Protein AF-0000000079577944 (afdb_homodimer)

Sequence (412 aa):
MFLGIYDYTVILTYISLGISVFGITRALEGDFKVAIFCLALSGLCDMFDGKIARTKKNRTDDEKNFGIQIDSLCDVVCFGIFPAMICYCLGVNTPAGIGALIFYSVASVIRLAYFNVSEAKRQNETSENRQYYQGLPITSMAIILPFLYLMRRYCGLYFLIVIHIAVIIVGLLFILDIKVKKPQNPVRILLVAVVALALAKMFRLIMFLGIYDYTVILTYISLGISVFGITRALEGDFKVAIFCLALSGLCDMFDGKIARTKKNRTDDEKNFGIQIDSLCDVVCFGIFPAMICYCLGVNTPAGIGALIFYSVASVIRLAYFNVSEAKRQNETSENRQYYQGLPITSMAIILPFLYLMRRYCGLYFLIVIHIAVIIVGLLFILDIKVKKPQNPVRILLVAVVALALAKMFRLI

Radius of gyration: 20.6 Å; Cα contacts (8 Å, |Δi|>4): 560; chains: 2; bounding box: 48×54×56 Å

pLDDT: mean 89.91, std 8.45, range [63.41, 98.75]

Structure (mmCIF, N/CA/C/O backbone):
data_AF-0000000079577944-model_v1
#
loop_
_entity.id
_entity.type
_entity.pdbx_description
1 polymer 'CDP-alcohol phosphatidyltransferase'
#
loop_
_atom_site.group_PDB
_atom_site.id
_atom_site.type_symbol
_atom_site.label_atom_id
_atom_site.label_alt_id
_atom_site.label_comp_id
_atom_site.label_asym_id
_atom_site.label_entity_id
_atom_site.label_seq_id
_atom_site.pdbx_PDB_ins_code
_atom_site.Cartn_x
_atom_site.Cartn_y
_atom_site.Cartn_z
_atom_site.occupancy
_atom_site.B_iso_or_equiv
_atom_site.auth_seq_id
_atom_site.auth_comp_id
_atom_site.auth_asym_id
_atom_site.auth_atom_id
_atom_site.pdbx_PDB_model_num
ATOM 1 N N . MET A 1 1 ? -22.062 12.789 -4.461 1 69.31 1 MET A N 1
ATOM 2 C CA . MET A 1 1 ? -20.797 13.523 -4.492 1 69.31 1 MET A CA 1
ATOM 3 C C . MET A 1 1 ? -19.641 12.633 -4.059 1 69.31 1 MET A C 1
ATOM 5 O O . MET A 1 1 ? -19.797 11.797 -3.166 1 69.31 1 MET A O 1
ATOM 9 N N . PHE A 1 2 ? -18.625 12.461 -4.824 1 76.44 2 PHE A N 1
ATOM 10 C CA . PHE A 1 2 ? -17.469 11.578 -4.621 1 76.44 2 PHE A CA 1
ATOM 11 C C . PHE A 1 2 ? -16.406 12.266 -3.77 1 76.44 2 PHE A C 1
ATOM 13 O O . PHE A 1 2 ? -16.172 13.461 -3.918 1 76.44 2 PHE A O 1
ATOM 20 N N . LEU A 1 3 ? -16 11.461 -2.801 1 82.06 3 LEU A N 1
ATOM 21 C CA . LEU A 1 3 ? -14.945 11.953 -1.93 1 82.06 3 LEU A CA 1
ATOM 22 C C . LEU A 1 3 ? -13.641 12.117 -2.703 1 82.06 3 LEU A C 1
ATOM 24 O O . LEU A 1 3 ? -13.344 11.336 -3.607 1 82.06 3 LEU A O 1
ATOM 28 N N . GLY A 1 4 ? -12.961 13.25 -2.361 1 77.94 4 GLY A N 1
ATOM 29 C CA . GLY A 1 4 ? -11.625 13.391 -2.924 1 77.94 4 GLY A CA 1
ATOM 30 C C . GLY A 1 4 ? -11.5 14.578 -3.869 1 77.94 4 GLY A C 1
ATOM 31 O O . GLY A 1 4 ? -12.438 15.367 -4.008 1 77.94 4 GLY A O 1
ATOM 32 N N . ILE A 1 5 ? -10.352 14.812 -4.32 1 81.25 5 ILE A N 1
ATOM 33 C CA . ILE A 1 5 ? -10.039 15.883 -5.258 1 81.25 5 ILE A CA 1
ATOM 34 C C . ILE A 1 5 ? -9.703 15.289 -6.625 1 81.25 5 ILE A C 1
ATOM 36 O O . ILE A 1 5 ? -8.883 14.375 -6.73 1 81.25 5 ILE A O 1
ATOM 40 N N . TYR A 1 6 ? -10.406 15.812 -7.598 1 81.62 6 TYR A N 1
ATOM 41 C CA . TYR A 1 6 ? -10.242 15.273 -8.938 1 81.62 6 TYR A CA 1
ATOM 42 C C . TYR A 1 6 ? -9.734 16.344 -9.898 1 81.62 6 TYR A C 1
ATOM 44 O O . TYR A 1 6 ? -10.516 17.141 -10.406 1 81.62 6 TYR A O 1
ATOM 52 N N . ASP A 1 7 ? -8.406 16.438 -9.969 1 85.75 7 ASP A N 1
ATOM 53 C CA . ASP A 1 7 ? -7.75 17.328 -10.93 1 85.75 7 ASP A CA 1
ATOM 54 C C . ASP A 1 7 ? -6.559 16.641 -11.586 1 85.75 7 ASP A C 1
ATOM 56 O O . ASP A 1 7 ? -6.262 15.477 -11.289 1 85.75 7 ASP A O 1
ATOM 60 N N . TYR A 1 8 ? -6.004 17.281 -12.523 1 86.69 8 TYR A N 1
ATOM 61 C CA . TYR A 1 8 ? -4.973 16.656 -13.344 1 86.69 8 TYR A CA 1
ATOM 62 C C . TYR A 1 8 ? -3.73 16.359 -12.516 1 86.69 8 TYR A C 1
ATOM 64 O O . TYR A 1 8 ? -2.898 15.531 -12.906 1 86.69 8 TYR A O 1
ATOM 72 N N . THR A 1 9 ? -3.605 16.953 -11.352 1 86.69 9 THR A N 1
ATOM 73 C CA . THR A 1 9 ? -2.406 16.828 -10.531 1 86.69 9 THR A CA 1
ATOM 74 C C . THR A 1 9 ? -2.33 15.445 -9.883 1 86.69 9 THR A C 1
ATOM 76 O O . THR A 1 9 ? -1.261 15.023 -9.445 1 86.69 9 THR A O 1
ATOM 79 N N . VAL A 1 10 ? -3.465 14.75 -9.906 1 90.75 10 VAL A N 1
ATOM 80 C CA . VAL A 1 10 ? -3.475 13.5 -9.156 1 90.75 10 VAL A CA 1
ATOM 81 C C . VAL A 1 10 ? -3.527 12.32 -10.133 1 90.75 10 VAL A C 1
ATOM 83 O O . VAL A 1 10 ? -3.342 11.172 -9.727 1 90.75 10 VAL A O 1
ATOM 86 N N . ILE A 1 11 ? -3.721 12.57 -11.359 1 92.38 11 ILE A N 1
ATOM 87 C CA . ILE A 1 11 ? -4.023 11.539 -12.344 1 92.38 11 ILE A CA 1
ATOM 88 C C . ILE A 1 11 ? -2.809 10.641 -12.539 1 92.38 11 ILE A C 1
ATOM 90 O O . ILE A 1 11 ? -2.936 9.414 -12.562 1 92.38 11 ILE A O 1
ATOM 94 N N . LEU A 1 12 ? -1.664 11.227 -12.656 1 94.31 12 LEU A N 1
ATOM 95 C CA . LEU A 1 12 ? -0.451 10.453 -12.898 1 94.31 12 LEU A CA 1
ATOM 96 C C . LEU A 1 12 ? -0.157 9.516 -11.734 1 94.31 12 LEU A C 1
ATOM 98 O O . LEU A 1 12 ? 0.329 8.398 -11.945 1 94.31 12 LEU A O 1
ATOM 102 N N . THR A 1 13 ? -0.471 10 -10.57 1 96.12 13 THR A N 1
ATOM 103 C CA . THR A 1 13 ? -0.283 9.18 -9.375 1 96.12 13 THR A CA 1
ATOM 104 C C . THR A 1 13 ? -1.198 7.961 -9.406 1 96.12 13 THR A C 1
ATOM 106 O O . THR A 1 13 ? -0.762 6.844 -9.125 1 96.12 13 THR A O 1
ATOM 109 N N . TYR A 1 14 ? -2.451 8.172 -9.859 1 97 14 TYR A N 1
ATOM 110 C CA . TYR A 1 14 ? -3.402 7.07 -9.953 1 97 14 TYR A CA 1
ATOM 111 C C . TYR A 1 14 ? -3.018 6.109 -11.07 1 97 14 TYR A C 1
ATOM 113 O O . TYR A 1 14 ? -3.197 4.895 -10.945 1 97 14 TYR A O 1
ATOM 121 N N . ILE A 1 15 ? -2.508 6.637 -12.117 1 97 15 ILE A N 1
ATOM 122 C CA . ILE A 1 15 ? -2.033 5.801 -13.211 1 97 15 ILE A CA 1
ATOM 123 C C . ILE A 1 15 ? -0.89 4.91 -12.727 1 97 15 ILE A C 1
ATOM 125 O O . ILE A 1 15 ? -0.854 3.717 -13.031 1 97 15 ILE A O 1
ATOM 129 N N . SER A 1 16 ? 0.006 5.484 -11.984 1 97.62 16 SER A N 1
ATOM 130 C CA . SER A 1 16 ? 1.122 4.73 -11.422 1 97.62 16 SER A CA 1
ATOM 131 C C . SER A 1 16 ? 0.629 3.57 -10.562 1 97.62 16 SER A C 1
ATOM 133 O O . SER A 1 16 ? 1.139 2.451 -10.672 1 97.62 16 SER A O 1
ATOM 135 N N . LEU A 1 17 ? -0.365 3.836 -9.797 1 98.25 17 LEU A N 1
ATOM 136 C CA . LEU A 1 17 ? -0.937 2.801 -8.938 1 98.25 17 LEU A CA 1
ATOM 137 C C . LEU A 1 17 ? -1.594 1.707 -9.773 1 98.25 17 LEU A C 1
ATOM 139 O O . LEU A 1 17 ? -1.396 0.518 -9.516 1 98.25 17 LEU A O 1
ATOM 143 N N . GLY A 1 18 ? -2.354 2.125 -10.766 1 98.44 18 GLY A N 1
ATOM 144 C CA . GLY A 1 18 ? -2.99 1.158 -11.648 1 98.44 18 GLY A CA 1
ATOM 145 C C . GLY A 1 18 ? -1.999 0.253 -12.359 1 98.44 18 GLY A C 1
ATOM 146 O O . GLY A 1 18 ? -2.193 -0.963 -12.414 1 98.44 18 GLY A O 1
ATOM 147 N N . ILE A 1 19 ? -0.945 0.821 -12.836 1 98.31 19 ILE A N 1
ATOM 148 C CA . ILE A 1 19 ? 0.116 0.076 -13.5 1 98.31 19 ILE A CA 1
ATOM 149 C C . ILE A 1 19 ? 0.739 -0.921 -12.523 1 98.31 19 ILE A C 1
ATOM 151 O O . ILE A 1 19 ? 1.027 -2.062 -12.898 1 98.31 19 ILE A O 1
ATOM 155 N N . SER A 1 20 ? 0.911 -0.515 -11.344 1 98.56 20 SER A N 1
ATOM 156 C CA . SER A 1 20 ? 1.538 -1.361 -10.336 1 98.56 20 SER A CA 1
ATOM 157 C C . SER A 1 20 ? 0.635 -2.529 -9.953 1 98.56 20 SER A C 1
ATOM 159 O O . SER A 1 20 ? 1.104 -3.658 -9.797 1 98.56 20 SER A O 1
ATOM 161 N N . VAL A 1 21 ? -0.642 -2.25 -9.789 1 98.44 21 VAL A N 1
ATOM 162 C CA . VAL A 1 21 ? -1.586 -3.322 -9.484 1 98.44 21 VAL A CA 1
ATOM 163 C C . VAL A 1 21 ? -1.616 -4.324 -10.641 1 98.44 21 VAL A C 1
ATOM 165 O O . VAL A 1 21 ? -1.563 -5.535 -10.414 1 98.44 21 VAL A O 1
ATOM 168 N N . PHE A 1 22 ? -1.648 -3.791 -11.82 1 98.44 22 PHE A N 1
ATOM 169 C CA . PHE A 1 22 ? -1.567 -4.66 -12.984 1 98.44 22 PHE A CA 1
ATOM 170 C C . PHE A 1 22 ? -0.261 -5.445 -12.992 1 98.44 22 PHE A C 1
ATOM 172 O O . PHE A 1 22 ? -0.254 -6.645 -13.266 1 98.44 22 PHE A O 1
ATOM 179 N N . GLY A 1 23 ? 0.809 -4.785 -12.68 1 98.56 23 GLY A N 1
ATOM 180 C CA . GLY A 1 23 ? 2.109 -5.43 -12.625 1 98.56 23 GLY A CA 1
ATOM 181 C C . GLY A 1 23 ? 2.168 -6.562 -11.617 1 98.56 23 GLY A C 1
ATOM 182 O O . GLY A 1 23 ? 2.795 -7.594 -11.867 1 98.56 23 GLY A O 1
ATOM 183 N N . ILE A 1 24 ? 1.511 -6.375 -10.5 1 98.19 24 ILE A N 1
ATOM 184 C CA . ILE A 1 24 ? 1.463 -7.422 -9.484 1 98.19 24 ILE A CA 1
ATOM 185 C C . ILE A 1 24 ? 0.79 -8.664 -10.062 1 98.19 24 ILE A C 1
ATOM 187 O O . ILE A 1 24 ? 1.274 -9.781 -9.875 1 98.19 24 ILE A O 1
ATOM 191 N N . THR A 1 25 ? -0.305 -8.484 -10.797 1 97.94 25 THR A N 1
ATOM 192 C CA . THR A 1 25 ? -0.998 -9.625 -11.383 1 97.94 25 THR A CA 1
ATOM 193 C C . THR A 1 25 ? -0.102 -10.344 -12.391 1 97.94 25 THR A C 1
ATOM 195 O O . THR A 1 25 ? -0.137 -11.57 -12.5 1 97.94 25 THR A O 1
ATOM 198 N N . ARG A 1 26 ? 0.731 -9.57 -13.086 1 97.94 26 ARG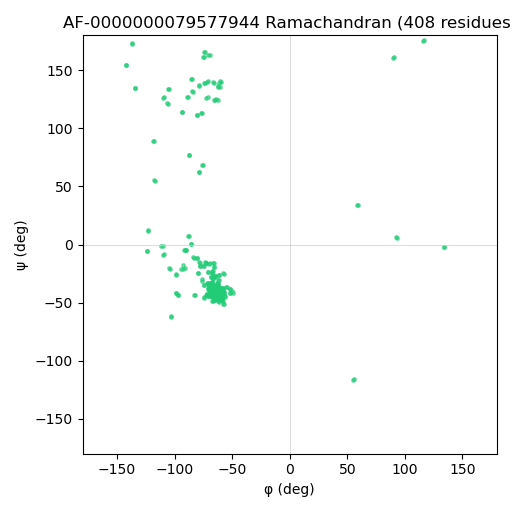 A N 1
ATOM 199 C CA . ARG A 1 26 ? 1.646 -10.18 -14.047 1 97.94 26 ARG A CA 1
ATOM 200 C C . ARG A 1 26 ? 2.732 -10.977 -13.328 1 97.94 26 ARG A C 1
ATOM 202 O O . ARG A 1 26 ? 3.133 -12.047 -13.797 1 97.94 26 ARG A O 1
ATOM 209 N N . ALA A 1 27 ? 3.191 -10.453 -12.25 1 97.44 27 ALA A N 1
ATOM 210 C CA . ALA A 1 27 ? 4.168 -11.195 -11.453 1 97.44 27 ALA A CA 1
ATOM 211 C C . ALA A 1 27 ? 3.588 -12.516 -10.961 1 97.44 27 ALA A C 1
ATOM 213 O O . ALA A 1 27 ? 4.27 -13.547 -10.977 1 97.44 27 ALA A O 1
ATOM 214 N N . LEU A 1 28 ? 2.307 -12.508 -10.602 1 95.56 28 LEU A N 1
ATOM 215 C CA . LEU A 1 28 ? 1.622 -13.688 -10.094 1 95.56 28 LEU A CA 1
ATOM 216 C C . LEU A 1 28 ? 1.492 -14.75 -11.18 1 95.56 28 LEU A C 1
ATOM 218 O O . LEU A 1 28 ? 1.481 -15.945 -10.891 1 95.56 28 LEU A O 1
ATOM 222 N N . GLU A 1 29 ? 1.428 -14.266 -12.391 1 95.88 29 GLU A N 1
ATOM 223 C CA . GLU A 1 29 ? 1.277 -15.172 -13.523 1 95.88 29 GLU A CA 1
ATOM 224 C C . GLU A 1 29 ? 2.635 -15.602 -14.07 1 95.88 29 GLU A C 1
ATOM 226 O O . GLU A 1 29 ? 2.709 -16.328 -15.062 1 95.88 29 GLU A O 1
ATOM 231 N N . GLY A 1 30 ? 3.682 -15.062 -13.547 1 95.88 30 GLY A N 1
ATOM 232 C CA . GLY A 1 30 ? 5.023 -15.469 -13.938 1 95.88 30 GLY A CA 1
ATOM 233 C C . GLY A 1 30 ? 5.602 -14.625 -15.055 1 95.88 30 GLY A C 1
ATOM 234 O O . GLY A 1 30 ? 6.668 -14.93 -15.594 1 95.88 30 GLY A O 1
ATOM 235 N N . ASP A 1 31 ? 4.848 -13.594 -15.406 1 97.19 31 ASP A N 1
ATOM 236 C CA . ASP A 1 31 ? 5.34 -12.672 -16.422 1 97.19 31 ASP A CA 1
ATOM 237 C C . ASP A 1 31 ? 6.188 -11.562 -15.789 1 97.19 31 ASP A C 1
ATOM 239 O O . ASP A 1 31 ? 5.781 -10.398 -15.766 1 97.19 31 ASP A O 1
ATOM 243 N N . PHE A 1 32 ? 7.391 -11.969 -15.461 1 96.75 32 PHE A N 1
ATOM 244 C CA . PHE A 1 32 ? 8.25 -11.094 -14.672 1 96.75 32 PHE A CA 1
ATOM 245 C C . PHE A 1 32 ? 8.734 -9.914 -15.508 1 96.75 32 PHE A C 1
ATOM 247 O O . PHE A 1 32 ? 8.898 -8.805 -14.984 1 96.75 32 PHE A O 1
ATOM 254 N N . LYS A 1 33 ? 8.938 -10.141 -16.812 1 96.31 33 LYS A N 1
ATOM 255 C CA . LYS A 1 33 ? 9.383 -9.047 -17.672 1 96.31 33 LYS A CA 1
ATOM 256 C C . LYS A 1 33 ? 8.359 -7.91 -17.703 1 96.31 33 LYS A C 1
ATOM 258 O O . LYS A 1 33 ? 8.719 -6.742 -17.531 1 96.31 33 LYS A O 1
ATOM 263 N N . VAL A 1 34 ? 7.148 -8.289 -17.828 1 97.38 34 VAL A N 1
ATOM 264 C CA . VAL A 1 34 ? 6.082 -7.289 -17.875 1 97.38 34 VAL A CA 1
ATOM 265 C C . VAL A 1 34 ? 5.934 -6.641 -16.5 1 97.38 34 VAL A C 1
ATOM 267 O O . VAL A 1 34 ? 5.727 -5.43 -16.391 1 97.38 34 VAL A O 1
ATOM 270 N N . ALA A 1 35 ? 6.039 -7.441 -15.461 1 98.19 35 ALA A N 1
ATOM 271 C CA . ALA A 1 35 ? 5.93 -6.914 -14.102 1 98.19 35 ALA A CA 1
ATOM 272 C C . ALA A 1 35 ? 7.012 -5.875 -13.828 1 98.19 35 ALA A C 1
ATOM 274 O O . ALA A 1 35 ? 6.727 -4.793 -13.312 1 98.19 35 ALA A O 1
ATOM 275 N N . ILE A 1 36 ? 8.211 -6.211 -14.203 1 97.5 36 ILE A N 1
ATOM 276 C CA . ILE A 1 36 ? 9.336 -5.316 -13.953 1 97.5 36 ILE A CA 1
ATOM 277 C C . ILE A 1 36 ? 9.219 -4.078 -14.836 1 97.5 36 ILE A C 1
ATOM 279 O O . ILE A 1 36 ? 9.555 -2.969 -14.406 1 97.5 36 ILE A O 1
ATOM 283 N N . PHE A 1 37 ? 8.711 -4.258 -16.031 1 97.06 37 PHE A N 1
ATOM 284 C CA . PHE A 1 37 ? 8.422 -3.119 -16.906 1 97.06 37 PHE A CA 1
ATOM 285 C C . PHE A 1 37 ? 7.406 -2.188 -16.25 1 97.06 37 PHE A C 1
ATOM 287 O O . PHE A 1 37 ? 7.578 -0.967 -16.266 1 97.06 37 PHE A O 1
ATOM 294 N N . CYS A 1 38 ? 6.398 -2.764 -15.68 1 98.19 38 CYS A N 1
ATOM 295 C CA . CYS A 1 38 ? 5.387 -1.982 -14.984 1 98.19 38 CYS A CA 1
ATOM 296 C C . CYS A 1 38 ? 5.992 -1.231 -13.805 1 98.19 38 CYS A C 1
ATOM 298 O O . CYS A 1 38 ? 5.641 -0.079 -13.547 1 98.19 38 CYS A O 1
ATOM 300 N N . LEU A 1 39 ? 6.898 -1.897 -13.109 1 97.88 39 LEU A N 1
ATOM 301 C CA . LEU A 1 39 ? 7.574 -1.259 -11.977 1 97.88 39 LEU A CA 1
ATOM 302 C C . LEU A 1 39 ? 8.367 -0.04 -12.438 1 97.88 39 LEU A C 1
ATOM 304 O O . LEU A 1 39 ? 8.289 1.026 -11.828 1 97.88 39 LEU A O 1
ATOM 308 N N . ALA A 1 40 ? 9.078 -0.204 -13.508 1 96.38 40 ALA A N 1
ATOM 309 C CA . ALA A 1 40 ? 9.867 0.89 -14.07 1 96.38 40 ALA A CA 1
ATOM 310 C C . ALA A 1 40 ? 8.969 2.035 -14.523 1 96.38 40 ALA A C 1
ATOM 312 O O . ALA A 1 40 ? 9.273 3.207 -14.281 1 96.38 40 ALA A O 1
ATOM 313 N N . LEU A 1 41 ? 7.906 1.672 -15.18 1 96.62 41 LEU A N 1
ATOM 314 C CA . LEU A 1 41 ? 6.961 2.678 -15.648 1 96.62 41 LEU A CA 1
ATOM 315 C C . LEU A 1 41 ? 6.344 3.434 -14.477 1 96.62 41 LEU A C 1
ATOM 317 O O . LEU A 1 41 ? 6.141 4.648 -14.555 1 96.62 41 LEU A O 1
ATOM 321 N N . SER A 1 42 ? 5.984 2.721 -13.461 1 97.38 42 SER A N 1
ATOM 322 C CA . SER A 1 42 ? 5.473 3.357 -12.258 1 97.38 42 SER A CA 1
ATOM 323 C C . SER A 1 42 ? 6.488 4.332 -11.672 1 97.38 42 SER A C 1
ATOM 325 O O . SER A 1 42 ? 6.125 5.426 -11.227 1 97.38 42 SER A O 1
ATOM 327 N N . GLY A 1 43 ? 7.766 3.879 -11.633 1 95.19 43 GLY A N 1
ATOM 328 C CA . GLY A 1 43 ? 8.82 4.77 -11.18 1 95.19 43 GLY A CA 1
ATOM 329 C C . GLY A 1 43 ? 8.922 6.039 -12.008 1 95.19 43 GLY A C 1
ATOM 330 O O . GLY A 1 43 ? 9.141 7.121 -11.461 1 95.19 43 GLY A O 1
ATOM 331 N N . LEU A 1 44 ? 8.711 5.914 -13.258 1 93.06 44 LEU A N 1
ATOM 332 C CA . LEU A 1 44 ? 8.727 7.066 -14.148 1 93.06 44 LEU A CA 1
ATOM 333 C C . LEU A 1 44 ? 7.57 8.008 -13.852 1 93.06 44 LEU A C 1
ATOM 335 O O . LEU A 1 44 ? 7.75 9.227 -13.812 1 93.06 44 LEU A O 1
ATOM 339 N N . CYS A 1 45 ? 6.43 7.453 -13.656 1 94.31 45 CYS A N 1
ATOM 340 C CA . CYS A 1 45 ? 5.262 8.258 -13.305 1 94.31 45 CYS A CA 1
ATOM 341 C C . CYS A 1 45 ? 5.484 9.008 -12 1 94.31 45 CYS A C 1
ATOM 343 O O . CYS A 1 45 ? 5.129 10.188 -11.891 1 94.31 45 CYS A O 1
ATOM 345 N N . ASP A 1 46 ? 6.086 8.32 -11.078 1 91.62 46 ASP A N 1
ATOM 346 C CA . ASP A 1 46 ? 6.348 8.922 -9.773 1 91.62 46 ASP A CA 1
ATOM 347 C C . ASP A 1 46 ? 7.309 10.102 -9.898 1 91.62 46 ASP A C 1
ATOM 349 O O . ASP A 1 46 ? 7.164 11.102 -9.188 1 91.62 46 ASP A O 1
ATOM 353 N N . MET A 1 47 ? 8.234 10 -10.75 1 87.44 47 MET A N 1
ATOM 354 C CA . MET A 1 47 ? 9.227 11.047 -10.961 1 87.44 47 MET A CA 1
ATOM 355 C C . MET A 1 47 ? 8.578 12.312 -11.508 1 87.44 47 MET A C 1
ATOM 357 O O . MET A 1 47 ? 8.992 13.422 -11.18 1 87.44 47 MET A O 1
ATOM 361 N N . PHE A 1 48 ? 7.496 12.125 -12.195 1 89.88 48 PHE A N 1
ATOM 362 C CA . PHE A 1 48 ? 6.91 13.266 -12.891 1 89.88 48 PHE A CA 1
ATOM 363 C C . PHE A 1 48 ? 5.672 13.773 -12.156 1 89.88 48 PHE A C 1
ATOM 365 O O . PHE A 1 48 ? 5.23 14.898 -12.383 1 89.88 48 PHE A O 1
ATOM 372 N N . ASP A 1 49 ? 5.129 12.945 -11.383 1 89.06 49 ASP A N 1
ATOM 373 C CA . ASP A 1 49 ? 3.865 13.359 -10.781 1 89.06 49 ASP A CA 1
ATOM 374 C C . ASP A 1 49 ? 4.07 14.508 -9.805 1 89.06 49 ASP A C 1
ATOM 376 O O . ASP A 1 49 ? 3.221 15.398 -9.695 1 89.06 49 ASP A O 1
ATOM 380 N N . GLY A 1 50 ? 5.211 14.539 -9.102 1 84 50 GLY A N 1
ATOM 381 C CA . GLY A 1 50 ? 5.512 15.68 -8.258 1 84 50 GLY A CA 1
ATOM 382 C C . GLY A 1 50 ? 5.684 16.969 -9.031 1 84 50 GLY A C 1
ATOM 383 O O . GLY A 1 50 ? 5.176 18.016 -8.625 1 84 50 GLY A O 1
ATOM 384 N N . LYS A 1 51 ? 6.363 16.859 -10.148 1 84.25 51 LYS A N 1
ATOM 385 C CA . LYS A 1 51 ? 6.586 18.031 -10.992 1 84.25 51 LYS A CA 1
ATOM 386 C C . LYS A 1 51 ? 5.273 18.578 -11.547 1 84.25 51 LYS A C 1
ATOM 388 O O . LYS A 1 51 ? 5.047 19.781 -11.562 1 84.25 51 LYS A O 1
ATOM 393 N N . ILE A 1 52 ? 4.465 17.656 -11.914 1 86.12 52 ILE A N 1
ATOM 394 C CA . ILE A 1 52 ? 3.176 18.047 -12.484 1 86.12 52 ILE A CA 1
ATOM 395 C C . ILE A 1 52 ? 2.305 18.672 -11.398 1 86.12 52 ILE A C 1
ATOM 397 O O . ILE A 1 52 ? 1.643 19.688 -11.648 1 86.12 52 ILE A O 1
ATOM 401 N N . ALA A 1 53 ? 2.328 18.203 -10.242 1 84.25 53 ALA A N 1
ATOM 402 C CA . ALA A 1 53 ? 1.543 18.734 -9.133 1 84.25 53 ALA A CA 1
ATOM 403 C C . ALA A 1 53 ? 1.955 20.172 -8.812 1 84.25 53 ALA A C 1
ATOM 405 O O . ALA A 1 53 ? 1.108 21 -8.492 1 84.25 53 ALA A O 1
ATOM 406 N N . ARG A 1 54 ? 3.193 20.469 -8.992 1 83.06 54 ARG A N 1
ATOM 407 C CA . ARG A 1 54 ? 3.736 21.781 -8.625 1 83.06 54 ARG A CA 1
ATOM 408 C C . ARG A 1 54 ? 3.43 22.828 -9.695 1 83.06 54 ARG A C 1
ATOM 410 O O . ARG A 1 54 ? 3.551 24.031 -9.453 1 83.06 54 ARG A O 1
ATOM 417 N N . THR A 1 55 ? 2.988 22.391 -10.805 1 85.31 55 THR A N 1
ATOM 418 C CA . THR A 1 55 ? 2.686 23.328 -11.891 1 85.31 55 THR A CA 1
ATOM 419 C C . THR A 1 55 ? 1.35 24.016 -11.648 1 85.31 55 THR A C 1
ATOM 421 O O . THR A 1 55 ? 1.071 25.062 -12.242 1 85.31 55 THR A O 1
ATOM 424 N N . LYS A 1 56 ? 0.549 23.484 -10.82 1 85.44 56 LYS A N 1
ATOM 425 C CA . LYS A 1 56 ? -0.735 24.125 -10.531 1 85.44 56 LYS A CA 1
ATOM 426 C C . LYS A 1 56 ? -0.561 25.328 -9.602 1 85.44 56 LYS A C 1
ATOM 428 O O . LYS A 1 56 ? -0.106 25.172 -8.469 1 85.44 56 LYS A O 1
ATOM 433 N N . LYS A 1 57 ? -0.799 26.672 -9.969 1 78.12 57 LYS A N 1
ATOM 434 C CA . LYS A 1 57 ? -0.505 27.938 -9.297 1 78.12 57 LYS A CA 1
ATOM 435 C C . LYS A 1 57 ? -1.485 28.188 -8.156 1 78.12 57 LYS A C 1
ATOM 437 O O . LYS A 1 57 ? -1.107 28.734 -7.113 1 78.12 57 LYS A O 1
ATOM 442 N N . ASN A 1 58 ? -2.678 27.734 -8.258 1 83.94 58 ASN A N 1
ATOM 443 C CA . ASN A 1 58 ? -3.684 28.094 -7.266 1 83.94 58 ASN A CA 1
ATOM 444 C C . ASN A 1 58 ? -4.176 26.875 -6.5 1 83.94 58 ASN A C 1
ATOM 446 O O . ASN A 1 58 ? -5.379 26.703 -6.285 1 83.94 58 ASN A O 1
ATOM 450 N N . ARG A 1 59 ? -3.072 26.234 -5.957 1 84.88 59 ARG A N 1
ATOM 451 C CA . ARG A 1 59 ? -3.459 25.062 -5.191 1 84.88 59 ARG A CA 1
ATOM 452 C C . ARG A 1 59 ? -3.748 25.422 -3.738 1 84.88 59 ARG A C 1
ATOM 454 O O . ARG A 1 59 ? -2.963 26.125 -3.098 1 84.88 59 ARG A O 1
ATOM 461 N N . THR A 1 60 ? -4.91 25 -3.357 1 87.44 60 THR A N 1
ATOM 462 C CA . THR A 1 60 ? -5.25 25.188 -1.95 1 87.44 60 THR A CA 1
ATOM 463 C C . THR A 1 60 ? -4.414 24.25 -1.07 1 87.44 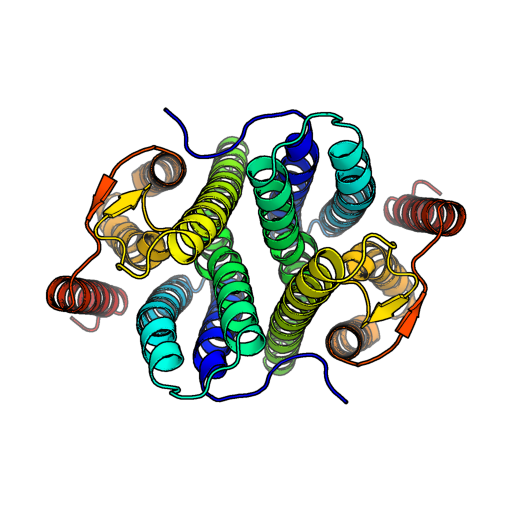60 THR A C 1
ATOM 465 O O . THR A 1 60 ? -3.83 23.281 -1.559 1 87.44 60 THR A O 1
ATOM 468 N N . ASP A 1 61 ? -4.348 24.531 0.183 1 86.88 61 ASP A N 1
ATOM 469 C CA . ASP A 1 61 ? -3.615 23.688 1.13 1 86.88 61 ASP A CA 1
ATOM 470 C C . ASP A 1 61 ? -4.18 22.281 1.161 1 86.88 61 ASP A C 1
ATOM 472 O O . ASP A 1 61 ? -3.428 21.312 1.273 1 86.88 61 ASP A O 1
ATOM 476 N N . ASP A 1 62 ? -5.453 22.234 1.058 1 88.31 62 ASP A N 1
ATOM 477 C CA . ASP A 1 62 ? -6.105 20.922 1.067 1 88.31 62 ASP A CA 1
ATOM 478 C C . ASP A 1 62 ? -5.711 20.109 -0.156 1 88.31 62 ASP A C 1
ATOM 480 O O . ASP A 1 62 ? -5.484 18.891 -0.053 1 88.31 62 ASP A O 1
ATOM 484 N N . GLU A 1 63 ? -5.625 20.781 -1.241 1 89.5 63 GLU A N 1
ATOM 485 C CA . GLU A 1 63 ? -5.23 20.109 -2.475 1 89.5 63 GLU A CA 1
ATOM 486 C C . GLU A 1 63 ? -3.789 19.609 -2.395 1 89.5 63 GLU A C 1
ATOM 488 O O . GLU A 1 63 ? -3.49 18.5 -2.812 1 89.5 63 GLU A O 1
ATOM 493 N N . LYS A 1 64 ? -2.971 20.438 -1.854 1 89.12 64 LYS A N 1
ATOM 494 C CA . LYS A 1 64 ? -1.563 20.078 -1.697 1 89.12 64 LYS A CA 1
ATOM 495 C C . LYS A 1 64 ? -1.399 18.891 -0.762 1 89.12 64 LYS A C 1
ATOM 497 O O . LYS A 1 64 ? -0.716 17.922 -1.098 1 89.12 64 LYS A O 1
ATOM 502 N N . ASN A 1 65 ? -2.094 19.016 0.342 1 91.19 65 ASN A N 1
ATOM 503 C CA . ASN A 1 65 ? -1.995 17.953 1.335 1 91.19 65 ASN A CA 1
ATOM 504 C C . ASN A 1 65 ? -2.584 16.656 0.815 1 91.19 65 ASN A C 1
ATOM 506 O O . ASN A 1 65 ? -2.059 15.57 1.099 1 91.19 65 ASN A O 1
ATOM 510 N N . PHE A 1 66 ? -3.65 16.797 0.098 1 93.44 66 PHE A N 1
ATOM 511 C CA . PHE A 1 66 ? -4.266 15.609 -0.503 1 93.44 66 PHE A CA 1
ATOM 512 C C . PHE A 1 66 ? -3.301 14.93 -1.471 1 93.44 66 PHE A C 1
ATOM 514 O O . PHE A 1 66 ? -3.145 13.711 -1.445 1 93.44 66 PHE A O 1
ATOM 521 N N . GLY A 1 67 ? -2.646 15.719 -2.26 1 92.5 67 GLY A N 1
ATOM 522 C CA . GLY A 1 67 ? -1.655 15.195 -3.189 1 92.5 67 GLY A CA 1
ATOM 523 C C . GLY A 1 67 ? -0.506 14.484 -2.5 1 92.5 67 GLY A C 1
ATOM 524 O O . GLY A 1 67 ? -0.073 13.422 -2.945 1 92.5 67 GLY A O 1
ATOM 525 N N . ILE A 1 68 ? -0.055 15.039 -1.428 1 91.25 68 ILE A N 1
ATOM 526 C CA . ILE A 1 68 ? 1.038 14.461 -0.655 1 91.25 68 ILE A CA 1
ATOM 527 C C . ILE A 1 68 ? 0.608 13.109 -0.092 1 91.25 68 ILE A C 1
ATOM 529 O O . ILE A 1 68 ? 1.365 12.133 -0.15 1 91.25 68 ILE A O 1
ATOM 533 N N . GLN A 1 69 ? -0.615 13.078 0.333 1 94.31 69 GLN A N 1
ATOM 534 C CA . GLN A 1 69 ? -1.141 11.844 0.913 1 94.31 69 GLN A CA 1
ATOM 535 C C . GLN A 1 69 ? -1.258 10.742 -0.141 1 94.31 69 GLN A C 1
ATOM 537 O O . GLN A 1 69 ? -0.791 9.625 0.069 1 94.31 69 GLN A O 1
ATOM 542 N N . ILE A 1 70 ? -1.844 11.102 -1.236 1 96 70 ILE A N 1
ATOM 543 C CA . ILE A 1 70 ? -2.059 10.07 -2.244 1 96 70 ILE A CA 1
ATOM 544 C C . ILE A 1 70 ? -0.713 9.594 -2.789 1 96 70 ILE A C 1
ATOM 546 O O . ILE A 1 70 ? -0.545 8.414 -3.102 1 96 70 ILE A O 1
ATOM 550 N N . ASP A 1 71 ? 0.184 10.547 -2.887 1 95.19 71 ASP A N 1
ATOM 551 C CA . ASP A 1 71 ? 1.514 10.195 -3.375 1 95.19 71 ASP A CA 1
ATOM 552 C C . ASP A 1 71 ? 2.184 9.172 -2.461 1 95.19 71 ASP A C 1
ATOM 554 O O . ASP A 1 71 ? 2.689 8.156 -2.928 1 95.19 71 ASP A O 1
ATOM 558 N N . SER A 1 72 ? 2.121 9.391 -1.235 1 96.31 72 SER A N 1
ATOM 559 C CA . SER A 1 72 ? 2.742 8.508 -0.25 1 96.31 72 SER A CA 1
ATOM 560 C C . SER A 1 72 ? 2.051 7.148 -0.208 1 96.31 72 SER A C 1
ATOM 562 O O . SER A 1 72 ? 2.715 6.113 -0.145 1 96.31 72 SER A O 1
ATOM 564 N N . LEU A 1 73 ? 0.758 7.121 -0.257 1 97.88 73 LEU A N 1
ATOM 565 C CA . LEU A 1 73 ? -0.029 5.895 -0.222 1 97.88 73 LEU A CA 1
ATOM 566 C C . LEU A 1 73 ? 0.244 5.039 -1.455 1 97.88 73 LEU A C 1
ATOM 568 O O . LEU A 1 73 ? 0.354 3.816 -1.355 1 97.88 73 LEU A O 1
ATOM 572 N N . CYS A 1 74 ? 0.357 5.719 -2.525 1 98.06 74 CYS A N 1
ATOM 573 C CA . CYS A 1 74 ? 0.665 5 -3.758 1 98.06 74 CYS A CA 1
ATOM 574 C C . CYS A 1 74 ? 2.094 4.473 -3.738 1 98.06 74 CYS A C 1
ATOM 576 O O . CYS A 1 74 ? 2.354 3.355 -4.191 1 98.06 74 CYS A O 1
ATOM 578 N N . ASP A 1 75 ? 2.971 5.27 -3.188 1 97.56 75 ASP A N 1
ATOM 579 C CA . ASP A 1 75 ? 4.383 4.902 -3.17 1 97.56 75 ASP A CA 1
ATOM 580 C C . ASP A 1 75 ? 4.602 3.594 -2.41 1 97.56 75 ASP A C 1
ATOM 582 O O . ASP A 1 75 ? 5.41 2.76 -2.82 1 97.56 75 ASP A O 1
ATOM 586 N N . VAL A 1 76 ? 3.934 3.42 -1.332 1 98.19 76 VAL A N 1
ATOM 587 C CA . VAL A 1 76 ? 4.164 2.219 -0.536 1 98.19 76 VAL A CA 1
ATOM 588 C C . VAL A 1 76 ? 3.684 0.99 -1.303 1 98.19 76 VAL A C 1
ATOM 590 O O . VAL A 1 76 ? 4.277 -0.086 -1.198 1 98.19 76 VAL A O 1
ATOM 593 N N . VAL A 1 77 ? 2.67 1.113 -2.102 1 98.5 77 VAL A N 1
ATOM 594 C CA . VAL A 1 77 ? 2.172 0.01 -2.916 1 98.5 77 VAL A CA 1
ATOM 595 C C . VAL A 1 77 ? 3.127 -0.242 -4.082 1 98.5 77 VAL A C 1
ATOM 597 O O . VAL A 1 77 ? 3.545 -1.379 -4.316 1 98.5 77 VAL A O 1
ATOM 600 N N . CYS A 1 78 ? 3.537 0.826 -4.738 1 98.5 78 CYS A N 1
ATOM 601 C CA . CYS A 1 78 ? 4.277 0.745 -5.992 1 98.5 78 CYS A CA 1
ATOM 602 C C . CYS A 1 78 ? 5.715 0.309 -5.75 1 98.5 78 CYS A C 1
ATOM 604 O O . CYS A 1 78 ? 6.285 -0.438 -6.547 1 98.5 78 CYS A O 1
ATOM 606 N N . PHE A 1 79 ? 6.27 0.757 -4.625 1 98.06 79 PHE A N 1
ATOM 607 C CA . PHE A 1 79 ? 7.711 0.578 -4.473 1 98.06 79 PHE A CA 1
ATOM 608 C C . PHE A 1 79 ? 8.031 -0.191 -3.197 1 98.06 79 PHE A C 1
ATOM 610 O O . PHE A 1 79 ? 9.188 -0.533 -2.947 1 98.06 79 PHE A O 1
ATOM 617 N N . GLY A 1 80 ? 7.031 -0.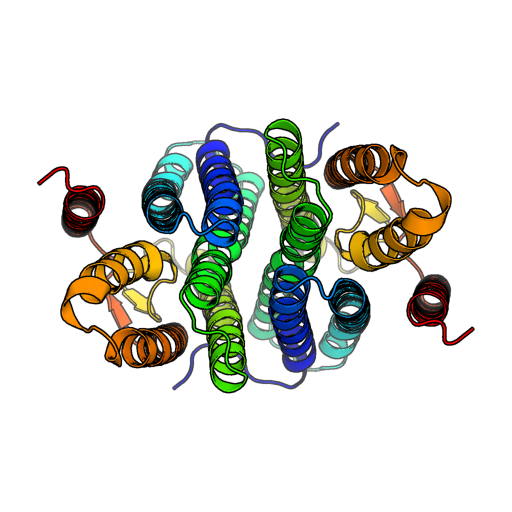451 -2.428 1 98.06 80 GLY A N 1
ATOM 618 C CA . GLY A 1 80 ? 7.168 -1.288 -1.246 1 98.06 80 GLY A CA 1
ATOM 619 C C . GLY A 1 80 ? 6.625 -2.691 -1.442 1 98.06 80 GLY A C 1
ATOM 620 O O . GLY A 1 80 ? 7.395 -3.645 -1.59 1 98.06 80 GLY A O 1
ATOM 621 N N . ILE A 1 81 ? 5.336 -2.783 -1.711 1 98.62 81 ILE A N 1
ATOM 622 C CA . ILE A 1 81 ? 4.652 -4.07 -1.756 1 98.62 81 ILE A CA 1
ATOM 623 C C . ILE A 1 81 ? 4.855 -4.715 -3.125 1 98.62 81 ILE A C 1
ATOM 625 O O . ILE A 1 81 ? 5.129 -5.914 -3.219 1 98.62 81 ILE A O 1
ATOM 629 N N . PHE A 1 82 ? 4.734 -3.916 -4.18 1 98.75 82 PHE A N 1
ATOM 630 C CA . PHE A 1 82 ? 4.848 -4.434 -5.535 1 98.75 82 PHE A CA 1
ATOM 631 C C . PHE A 1 82 ? 6.188 -5.133 -5.738 1 98.75 82 PHE A C 1
ATOM 633 O O . PHE A 1 82 ? 6.234 -6.309 -6.102 1 98.75 82 PHE A O 1
ATOM 640 N N . PRO A 1 83 ? 7.32 -4.527 -5.422 1 98.44 83 PRO A N 1
ATOM 641 C CA . PRO A 1 83 ? 8.609 -5.219 -5.543 1 98.44 83 PRO A CA 1
ATOM 642 C C . PRO A 1 83 ? 8.703 -6.445 -4.637 1 98.44 83 PRO A C 1
ATOM 644 O O . PRO A 1 83 ? 9.32 -7.445 -5.008 1 98.44 83 PRO A O 1
ATOM 647 N N . ALA A 1 84 ? 8.141 -6.359 -3.475 1 98.38 84 ALA A N 1
ATOM 648 C CA . ALA A 1 84 ? 8.148 -7.508 -2.568 1 98.38 84 ALA A CA 1
ATOM 649 C C . ALA A 1 84 ? 7.43 -8.703 -3.193 1 98.38 84 ALA A C 1
ATOM 651 O O . ALA A 1 84 ? 7.895 -9.836 -3.082 1 98.38 84 ALA A O 1
ATOM 652 N N . MET A 1 85 ? 6.348 -8.453 -3.877 1 98.12 85 MET A N 1
ATOM 653 C CA . MET A 1 85 ? 5.594 -9.523 -4.512 1 98.12 85 MET A CA 1
ATOM 654 C C . MET A 1 85 ? 6.359 -10.102 -5.699 1 98.12 85 MET A C 1
ATOM 656 O O . MET A 1 85 ? 6.34 -11.312 -5.934 1 98.12 85 MET A O 1
ATOM 660 N N . ILE A 1 86 ? 7.008 -9.234 -6.438 1 98 86 ILE A N 1
ATOM 661 C CA . ILE A 1 86 ? 7.84 -9.719 -7.535 1 98 86 ILE A CA 1
ATOM 662 C C . ILE A 1 86 ? 8.914 -10.656 -6.996 1 98 86 ILE A C 1
ATOM 664 O O . ILE A 1 86 ? 9.109 -11.758 -7.523 1 98 86 ILE A O 1
ATOM 668 N N . CYS A 1 87 ? 9.555 -10.234 -5.926 1 97.75 87 CYS A N 1
ATOM 669 C CA . CYS A 1 87 ? 10.633 -11.031 -5.348 1 97.75 87 CYS A CA 1
ATOM 670 C C . CYS A 1 87 ? 10.102 -12.367 -4.836 1 97.75 87 CYS A C 1
ATOM 672 O O . CYS A 1 87 ? 10.75 -13.398 -4.996 1 97.75 87 CYS A O 1
ATOM 674 N N . TYR A 1 88 ? 8.93 -12.328 -4.25 1 97.88 88 TYR A N 1
ATOM 675 C CA . TYR A 1 88 ? 8.32 -13.57 -3.795 1 97.88 88 TYR A CA 1
ATOM 676 C C . TYR A 1 88 ? 8.125 -14.539 -4.957 1 97.88 88 TYR A C 1
ATOM 678 O O . TYR A 1 88 ? 8.484 -15.711 -4.859 1 97.88 88 TYR A O 1
ATOM 686 N N . CYS A 1 89 ? 7.59 -14.008 -6.074 1 96.88 89 CYS A N 1
ATOM 687 C CA . CYS A 1 89 ? 7.277 -14.836 -7.23 1 96.88 89 CYS A CA 1
ATOM 688 C C . CYS A 1 89 ? 8.547 -15.305 -7.934 1 96.88 89 CYS A C 1
ATOM 690 O O . CYS A 1 89 ? 8.547 -16.312 -8.625 1 96.88 89 CYS A O 1
ATOM 692 N N . LEU A 1 90 ? 9.633 -14.555 -7.738 1 95.56 90 LEU A N 1
ATOM 693 C CA . LEU A 1 90 ? 10.914 -14.922 -8.336 1 95.56 90 LEU A CA 1
ATOM 694 C C . LEU A 1 90 ? 11.586 -16.031 -7.531 1 95.56 90 LEU A C 1
ATOM 696 O O . LEU A 1 90 ? 12.602 -16.578 -7.961 1 95.56 90 LEU A O 1
ATOM 700 N N . GLY A 1 91 ? 11.07 -16.234 -6.301 1 94.38 91 GLY A N 1
ATOM 701 C CA . GLY A 1 91 ? 11.609 -17.375 -5.574 1 94.38 91 GLY A CA 1
ATOM 702 C C . GLY A 1 91 ? 11.961 -17.047 -4.133 1 94.38 91 GLY A C 1
ATOM 703 O O . GLY A 1 91 ? 12.422 -17.922 -3.391 1 94.38 91 GLY A O 1
ATOM 704 N N . VAL A 1 92 ? 11.805 -15.859 -3.746 1 95.69 92 VAL A N 1
ATOM 705 C CA . VAL A 1 92 ? 12.023 -15.492 -2.352 1 95.69 92 VAL A CA 1
ATOM 706 C C . VAL A 1 92 ? 10.812 -15.906 -1.511 1 95.69 92 VAL A C 1
ATOM 708 O O . VAL A 1 92 ? 10.148 -15.055 -0.913 1 95.69 92 VAL A O 1
ATOM 711 N N . ASN A 1 93 ? 10.594 -17.234 -1.492 1 96 93 ASN A N 1
ATOM 712 C CA . ASN A 1 93 ? 9.344 -17.703 -0.915 1 96 93 ASN A CA 1
ATOM 713 C C . ASN A 1 93 ? 9.586 -18.688 0.22 1 96 93 ASN A C 1
ATOM 715 O O . ASN A 1 93 ? 8.656 -19.359 0.684 1 96 93 ASN A O 1
ATOM 719 N N . THR A 1 94 ? 10.883 -18.812 0.699 1 95.5 94 THR A N 1
ATOM 720 C CA . THR A 1 94 ? 11.188 -19.578 1.905 1 95.5 94 THR A CA 1
ATOM 721 C C . THR A 1 94 ? 10.758 -18.797 3.152 1 95.5 94 THR A C 1
ATOM 723 O O . THR A 1 94 ? 10.484 -17.609 3.084 1 95.5 94 THR A O 1
ATOM 726 N N . PRO A 1 95 ? 10.609 -19.469 4.293 1 96.5 95 PRO A N 1
ATOM 727 C CA . PRO A 1 95 ? 10.266 -18.75 5.52 1 96.5 95 PRO A CA 1
ATOM 728 C C . PRO A 1 95 ? 11.203 -17.578 5.793 1 96.5 95 PRO A C 1
ATOM 730 O O . PRO A 1 95 ? 10.75 -16.484 6.16 1 96.5 95 PRO A O 1
ATOM 733 N N . ALA A 1 96 ? 12.445 -17.844 5.559 1 96 96 ALA A N 1
ATOM 734 C CA . ALA A 1 96 ? 13.414 -16.766 5.711 1 96 96 ALA A CA 1
ATOM 735 C C . ALA A 1 96 ? 13.172 -15.664 4.684 1 96 96 ALA A C 1
ATOM 737 O O . ALA A 1 96 ? 13.32 -14.477 4.988 1 96 96 ALA A O 1
ATOM 738 N N . GLY A 1 97 ? 12.828 -16.062 3.463 1 97.44 97 GLY A N 1
ATOM 739 C CA . GLY A 1 97 ? 12.508 -15.094 2.416 1 97.44 97 GLY A CA 1
ATOM 740 C C . GLY A 1 97 ? 11.289 -14.25 2.73 1 97.44 97 GLY A C 1
ATOM 741 O O . GLY A 1 97 ? 11.305 -13.031 2.535 1 97.44 97 GLY A O 1
ATOM 742 N N . ILE A 1 98 ? 10.297 -14.938 3.258 1 98.06 98 ILE A N 1
ATOM 743 C CA . ILE A 1 98 ? 9.078 -14.234 3.631 1 98.06 98 ILE A CA 1
ATOM 744 C C . ILE A 1 98 ? 9.375 -13.25 4.754 1 98.06 98 ILE A C 1
ATOM 746 O O . ILE A 1 98 ? 8.883 -12.117 4.742 1 98.06 98 ILE A O 1
ATOM 750 N N . GLY A 1 99 ? 10.203 -13.68 5.684 1 98.19 99 GLY A N 1
ATOM 751 C CA . GLY A 1 99 ? 10.648 -12.773 6.723 1 98.19 99 GLY A CA 1
ATOM 752 C C . GLY A 1 99 ? 11.359 -11.547 6.18 1 98.19 99 GLY A C 1
ATOM 753 O O . GLY A 1 99 ? 11.133 -10.43 6.648 1 98.19 99 GLY A O 1
ATOM 754 N N . ALA A 1 100 ? 12.188 -11.758 5.195 1 97.75 100 ALA A N 1
ATOM 755 C CA . ALA A 1 100 ? 12.914 -10.664 4.555 1 97.75 100 ALA A CA 1
ATOM 756 C C . ALA A 1 100 ? 11.953 -9.711 3.844 1 97.75 100 ALA A C 1
ATOM 758 O O . ALA A 1 100 ? 12.141 -8.492 3.871 1 97.75 100 ALA A O 1
ATOM 759 N N . LEU A 1 101 ? 10.945 -10.281 3.23 1 98.5 101 LEU A N 1
ATOM 760 C CA . LEU A 1 101 ? 9.969 -9.469 2.52 1 98.5 101 LEU A CA 1
ATOM 761 C C . LEU A 1 101 ? 9.141 -8.641 3.494 1 98.5 101 LEU A C 1
ATOM 763 O O . LEU A 1 101 ? 8.797 -7.492 3.209 1 98.5 101 LEU A O 1
ATOM 767 N N . ILE A 1 102 ? 8.844 -9.211 4.648 1 98.56 102 ILE A N 1
ATOM 768 C CA . ILE A 1 102 ? 8.125 -8.492 5.695 1 98.56 102 ILE A CA 1
ATOM 769 C C . ILE A 1 102 ? 8.984 -7.348 6.219 1 98.56 102 ILE A C 1
ATOM 771 O O . ILE A 1 102 ? 8.508 -6.219 6.359 1 98.56 102 ILE A O 1
ATOM 775 N N . PHE A 1 103 ? 10.195 -7.602 6.469 1 97.94 103 PHE A N 1
ATOM 776 C CA . PHE A 1 103 ? 11.141 -6.578 6.918 1 97.94 103 PHE A CA 1
ATOM 777 C C . PHE A 1 103 ? 11.227 -5.445 5.906 1 97.94 103 PHE A C 1
ATOM 779 O O . PHE A 1 103 ? 11.125 -4.27 6.27 1 97.94 103 PHE A O 1
ATOM 786 N N . TYR A 1 104 ? 11.391 -5.812 4.633 1 98 104 TYR A N 1
ATOM 787 C CA . TYR A 1 104 ? 11.461 -4.84 3.547 1 98 104 TYR A CA 1
ATOM 788 C C . TYR A 1 104 ? 10.211 -3.959 3.529 1 98 104 TYR A C 1
ATOM 790 O O . TYR A 1 104 ? 10.312 -2.738 3.375 1 98 104 TYR A O 1
ATOM 798 N N . SER A 1 105 ? 9.062 -4.582 3.68 1 98.44 105 SER A N 1
ATOM 799 C CA . SER A 1 105 ? 7.789 -3.865 3.646 1 98.44 105 SER A CA 1
ATOM 800 C C . SER A 1 105 ? 7.668 -2.902 4.824 1 98.44 105 SER A C 1
ATOM 802 O O . SER A 1 105 ? 7.273 -1.749 4.652 1 98.44 105 SER A O 1
ATOM 804 N N . VAL A 1 106 ? 8.047 -3.369 5.992 1 97.81 106 VAL A N 1
ATOM 805 C CA . VAL A 1 106 ? 7.988 -2.535 7.188 1 97.81 106 VAL A CA 1
ATOM 806 C C . VAL A 1 106 ? 8.969 -1.372 7.055 1 97.81 106 VAL A C 1
ATOM 808 O O . VAL A 1 106 ? 8.641 -0.231 7.383 1 97.81 106 VAL A O 1
ATOM 811 N N . ALA A 1 107 ? 10.156 -1.683 6.551 1 97 107 ALA A N 1
ATOM 812 C CA . ALA A 1 107 ? 11.164 -0.652 6.344 1 97 107 ALA A CA 1
ATOM 813 C C . ALA A 1 107 ? 10.672 0.418 5.375 1 97 107 ALA A C 1
ATOM 815 O O . ALA A 1 107 ? 10.961 1.604 5.551 1 97 107 ALA A O 1
ATOM 816 N N . SER A 1 108 ? 9.945 -0.026 4.367 1 97.25 108 SER A N 1
ATOM 817 C CA . SER A 1 108 ? 9.406 0.92 3.396 1 97.25 108 SER A CA 1
ATOM 818 C C . SER A 1 108 ? 8.414 1.879 4.051 1 97.25 108 SER A C 1
ATOM 820 O O . SER A 1 108 ? 8.438 3.08 3.775 1 97.25 108 SER A O 1
ATOM 822 N N . VAL A 1 109 ? 7.598 1.353 4.93 1 97.5 109 VAL A N 1
ATOM 823 C CA . VAL A 1 109 ? 6.594 2.152 5.621 1 97.5 109 VAL A CA 1
ATOM 824 C C . VAL A 1 109 ? 7.281 3.133 6.57 1 97.5 109 VAL A C 1
ATOM 826 O O . VAL A 1 109 ? 6.918 4.309 6.625 1 97.5 109 VAL A O 1
ATOM 829 N N . ILE A 1 110 ? 8.273 2.664 7.262 1 95.88 110 ILE A N 1
ATOM 830 C CA . ILE A 1 110 ? 9.008 3.506 8.203 1 95.88 110 ILE A CA 1
ATOM 831 C C . ILE A 1 110 ? 9.672 4.656 7.449 1 95.88 110 ILE A C 1
ATOM 833 O O . ILE A 1 110 ? 9.594 5.812 7.871 1 95.88 110 ILE A O 1
ATOM 837 N N . ARG A 1 111 ? 10.25 4.363 6.402 1 94.38 111 ARG A N 1
ATOM 838 C CA . ARG A 1 111 ? 10.953 5.363 5.605 1 94.38 111 ARG A CA 1
ATOM 839 C C . ARG A 1 111 ? 9.992 6.43 5.098 1 94.38 111 ARG A C 1
ATOM 841 O O . ARG A 1 111 ? 10.281 7.625 5.191 1 94.38 111 ARG A O 1
ATOM 848 N N . LEU A 1 112 ? 8.945 6.039 4.559 1 94.88 112 LEU A N 1
ATOM 849 C CA . LEU A 1 112 ? 7.973 6.977 4 1 94.88 112 LEU A CA 1
ATOM 850 C C . LEU A 1 112 ? 7.367 7.848 5.098 1 94.88 112 LEU A C 1
ATOM 852 O O . LEU A 1 112 ? 7.203 9.055 4.918 1 94.88 112 LEU A O 1
ATOM 856 N N . ALA A 1 113 ? 7.035 7.172 6.184 1 95.06 113 ALA A N 1
ATOM 857 C CA . ALA A 1 113 ? 6.453 7.914 7.297 1 95.06 113 ALA A CA 1
ATOM 858 C C . ALA A 1 113 ? 7.43 8.961 7.824 1 95.06 113 ALA A C 1
ATOM 860 O O . ALA A 1 113 ? 7.047 10.109 8.07 1 95.06 113 ALA A O 1
ATOM 861 N N . TYR A 1 114 ? 8.633 8.555 7.965 1 92.75 114 TYR A N 1
ATOM 862 C CA . TYR A 1 114 ? 9.656 9.477 8.438 1 92.75 114 TYR A CA 1
ATOM 863 C C . TYR A 1 114 ? 9.82 10.648 7.477 1 92.75 114 TYR A C 1
ATOM 865 O O . TYR A 1 114 ? 9.906 11.805 7.906 1 92.75 114 TYR A O 1
ATOM 873 N N . PHE A 1 115 ? 9.859 10.383 6.266 1 90.88 115 PHE A N 1
ATOM 874 C CA . PHE A 1 115 ? 10.016 11.414 5.25 1 90.88 115 PHE A CA 1
ATOM 875 C C . PHE A 1 115 ? 8.836 12.383 5.281 1 90.88 115 PHE A C 1
ATOM 877 O O . PHE A 1 115 ? 9.031 13.602 5.207 1 90.88 115 PHE A O 1
ATOM 884 N N . ASN A 1 116 ? 7.66 11.859 5.387 1 91.62 116 ASN A N 1
ATOM 885 C CA . ASN A 1 116 ? 6.465 12.695 5.406 1 91.62 116 ASN A CA 1
ATOM 886 C C . ASN A 1 116 ? 6.457 13.633 6.605 1 91.62 116 ASN A C 1
ATOM 888 O O . ASN A 1 116 ? 6.168 14.828 6.469 1 91.62 116 ASN A O 1
ATOM 892 N N . VAL A 1 117 ? 6.805 13.125 7.73 1 91.5 117 VAL A N 1
ATOM 893 C CA . VAL A 1 117 ? 6.773 13.914 8.961 1 91.5 117 VAL A CA 1
ATOM 894 C C . VAL A 1 117 ? 7.891 14.953 8.938 1 91.5 117 VAL A C 1
ATOM 896 O O . VAL A 1 117 ? 7.676 16.109 9.289 1 91.5 117 VAL A O 1
ATOM 899 N N . SER A 1 118 ? 9.094 14.516 8.516 1 89.19 118 SER A N 1
ATOM 900 C CA . SER A 1 118 ? 10.234 15.422 8.445 1 89.19 118 SER A CA 1
ATOM 901 C C . SER A 1 118 ? 9.992 16.547 7.438 1 89.19 118 SER A C 1
ATOM 903 O O . SER A 1 118 ? 10.344 17.703 7.688 1 89.19 118 SER A O 1
ATOM 905 N N . GLU A 1 119 ? 9.391 16.156 6.336 1 86.56 119 GLU A N 1
ATOM 906 C CA . GLU A 1 119 ? 9.109 17.141 5.301 1 86.56 119 GLU A CA 1
ATOM 907 C C . GLU A 1 119 ? 8.039 18.125 5.758 1 86.56 119 GLU A C 1
ATOM 909 O O . GLU A 1 119 ? 8.117 19.312 5.457 1 86.56 119 GLU A O 1
ATOM 914 N N . ALA A 1 120 ? 7.027 17.656 6.426 1 85.19 120 ALA A N 1
ATOM 915 C CA . ALA A 1 120 ? 5.984 18.531 6.961 1 85.19 120 ALA A CA 1
ATOM 916 C C . ALA A 1 120 ? 6.566 19.531 7.957 1 85.19 120 ALA A C 1
ATOM 918 O O . ALA A 1 120 ? 6.203 20.703 7.945 1 85.19 120 ALA A O 1
ATOM 919 N N . LYS A 1 121 ? 7.457 19.062 8.75 1 85.12 121 LYS A N 1
ATOM 920 C CA . LYS A 1 121 ? 8.117 19.938 9.719 1 85.12 121 LYS A CA 1
ATOM 921 C C . LYS A 1 121 ? 8.961 20.984 9.016 1 85.12 121 LYS A C 1
ATOM 923 O O . LYS A 1 121 ? 8.93 22.172 9.383 1 85.12 121 LYS A O 1
ATOM 928 N N . ARG A 1 122 ? 9.656 20.562 8.078 1 81.88 122 ARG A N 1
ATOM 929 C CA . ARG A 1 122 ? 10.492 21.469 7.309 1 81.88 122 ARG A CA 1
ATOM 930 C C . ARG A 1 122 ? 9.656 22.562 6.641 1 81.88 122 ARG A C 1
ATOM 932 O O . ARG A 1 122 ? 10.016 23.734 6.684 1 81.88 122 ARG A O 1
ATOM 939 N N . GLN A 1 123 ? 8.57 22.156 6 1 79.75 123 GLN A N 1
ATOM 940 C CA . GLN A 1 123 ? 7.703 23.094 5.289 1 79.75 123 GLN A CA 1
ATOM 941 C C . GLN A 1 123 ? 7.098 24.125 6.25 1 79.75 123 GLN A C 1
ATOM 943 O O . GLN A 1 123 ? 6.805 25.25 5.852 1 79.75 123 GLN A O 1
ATOM 948 N N . ASN A 1 124 ? 6.977 23.719 7.5 1 80 124 ASN A N 1
ATOM 949 C CA . ASN A 1 124 ? 6.461 24.641 8.508 1 80 124 ASN A CA 1
ATOM 950 C C . ASN A 1 124 ? 7.535 25.609 8.992 1 80 124 ASN A C 1
ATOM 952 O O . ASN A 1 124 ? 7.223 26.703 9.469 1 80 124 ASN A O 1
ATOM 956 N N . GLU A 1 125 ? 8.781 25.188 8.852 1 81.62 125 GLU A N 1
ATOM 957 C CA . GLU A 1 125 ? 9.883 25.984 9.375 1 81.62 125 GLU A CA 1
ATOM 958 C C . GLU A 1 125 ? 10.516 26.844 8.281 1 81.62 125 GLU A C 1
ATOM 960 O O . GLU A 1 125 ? 10.961 27.953 8.539 1 81.62 125 GLU A O 1
ATOM 965 N N . THR A 1 126 ? 10.711 26.188 7.074 1 75.94 126 THR A N 1
ATOM 966 C CA . THR A 1 126 ? 11.367 26.922 6 1 75.94 126 THR A CA 1
ATOM 967 C C . THR A 1 126 ? 10.75 26.578 4.648 1 75.94 126 THR A C 1
ATOM 969 O O . THR A 1 126 ? 10.266 25.469 4.453 1 75.94 126 THR A O 1
ATOM 972 N N . SER A 1 127 ? 10.883 27.516 3.727 1 75.38 127 SER A N 1
ATOM 973 C CA . SER A 1 127 ? 10.359 27.297 2.381 1 75.38 127 SER A CA 1
ATOM 974 C C . SER A 1 127 ? 11.414 26.688 1.468 1 75.38 127 SER A C 1
ATOM 976 O O . SER A 1 127 ? 11.117 26.297 0.338 1 75.38 127 SER A O 1
ATOM 978 N N . GLU A 1 128 ? 12.648 26.547 1.981 1 69.69 128 GLU A N 1
ATOM 979 C CA . GLU A 1 128 ? 13.734 26.047 1.153 1 69.69 128 GLU A CA 1
ATOM 980 C C . GLU A 1 128 ? 13.586 24.547 0.901 1 69.69 128 GLU A C 1
ATOM 982 O O . GLU A 1 128 ? 13.125 23.812 1.772 1 69.69 128 GLU A O 1
ATOM 987 N N . ASN A 1 129 ? 13.875 24.188 -0.338 1 67.12 129 ASN A N 1
ATOM 988 C CA . ASN A 1 129 ? 13.828 22.781 -0.705 1 67.12 129 ASN A CA 1
ATOM 989 C C . ASN A 1 129 ? 14.984 22 -0.083 1 67.12 129 ASN A C 1
ATOM 991 O O . ASN A 1 129 ? 16.078 22.531 0.105 1 67.12 129 ASN A O 1
ATOM 995 N N . ARG A 1 130 ? 14.672 20.797 0.355 1 65.56 130 ARG A N 1
ATOM 996 C CA . ARG A 1 130 ? 15.711 19.938 0.909 1 65.56 130 ARG A CA 1
ATOM 997 C C . ARG A 1 130 ? 16.781 19.625 -0.137 1 65.56 130 ARG A C 1
ATOM 999 O O . ARG A 1 130 ? 16.453 19.391 -1.304 1 65.56 130 ARG A O 1
ATOM 1006 N N . GLN A 1 131 ? 17.984 19.656 0.328 1 66.88 131 GLN A N 1
ATOM 1007 C CA . GLN A 1 131 ? 19.078 19.312 -0.572 1 66.88 131 GLN A CA 1
ATOM 1008 C C . GLN A 1 131 ? 19.453 17.844 -0.444 1 66.88 131 GLN A C 1
ATOM 1010 O O . GLN A 1 131 ? 20.016 17.25 -1.374 1 66.88 131 GLN A O 1
ATOM 1015 N N . TYR A 1 132 ? 19.062 17.312 0.705 1 66.25 132 TYR A N 1
ATOM 1016 C CA . TYR A 1 132 ? 19.438 15.938 0.972 1 66.25 132 TYR A CA 1
ATOM 1017 C C . TYR A 1 132 ? 18.25 15.141 1.512 1 66.25 132 TYR A C 1
ATOM 1019 O O . TYR A 1 132 ? 17.391 15.688 2.215 1 66.25 132 TYR A O 1
ATOM 1027 N N . TYR A 1 133 ? 18.172 13.891 0.856 1 69.81 133 TYR A N 1
ATOM 1028 C CA . TYR A 1 133 ? 17.234 12.961 1.469 1 69.81 133 TYR A CA 1
ATOM 1029 C C . TYR A 1 133 ? 17.891 12.203 2.617 1 69.81 133 TYR A C 1
ATOM 1031 O O . TYR A 1 133 ? 19.078 11.906 2.572 1 69.81 133 TYR A O 1
ATOM 1039 N N . GLN A 1 134 ? 17.094 12.016 3.605 1 74.81 134 GLN A N 1
ATOM 1040 C CA . GLN A 1 134 ? 17.531 11.094 4.648 1 74.81 134 GLN A CA 1
ATOM 1041 C C . GLN A 1 134 ? 17.016 9.68 4.383 1 74.81 134 GLN A C 1
ATOM 1043 O O . GLN A 1 134 ? 15.805 9.453 4.289 1 74.81 134 GLN A O 1
ATOM 1048 N N . GLY A 1 135 ? 17.891 8.703 4.109 1 77.88 135 GLY A N 1
ATOM 1049 C CA . GLY A 1 135 ? 17.531 7.34 3.729 1 77.88 135 GLY A CA 1
ATOM 1050 C C . GLY A 1 135 ? 17.375 7.164 2.232 1 77.88 135 GLY A C 1
ATOM 1051 O O . GLY A 1 135 ? 17.172 8.141 1.505 1 77.88 135 GLY A O 1
ATOM 1052 N N . LEU A 1 136 ? 17.453 5.922 1.78 1 86.81 136 LEU A N 1
ATOM 1053 C CA . LEU A 1 136 ? 17.266 5.629 0.363 1 86.81 136 LEU A CA 1
ATOM 1054 C C . LEU A 1 136 ? 15.805 5.801 -0.045 1 86.81 136 LEU A C 1
ATOM 1056 O O . LEU A 1 136 ? 14.906 5.277 0.617 1 86.81 136 LEU A O 1
ATOM 1060 N N . PRO A 1 137 ? 15.641 6.602 -1.074 1 89.56 137 PRO A N 1
ATOM 1061 C CA . PRO A 1 137 ? 14.258 6.734 -1.54 1 89.56 137 PRO A CA 1
ATOM 1062 C C . PRO A 1 137 ? 13.656 5.406 -1.997 1 89.56 137 PRO A C 1
ATOM 1064 O O . PRO A 1 137 ? 14.352 4.598 -2.627 1 89.56 137 PRO A O 1
ATOM 1067 N N . ILE A 1 138 ? 12.422 5.184 -1.693 1 92.5 138 ILE A N 1
ATOM 1068 C CA . ILE A 1 138 ? 11.773 3.9 -1.94 1 92.5 138 ILE A CA 1
ATOM 1069 C C . ILE A 1 138 ? 11.641 3.668 -3.443 1 92.5 138 ILE A C 1
ATOM 1071 O O . ILE A 1 138 ? 11.602 2.523 -3.9 1 92.5 138 ILE A O 1
ATOM 1075 N N . THR A 1 139 ? 11.656 4.738 -4.215 1 92.06 139 THR A N 1
ATOM 1076 C CA . THR A 1 139 ? 11.516 4.656 -5.664 1 92.06 139 THR A CA 1
ATOM 1077 C C . THR A 1 139 ? 12.758 4.031 -6.293 1 92.06 139 THR A C 1
ATOM 1079 O O . THR A 1 139 ? 12.734 3.627 -7.457 1 92.06 139 THR A O 1
ATOM 1082 N N . SER A 1 140 ? 13.844 3.969 -5.574 1 91.5 140 SER A N 1
ATOM 1083 C CA . SER A 1 140 ? 15.078 3.371 -6.062 1 91.5 140 SER A CA 1
ATOM 1084 C C . SER A 1 140 ? 14.867 1.922 -6.484 1 91.5 140 SER A C 1
ATOM 1086 O O . SER A 1 140 ? 15.594 1.401 -7.328 1 91.5 140 SER A O 1
ATOM 1088 N N . MET A 1 141 ? 13.883 1.308 -5.922 1 93.69 141 MET A N 1
ATOM 1089 C CA . MET A 1 141 ? 13.602 -0.089 -6.246 1 93.69 141 MET A CA 1
ATOM 1090 C C . MET A 1 141 ? 13.203 -0.241 -7.711 1 93.69 141 MET A C 1
ATOM 1092 O O . MET A 1 141 ? 13.391 -1.309 -8.297 1 93.69 141 MET A O 1
ATOM 1096 N N . ALA A 1 142 ? 12.633 0.833 -8.305 1 93.88 142 ALA A N 1
ATOM 1097 C CA . ALA A 1 142 ? 12.273 0.824 -9.719 1 93.88 142 ALA A CA 1
ATOM 1098 C C . ALA A 1 142 ? 13.516 0.738 -10.602 1 93.88 142 ALA A C 1
ATOM 1100 O O . ALA A 1 142 ? 13.422 0.358 -11.766 1 93.88 142 ALA A O 1
ATOM 1101 N N . ILE A 1 143 ? 14.633 1.073 -10.039 1 91.44 143 ILE A N 1
ATOM 1102 C CA . ILE A 1 143 ? 15.906 1.008 -10.758 1 91.44 143 ILE A CA 1
ATOM 1103 C C . ILE A 1 143 ? 16.641 -0.277 -10.383 1 91.44 143 ILE A C 1
ATOM 1105 O O . ILE A 1 143 ? 17.125 -0.997 -11.258 1 91.44 143 ILE A O 1
ATOM 1109 N N . ILE A 1 144 ? 16.625 -0.632 -9.164 1 93.69 144 ILE A N 1
ATOM 1110 C CA . ILE A 1 144 ? 17.422 -1.729 -8.625 1 93.69 144 ILE A CA 1
ATOM 1111 C C . ILE A 1 144 ? 16.891 -3.061 -9.148 1 93.69 144 ILE A C 1
ATOM 1113 O O . ILE A 1 144 ? 17.656 -3.912 -9.594 1 93.69 144 ILE A O 1
ATOM 1117 N N . LEU A 1 145 ? 15.633 -3.248 -9.18 1 94.94 145 LEU A N 1
ATOM 1118 C CA . LEU A 1 145 ? 15.047 -4.555 -9.453 1 94.94 145 LEU A CA 1
ATOM 1119 C C . LEU A 1 145 ? 15.227 -4.938 -10.922 1 94.94 145 LEU A C 1
ATOM 1121 O O . LEU A 1 145 ? 15.539 -6.09 -11.234 1 94.94 145 LEU A O 1
ATOM 1125 N N . PRO A 1 146 ? 15.008 -3.965 -11.914 1 93.75 146 PRO A N 1
ATOM 1126 C CA . PRO A 1 146 ? 15.32 -4.309 -13.305 1 93.75 146 PRO A CA 1
ATOM 1127 C C . PRO A 1 146 ? 16.75 -4.789 -13.484 1 93.75 146 PRO A C 1
ATOM 1129 O O . PRO A 1 146 ? 17 -5.738 -14.234 1 93.75 146 PRO A O 1
ATOM 1132 N N . PHE A 1 147 ? 17.641 -4.23 -12.789 1 91.94 147 PHE A N 1
ATOM 1133 C CA . PHE A 1 147 ? 19.031 -4.621 -12.891 1 91.94 147 PHE A CA 1
ATOM 1134 C C . PHE A 1 147 ? 19.266 -5.984 -12.25 1 91.94 147 PHE A C 1
ATOM 1136 O O . PHE A 1 147 ? 20 -6.816 -12.797 1 91.94 147 PHE A O 1
ATOM 1143 N N . LEU A 1 148 ? 18.672 -6.16 -11.125 1 92.06 148 LEU A N 1
ATOM 1144 C CA . LEU A 1 148 ? 18.812 -7.449 -10.453 1 92.06 148 LEU A CA 1
ATOM 1145 C C . LEU A 1 148 ? 18.25 -8.57 -11.312 1 92.06 148 LEU A C 1
ATOM 1147 O O . LEU A 1 148 ? 18.828 -9.656 -11.391 1 92.06 148 LEU A O 1
ATOM 1151 N N . TYR A 1 149 ? 17.125 -8.289 -11.914 1 93.19 149 TYR A N 1
ATOM 1152 C CA . TYR A 1 149 ? 16.516 -9.305 -12.766 1 93.19 149 TYR A CA 1
ATOM 1153 C C . TYR A 1 149 ? 17.406 -9.648 -13.945 1 93.19 149 TYR A C 1
ATOM 1155 O O . TYR A 1 149 ? 17.5 -10.812 -14.344 1 93.19 149 TYR A O 1
ATOM 1163 N N . LEU A 1 150 ? 18.031 -8.609 -14.531 1 88.94 150 LEU A N 1
ATOM 1164 C CA . LEU A 1 150 ? 18.953 -8.836 -15.648 1 88.94 150 LEU A CA 1
ATOM 1165 C C . LEU A 1 150 ? 20.125 -9.711 -15.227 1 88.94 150 LEU A C 1
ATOM 1167 O O . LEU A 1 150 ? 20.672 -10.461 -16.047 1 88.94 150 LEU A O 1
ATOM 1171 N N . MET A 1 151 ? 20.531 -9.648 -13.992 1 88.19 151 MET A N 1
ATOM 1172 C CA . MET A 1 151 ? 21.656 -10.414 -13.477 1 88.19 151 MET A CA 1
ATOM 1173 C C . MET A 1 151 ? 21.297 -11.891 -13.336 1 88.19 151 MET A C 1
ATOM 1175 O O . MET A 1 151 ? 22.188 -12.734 -13.156 1 88.19 151 MET A O 1
ATOM 1179 N N . ARG A 1 152 ? 20 -12.141 -13.375 1 87 152 ARG A N 1
ATOM 1180 C CA . ARG A 1 152 ? 19.547 -13.523 -13.25 1 87 152 ARG A CA 1
ATOM 1181 C C . ARG A 1 152 ? 20.266 -14.43 -14.242 1 87 152 ARG A C 1
ATOM 1183 O O . ARG A 1 152 ? 20.641 -15.555 -13.898 1 87 152 ARG A O 1
ATOM 1190 N N . ARG A 1 153 ? 20.516 -13.961 -15.422 1 83.25 153 ARG A N 1
ATOM 1191 C CA . ARG A 1 153 ? 21.172 -14.727 -16.484 1 83.25 153 ARG A CA 1
ATOM 1192 C C . ARG A 1 153 ? 22.625 -15.016 -16.141 1 83.25 153 ARG A C 1
ATOM 1194 O O . ARG A 1 153 ? 23.156 -16.062 -16.516 1 83.25 153 ARG A O 1
ATOM 1201 N N . TYR A 1 154 ? 23.156 -14.18 -15.305 1 84.69 154 TYR A N 1
ATOM 1202 C CA . TYR A 1 154 ? 24.594 -14.289 -15.023 1 84.69 154 TYR A CA 1
ATOM 1203 C C . TYR A 1 154 ? 24.828 -15.047 -13.727 1 84.69 154 TYR A C 1
ATOM 1205 O O . TYR A 1 154 ? 25.875 -15.68 -13.555 1 84.69 154 TYR A O 1
ATOM 1213 N N . CYS A 1 155 ? 23.906 -15.023 -12.844 1 85.06 155 CYS A N 1
ATOM 1214 C CA . CYS A 1 155 ? 24.094 -15.57 -11.5 1 85.06 155 CYS A CA 1
ATOM 1215 C C . CYS A 1 155 ? 23.672 -17.031 -11.445 1 85.06 155 CYS A C 1
ATOM 1217 O O . CYS A 1 155 ? 24.094 -17.781 -10.562 1 85.06 155 CYS A O 1
ATOM 1219 N N . GLY A 1 156 ? 22.922 -17.516 -12.289 1 82.62 156 GLY A N 1
ATOM 1220 C CA . GLY A 1 156 ? 22.453 -18.891 -12.266 1 82.62 156 GLY A CA 1
ATOM 1221 C C . GLY A 1 156 ? 21.75 -19.266 -10.969 1 82.62 156 GLY A C 1
ATOM 1222 O O . GLY A 1 156 ? 20.828 -18.578 -10.547 1 82.62 156 GLY A O 1
ATOM 1223 N N . LEU A 1 157 ? 22.328 -20.219 -10.211 1 81.88 157 LEU A N 1
ATOM 1224 C CA . LEU A 1 157 ? 21.75 -20.75 -8.984 1 81.88 157 LEU A CA 1
ATOM 1225 C C . LEU A 1 157 ? 21.906 -19.75 -7.836 1 81.88 157 LEU A C 1
ATOM 1227 O O . LEU A 1 157 ? 21.141 -19.797 -6.871 1 81.88 157 LEU A O 1
ATOM 1231 N N . TYR A 1 158 ? 22.797 -18.844 -8.023 1 90.94 158 TYR A N 1
ATOM 1232 C CA . TYR A 1 158 ? 23.078 -17.906 -6.953 1 90.94 158 TYR A CA 1
ATOM 1233 C C . TYR A 1 158 ? 22.125 -16.719 -6.996 1 90.94 158 TYR A C 1
ATOM 1235 O O . TYR A 1 158 ? 22.141 -15.867 -6.105 1 90.94 158 TYR A O 1
ATOM 1243 N N . PHE A 1 159 ? 21.234 -16.703 -7.918 1 91.88 159 PHE A N 1
ATOM 1244 C CA . PHE A 1 159 ? 20.312 -15.594 -8.109 1 91.88 159 PHE A CA 1
ATOM 1245 C C . PHE A 1 159 ? 19.375 -15.453 -6.914 1 91.88 159 PHE A C 1
ATOM 1247 O O . PHE A 1 159 ? 19.109 -14.336 -6.453 1 91.88 159 PHE A O 1
ATOM 1254 N N . LEU A 1 160 ? 19.016 -16.625 -6.43 1 92.06 160 LEU A N 1
ATOM 1255 C CA . LEU A 1 160 ? 18.078 -16.578 -5.305 1 92.06 160 LEU A CA 1
ATOM 1256 C C . LEU A 1 160 ? 18.75 -15.984 -4.07 1 92.06 160 LEU A C 1
ATOM 1258 O O . LEU A 1 160 ? 18.125 -15.211 -3.344 1 92.06 160 LEU A O 1
ATOM 1262 N N . ILE A 1 161 ? 19.969 -16.297 -3.932 1 92.81 161 ILE A N 1
ATOM 1263 C CA . ILE A 1 161 ? 20.719 -15.742 -2.809 1 92.81 161 ILE A CA 1
ATOM 1264 C C . ILE A 1 161 ? 20.891 -14.234 -2.994 1 92.81 161 ILE A C 1
ATOM 1266 O O . ILE A 1 161 ? 20.719 -13.461 -2.049 1 92.81 161 ILE A O 1
ATOM 1270 N N . VAL A 1 162 ? 21.188 -13.867 -4.152 1 93.69 162 VAL A N 1
ATOM 1271 C CA . VAL A 1 162 ? 21.422 -12.469 -4.477 1 93.69 162 VAL A CA 1
ATOM 1272 C C . VAL A 1 162 ? 20.172 -11.648 -4.219 1 93.69 162 VAL A C 1
ATOM 1274 O O . VAL A 1 162 ? 20.234 -10.586 -3.594 1 93.69 162 VAL A O 1
ATOM 1277 N N . ILE A 1 163 ? 19.047 -12.148 -4.668 1 94.81 163 ILE A N 1
ATOM 1278 C CA . ILE A 1 163 ? 17.812 -11.391 -4.531 1 94.81 163 ILE A CA 1
ATOM 1279 C C . ILE A 1 163 ? 17.391 -11.344 -3.062 1 94.81 163 ILE A C 1
ATOM 1281 O O . ILE A 1 163 ? 16.844 -10.344 -2.602 1 94.81 163 ILE A O 1
ATOM 1285 N N . HIS A 1 164 ? 17.656 -12.391 -2.285 1 95.44 164 HIS A N 1
ATOM 1286 C CA . HIS A 1 164 ? 17.406 -12.383 -0.849 1 95.44 164 HIS A CA 1
ATOM 1287 C C . HIS A 1 164 ? 18.219 -11.297 -0.151 1 95.44 164 HIS A C 1
ATOM 1289 O O . HIS A 1 164 ? 17.672 -10.508 0.621 1 95.44 164 HIS A O 1
ATOM 1295 N N . ILE A 1 165 ? 19.422 -11.242 -0.485 1 95.31 165 ILE A N 1
ATOM 1296 C CA . ILE A 1 165 ? 20.328 -10.289 0.132 1 95.31 165 ILE A CA 1
ATOM 1297 C C . ILE A 1 165 ? 19.969 -8.867 -0.29 1 95.31 165 ILE A C 1
ATOM 1299 O O . ILE A 1 165 ? 19.984 -7.945 0.53 1 95.31 165 ILE A O 1
ATOM 1303 N N . ALA A 1 166 ? 19.625 -8.758 -1.523 1 95.44 166 ALA A N 1
ATOM 1304 C CA . ALA A 1 166 ? 19.266 -7.441 -2.055 1 95.44 166 ALA A CA 1
ATOM 1305 C C . ALA A 1 166 ? 18.062 -6.863 -1.329 1 95.44 166 ALA A C 1
ATOM 1307 O O . ALA A 1 166 ? 18.047 -5.684 -0.964 1 95.44 166 ALA A O 1
ATOM 1308 N N . VAL A 1 167 ? 17.078 -7.715 -1.116 1 96.06 167 VAL A N 1
ATOM 1309 C CA . VAL A 1 167 ? 15.867 -7.262 -0.458 1 96.06 167 VAL A CA 1
ATOM 1310 C C . VAL A 1 167 ? 16.188 -6.797 0.961 1 96.06 167 VAL A C 1
ATOM 1312 O O . VAL A 1 167 ? 15.68 -5.77 1.412 1 96.06 167 VAL A O 1
ATOM 1315 N N . ILE A 1 168 ? 17.031 -7.473 1.655 1 97.12 168 ILE A N 1
ATOM 1316 C CA . ILE A 1 168 ? 17.406 -7.145 3.023 1 97.12 168 ILE A CA 1
ATOM 1317 C C . ILE A 1 168 ? 18.234 -5.859 3.033 1 97.12 168 ILE A C 1
ATOM 1319 O O . ILE A 1 168 ? 17.969 -4.953 3.83 1 97.12 168 ILE A O 1
ATOM 1323 N N . ILE A 1 169 ? 19.125 -5.742 2.139 1 96.75 169 ILE A N 1
ATOM 1324 C CA . ILE A 1 169 ? 20.016 -4.594 2.074 1 96.75 169 ILE A CA 1
ATOM 1325 C C . ILE A 1 169 ? 19.219 -3.334 1.748 1 96.75 169 ILE A C 1
ATOM 1327 O O . ILE A 1 169 ? 19.391 -2.295 2.387 1 96.75 169 ILE A O 1
ATOM 1331 N N . VAL A 1 170 ? 18.375 -3.453 0.753 1 95.81 170 VAL A N 1
ATOM 1332 C CA . VAL A 1 170 ? 17.578 -2.295 0.361 1 95.81 170 VAL A CA 1
ATOM 1333 C C . VAL A 1 170 ? 16.672 -1.874 1.518 1 95.81 170 VAL A C 1
ATOM 1335 O O . VAL A 1 170 ? 16.531 -0.683 1.807 1 95.81 170 VAL A O 1
ATOM 1338 N N . GLY A 1 171 ? 16.047 -2.871 2.227 1 96.19 171 GLY A N 1
ATOM 1339 C CA . GLY A 1 171 ? 15.266 -2.562 3.41 1 96.19 171 GLY A CA 1
ATOM 1340 C C . GLY A 1 171 ? 16.062 -1.831 4.477 1 96.19 171 GLY A C 1
ATOM 1341 O O . GLY A 1 171 ? 15.57 -0.869 5.07 1 96.19 171 GLY A O 1
ATOM 1342 N N . LEU A 1 172 ? 17.25 -2.248 4.652 1 95.38 172 LEU A N 1
ATOM 1343 C CA . LEU A 1 172 ? 18.125 -1.613 5.633 1 95.38 172 LEU A CA 1
ATOM 1344 C C . LEU A 1 172 ? 18.484 -0.192 5.207 1 95.38 172 LEU A C 1
ATOM 1346 O O . LEU A 1 172 ? 18.516 0.718 6.039 1 95.38 172 LEU A O 1
ATOM 1350 N N . LEU A 1 173 ? 18.688 -0.013 3.963 1 93.94 173 LEU A N 1
ATOM 1351 C CA . LEU A 1 173 ? 19.062 1.296 3.439 1 93.94 173 LEU A CA 1
ATOM 1352 C C . LEU A 1 173 ? 17.906 2.281 3.551 1 93.94 173 LEU A C 1
ATOM 1354 O O . LEU A 1 173 ? 18.125 3.492 3.623 1 93.94 173 LEU A O 1
ATOM 1358 N N . PHE A 1 174 ? 16.688 1.771 3.529 1 93.81 174 PHE A N 1
ATOM 1359 C CA . PHE A 1 174 ? 15.531 2.633 3.693 1 93.81 174 PHE A CA 1
ATOM 1360 C C . PHE A 1 174 ? 15.539 3.303 5.062 1 93.81 174 PHE A C 1
ATOM 1362 O O . PHE A 1 174 ? 15.141 4.465 5.191 1 93.81 174 PHE A O 1
ATOM 1369 N N . ILE A 1 175 ? 16.062 2.578 6.086 1 93.38 175 ILE A N 1
ATOM 1370 C CA . ILE A 1 175 ? 15.844 3.062 7.445 1 93.38 175 ILE A CA 1
ATOM 1371 C C . ILE A 1 175 ? 17.172 3.537 8.039 1 93.38 175 ILE A C 1
ATOM 1373 O O . ILE A 1 175 ? 17.219 3.977 9.188 1 93.38 175 ILE A O 1
ATOM 1377 N N . LEU A 1 176 ? 18.188 3.398 7.281 1 90.06 176 LEU A N 1
ATOM 1378 C CA . LEU A 1 176 ? 19.484 3.936 7.719 1 90.06 176 LEU A CA 1
ATOM 1379 C C . LEU A 1 176 ? 19.547 5.441 7.5 1 90.06 176 LEU A C 1
ATOM 1381 O O . LEU A 1 176 ? 19.062 5.945 6.484 1 90.06 176 LEU A O 1
ATOM 1385 N N . ASP A 1 177 ? 20.078 6.125 8.5 1 86.12 177 ASP A N 1
ATOM 1386 C CA . ASP A 1 177 ? 20.203 7.578 8.414 1 86.12 177 ASP A CA 1
ATOM 1387 C C . ASP A 1 177 ? 21.359 7.973 7.508 1 86.12 177 ASP A C 1
ATOM 1389 O O . ASP A 1 177 ? 22.391 8.453 7.98 1 86.12 177 ASP A O 1
ATOM 1393 N N . ILE A 1 178 ? 21.156 7.703 6.305 1 79.12 178 ILE A N 1
ATOM 1394 C CA . ILE A 1 178 ? 22.156 8.109 5.316 1 79.12 178 ILE A CA 1
ATOM 1395 C C . ILE A 1 178 ? 21.641 9.312 4.531 1 79.12 178 ILE A C 1
ATOM 1397 O O . ILE A 1 178 ? 20.453 9.414 4.242 1 79.12 178 ILE A O 1
ATOM 1401 N N . LYS A 1 179 ? 22.531 10.203 4.426 1 76 179 LYS A N 1
ATOM 1402 C CA . LYS A 1 179 ? 22.188 11.367 3.619 1 76 179 LYS A CA 1
ATOM 1403 C C . LYS A 1 179 ? 22.359 11.078 2.131 1 76 179 LYS A C 1
ATOM 1405 O O . LYS A 1 179 ? 23.453 10.773 1.68 1 76 179 LYS A O 1
ATOM 1410 N N . VAL A 1 180 ? 21.25 11.023 1.436 1 73.75 180 VAL A N 1
ATOM 1411 C CA . VAL A 1 180 ? 21.281 10.812 -0.008 1 73.75 180 VAL A CA 1
ATOM 1412 C C . VAL A 1 180 ? 20.953 12.109 -0.731 1 73.75 180 VAL A C 1
ATOM 1414 O O . VAL A 1 180 ? 19.922 12.742 -0.438 1 73.75 180 VAL A O 1
ATOM 1417 N N . LYS A 1 181 ? 21.953 12.508 -1.573 1 69.75 181 LYS A N 1
ATOM 1418 C CA . LYS A 1 181 ? 21.75 13.75 -2.316 1 69.75 181 LYS A CA 1
ATOM 1419 C C . LYS A 1 181 ? 20.547 13.633 -3.25 1 69.75 181 LYS A C 1
ATOM 1421 O O . LYS A 1 181 ? 20.344 12.602 -3.9 1 69.75 181 LYS A O 1
ATOM 1426 N N . LYS A 1 182 ? 19.734 14.586 -3.309 1 69.19 182 LYS A N 1
ATOM 1427 C CA . LYS A 1 182 ? 18.609 14.625 -4.227 1 69.19 182 LYS A CA 1
ATOM 1428 C C . LYS A 1 182 ? 19.078 14.68 -5.68 1 69.19 182 LYS A C 1
ATOM 1430 O O . LYS A 1 182 ? 19.906 15.516 -6.035 1 69.19 182 LYS A O 1
ATOM 1435 N N . PRO A 1 183 ? 18.547 13.672 -6.387 1 63.41 183 PRO A N 1
ATOM 1436 C CA . PRO A 1 183 ? 19.016 13.703 -7.777 1 63.41 183 PRO A CA 1
ATOM 1437 C C . PRO A 1 183 ? 18.562 14.961 -8.516 1 63.41 183 PRO A C 1
ATOM 1439 O O . PRO A 1 183 ? 17.406 15.352 -8.422 1 63.41 183 PRO A O 1
ATOM 1442 N N . GLN A 1 184 ? 19.531 15.578 -9.023 1 70.5 184 GLN A N 1
ATOM 1443 C CA . GLN A 1 184 ? 19.234 16.719 -9.883 1 70.5 184 GLN A CA 1
ATOM 1444 C C . GLN A 1 184 ? 18.688 16.266 -11.234 1 70.5 184 GLN A C 1
ATOM 1446 O O . GLN A 1 184 ? 18.719 15.078 -11.547 1 70.5 184 GLN A O 1
ATOM 1451 N N . ASN A 1 185 ? 18.156 17 -11.977 1 73.69 185 ASN A N 1
ATOM 1452 C CA . ASN A 1 185 ? 17.484 16.719 -13.242 1 73.69 185 ASN A CA 1
ATOM 1453 C C . ASN A 1 185 ? 18.359 15.867 -14.156 1 73.69 185 ASN A C 1
ATOM 1455 O O . ASN A 1 185 ? 17.906 14.867 -14.719 1 73.69 185 ASN A O 1
ATOM 1459 N N . PRO A 1 186 ? 19.594 16.109 -14.219 1 69.88 186 PRO A N 1
ATOM 1460 C CA . PRO A 1 186 ? 20.422 15.273 -15.094 1 69.88 186 PRO A CA 1
ATOM 1461 C C . PRO A 1 186 ? 20.562 13.844 -14.578 1 69.88 186 PRO A C 1
ATOM 1463 O O . PRO A 1 186 ? 20.578 12.898 -15.375 1 69.88 186 PRO A O 1
ATOM 1466 N N . VAL A 1 187 ? 20.656 13.766 -13.305 1 71.88 187 VAL A N 1
ATOM 1467 C CA . VAL A 1 187 ? 20.797 12.438 -12.703 1 71.88 187 VAL A CA 1
ATOM 1468 C C . VAL A 1 187 ? 19.5 11.648 -12.883 1 71.88 187 VAL A C 1
ATOM 1470 O O . VAL A 1 187 ? 19.531 10.445 -13.156 1 71.88 187 VAL A O 1
ATOM 1473 N N . ARG A 1 188 ? 18.469 12.336 -12.859 1 78.62 188 ARG A N 1
ATOM 1474 C CA . ARG A 1 188 ? 17.172 11.688 -13.094 1 78.62 188 ARG A CA 1
ATOM 1475 C C . ARG A 1 188 ? 17.078 11.156 -14.516 1 78.62 188 ARG A C 1
ATOM 1477 O O . ARG A 1 188 ? 16.625 10.031 -14.734 1 78.62 188 ARG A O 1
ATOM 1484 N N . ILE A 1 189 ? 17.562 11.961 -15.375 1 79.94 189 ILE A N 1
ATOM 1485 C CA . ILE A 1 189 ? 17.531 11.578 -16.781 1 79.94 189 ILE A CA 1
ATOM 1486 C C . ILE A 1 189 ? 18.438 10.367 -17.016 1 79.94 189 ILE A C 1
ATOM 1488 O O . ILE A 1 189 ? 18.062 9.438 -17.734 1 79.94 189 ILE A O 1
ATOM 1492 N N . LEU A 1 190 ? 19.484 10.43 -16.391 1 82.69 190 LEU A N 1
ATOM 1493 C CA . LEU A 1 190 ? 20.422 9.32 -16.516 1 82.69 190 LEU A CA 1
ATOM 1494 C C . LEU A 1 190 ? 19.828 8.031 -15.953 1 82.69 190 LEU A C 1
ATOM 1496 O O . LEU A 1 190 ? 19.953 6.969 -16.562 1 82.69 190 LEU A O 1
ATOM 1500 N N . LEU A 1 191 ? 19.172 8.18 -14.922 1 83.19 191 LEU A N 1
ATOM 1501 C CA . LEU A 1 191 ? 18.578 7.02 -14.281 1 83.19 191 LEU A CA 1
ATOM 1502 C C . LEU A 1 191 ? 17.484 6.426 -15.164 1 83.19 191 LEU A C 1
ATOM 1504 O O . LEU A 1 191 ? 17.391 5.203 -15.305 1 83.19 191 LEU A O 1
ATOM 1508 N N . VAL A 1 192 ? 16.734 7.32 -15.773 1 86 192 VAL A N 1
ATOM 1509 C CA . VAL A 1 192 ? 15.664 6.879 -16.672 1 86 192 VAL A CA 1
ATOM 1510 C C . VAL A 1 192 ? 16.266 6.156 -17.875 1 86 192 VAL A C 1
ATOM 1512 O O . VAL A 1 192 ? 15.766 5.105 -18.281 1 86 192 VAL A O 1
ATOM 1515 N N . ALA A 1 193 ? 17.312 6.703 -18.328 1 87.12 193 ALA A N 1
ATOM 1516 C CA . ALA A 1 193 ? 17.969 6.117 -19.484 1 87.12 193 ALA A CA 1
ATOM 1517 C C . ALA A 1 193 ? 18.547 4.742 -19.156 1 87.12 193 ALA A C 1
ATOM 1519 O O . ALA A 1 193 ? 18.406 3.801 -19.938 1 87.12 193 ALA A O 1
ATOM 1520 N N . VAL A 1 194 ? 19.109 4.652 -18.062 1 86.62 194 VAL A N 1
ATOM 1521 C CA . VAL A 1 194 ? 19.734 3.4 -17.656 1 86.62 194 VAL A CA 1
ATOM 1522 C C . VAL A 1 194 ? 18.656 2.33 -17.469 1 86.62 194 VAL A C 1
ATOM 1524 O O . VAL A 1 194 ? 18.844 1.181 -17.875 1 86.62 194 VAL A O 1
ATOM 1527 N N . VAL A 1 195 ? 17.578 2.705 -16.906 1 87.94 195 VAL A N 1
ATOM 1528 C CA . VAL A 1 195 ? 16.484 1.766 -16.703 1 87.94 195 VAL A CA 1
ATOM 1529 C C . VAL A 1 195 ? 15.891 1.353 -18.047 1 87.94 195 VAL A C 1
ATOM 1531 O O . VAL A 1 195 ? 15.586 0.177 -18.266 1 87.94 195 VAL A O 1
ATOM 1534 N N . ALA A 1 196 ? 15.82 2.338 -18.906 1 88.81 196 ALA A N 1
ATOM 1535 C CA . ALA A 1 196 ? 15.312 2.049 -20.25 1 88.81 196 ALA A CA 1
ATOM 1536 C C . ALA A 1 196 ? 16.219 1.047 -20.969 1 88.81 196 ALA A C 1
ATOM 1538 O O . ALA A 1 196 ? 15.727 0.133 -21.641 1 88.81 196 ALA A O 1
ATOM 1539 N N . LEU A 1 197 ? 17.438 1.209 -20.781 1 87.88 197 LEU A N 1
ATOM 1540 C CA . LEU A 1 197 ? 18.391 0.295 -21.391 1 87.88 197 LEU A CA 1
ATOM 1541 C C . LEU A 1 197 ? 18.281 -1.101 -20.797 1 87.88 197 LEU A C 1
ATOM 1543 O O . LEU A 1 197 ? 18.328 -2.1 -21.516 1 87.88 197 LEU A O 1
ATOM 1547 N N . ALA A 1 198 ? 18.125 -1.131 -19.547 1 86.56 198 ALA A N 1
ATOM 1548 C CA . ALA A 1 198 ? 17.953 -2.414 -18.875 1 86.56 198 ALA A CA 1
ATOM 1549 C C . ALA A 1 198 ? 16.703 -3.131 -19.375 1 86.56 198 ALA A C 1
ATOM 1551 O O . ALA A 1 198 ? 16.719 -4.344 -19.594 1 86.56 198 ALA A O 1
ATOM 1552 N N . LEU A 1 199 ? 15.711 -2.4 -19.562 1 88.38 199 LEU A N 1
ATOM 1553 C CA . LEU A 1 199 ? 14.453 -2.973 -20.062 1 88.38 199 LEU A CA 1
ATOM 1554 C C . LEU A 1 199 ? 14.602 -3.453 -21.5 1 88.38 199 LEU A C 1
ATOM 1556 O O . LEU A 1 199 ? 14.094 -4.52 -21.859 1 88.38 199 LEU A O 1
ATOM 1560 N N . ALA A 1 200 ? 15.273 -2.607 -22.25 1 88.56 200 ALA A N 1
ATOM 1561 C CA . ALA A 1 200 ? 15.5 -3.002 -23.641 1 88.56 200 ALA A CA 1
ATOM 1562 C C . ALA A 1 200 ? 16.266 -4.324 -23.719 1 88.56 200 ALA A C 1
ATOM 1564 O O . ALA A 1 200 ? 15.953 -5.176 -24.547 1 88.56 200 ALA A O 1
ATOM 1565 N N . LYS A 1 201 ? 17.188 -4.488 -22.859 1 86.81 201 LYS A N 1
ATOM 1566 C CA . LYS A 1 201 ? 17.953 -5.734 -22.797 1 86.81 201 LYS A CA 1
ATOM 1567 C C . LYS A 1 201 ? 17.078 -6.887 -22.297 1 86.81 201 LYS A C 1
ATOM 1569 O O . LYS A 1 201 ? 17.172 -8.008 -22.812 1 86.81 201 LYS A O 1
ATOM 1574 N N . MET A 1 202 ? 16.266 -6.566 -21.375 1 86.12 202 MET A N 1
ATOM 1575 C CA . MET A 1 202 ? 15.375 -7.57 -20.797 1 86.12 202 MET A CA 1
ATOM 1576 C C . MET A 1 202 ? 14.414 -8.109 -21.844 1 86.12 202 MET A C 1
ATOM 1578 O O . MET A 1 202 ? 14.164 -9.32 -21.906 1 86.12 202 MET A O 1
ATOM 1582 N N . PHE A 1 203 ? 13.914 -7.234 -22.656 1 89.19 203 PHE A N 1
ATOM 1583 C CA . PHE A 1 203 ? 12.977 -7.645 -23.703 1 89.19 203 PHE A CA 1
ATOM 1584 C C . PHE A 1 203 ? 13.719 -8.039 -24.969 1 89.19 203 PHE A C 1
ATOM 1586 O O . PHE A 1 203 ? 13.094 -8.266 -26.016 1 89.19 203 PHE A O 1
ATOM 1593 N N . ARG A 1 204 ? 15.023 -8.102 -24.891 1 86.69 204 ARG A N 1
ATOM 1594 C CA . ARG A 1 204 ? 15.891 -8.508 -26 1 86.69 204 ARG A CA 1
ATOM 1595 C C . ARG A 1 204 ? 15.703 -7.602 -27.203 1 86.69 204 ARG A C 1
ATOM 1597 O O . ARG A 1 204 ? 15.641 -8.078 -28.344 1 86.69 204 ARG A O 1
ATOM 1604 N N . LEU A 1 205 ? 15.445 -6.332 -26.828 1 84.38 205 LEU A N 1
ATOM 1605 C CA . LEU A 1 205 ? 15.352 -5.355 -27.906 1 84.38 205 LEU A CA 1
ATOM 1606 C C . LEU A 1 205 ? 16.734 -4.855 -28.312 1 84.38 205 LEU A C 1
ATOM 1608 O O . LEU A 1 205 ? 16.906 -4.238 -29.359 1 84.38 205 LEU A O 1
ATOM 1612 N N . ILE A 1 206 ? 17.766 -5.125 -27.562 1 76.94 206 ILE A N 1
ATOM 1613 C CA . ILE A 1 206 ? 19.172 -4.84 -27.812 1 76.94 206 ILE A CA 1
ATOM 1614 C C . ILE A 1 206 ? 20.047 -5.953 -27.234 1 76.94 206 ILE A C 1
ATOM 1616 O O . ILE A 1 206 ? 19.625 -6.648 -26.312 1 76.94 206 ILE A O 1
ATOM 1620 N N . MET B 1 1 ? 22.344 5.086 13.203 1 69.25 1 MET B N 1
ATOM 1621 C CA . MET B 1 1 ? 21.062 5.48 13.781 1 69.25 1 MET B CA 1
ATOM 1622 C C . MET B 1 1 ? 19.922 5.223 12.805 1 69.25 1 MET B C 1
ATOM 1624 O O . MET B 1 1 ? 20.094 5.379 11.594 1 69.25 1 MET B O 1
ATOM 1628 N N . PHE B 1 2 ? 18.922 4.484 13.125 1 76 2 PHE B N 1
ATOM 1629 C CA . PHE B 1 2 ? 17.797 4.059 12.305 1 76 2 PHE B CA 1
ATOM 1630 C C . PHE B 1 2 ? 16.703 5.125 12.281 1 76 2 PHE B C 1
ATOM 1632 O O . PHE B 1 2 ? 16.438 5.766 13.297 1 76 2 PHE B O 1
ATOM 1639 N N . LEU B 1 3 ? 16.312 5.363 11.047 1 81.81 3 LEU B N 1
ATOM 1640 C CA . LEU B 1 3 ? 15.234 6.332 10.859 1 81.81 3 LEU B CA 1
ATOM 1641 C C . LEU B 1 3 ? 13.93 5.82 11.461 1 81.81 3 LEU B C 1
ATOM 1643 O O . LEU B 1 3 ? 13.656 4.617 11.422 1 81.81 3 LEU B O 1
ATOM 1647 N N . GLY B 1 4 ? 13.234 6.789 12.117 1 77.56 4 GLY B N 1
ATOM 1648 C CA . GLY B 1 4 ? 11.898 6.426 12.57 1 77.56 4 GLY B CA 1
ATOM 1649 C C . GLY B 1 4 ? 11.758 6.449 14.078 1 77.56 4 GLY B C 1
ATOM 1650 O O . GLY B 1 4 ? 12.672 6.871 14.789 1 77.56 4 GLY B O 1
ATOM 1651 N N . ILE B 1 5 ? 10.602 6.223 14.539 1 80.94 5 ILE B N 1
ATOM 1652 C CA . ILE B 1 5 ? 10.273 6.18 15.961 1 80.94 5 ILE B CA 1
ATOM 1653 C C . ILE B 1 5 ? 9.961 4.746 16.375 1 80.94 5 ILE B C 1
ATOM 1655 O O . ILE B 1 5 ? 9.156 4.07 15.734 1 80.94 5 ILE B O 1
ATOM 1659 N N . TYR B 1 6 ? 10.672 4.344 17.391 1 81.38 6 TYR B N 1
ATOM 1660 C CA . TYR B 1 6 ? 10.531 2.959 17.828 1 81.38 6 TYR B CA 1
ATOM 1661 C C . TYR B 1 6 ? 10.008 2.893 19.25 1 81.38 6 TYR B C 1
ATOM 1663 O O . TYR B 1 6 ? 10.766 3.049 20.219 1 81.38 6 TYR B O 1
ATOM 1671 N N . ASP B 1 7 ? 8.664 2.865 19.344 1 85.75 7 ASP B N 1
ATOM 1672 C CA . ASP B 1 7 ? 7.996 2.686 20.625 1 85.75 7 ASP B CA 1
ATOM 1673 C C . ASP B 1 7 ? 6.832 1.702 20.516 1 85.75 7 ASP B C 1
ATOM 1675 O O . ASP B 1 7 ? 6.559 1.19 19.422 1 85.75 7 ASP B O 1
ATOM 1679 N N . TYR B 1 8 ? 6.285 1.383 21.609 1 86.75 8 TYR B N 1
ATOM 1680 C CA . TYR B 1 8 ? 5.281 0.324 21.625 1 86.75 8 TYR B CA 1
ATOM 1681 C C . TYR B 1 8 ? 4.031 0.739 20.859 1 86.75 8 TYR B C 1
ATOM 1683 O O . TYR B 1 8 ? 3.229 -0.108 20.469 1 86.75 8 TYR B O 1
ATOM 1691 N N . THR B 1 9 ? 3.879 2.006 20.594 1 86.56 9 THR B N 1
ATOM 1692 C CA . THR B 1 9 ? 2.668 2.531 19.969 1 86.56 9 THR B CA 1
ATOM 1693 C C . THR B 1 9 ? 2.611 2.148 18.484 1 86.56 9 THR B C 1
ATOM 1695 O O . THR B 1 9 ? 1.544 2.188 17.875 1 86.56 9 THR B O 1
ATOM 1698 N N . VAL B 1 10 ? 3.76 1.734 17.969 1 90.75 10 VAL B N 1
ATOM 1699 C CA . VAL B 1 10 ? 3.787 1.508 16.531 1 90.75 10 VAL B CA 1
ATOM 1700 C C . VAL B 1 10 ? 3.885 0.011 16.234 1 90.75 10 VAL B C 1
ATOM 1702 O O . VAL B 1 10 ? 3.725 -0.421 15.094 1 90.75 10 VAL B O 1
ATOM 1705 N N . ILE B 1 11 ? 4.09 -0.777 17.219 1 92.31 11 ILE B N 1
ATOM 1706 C CA . ILE B 1 11 ? 4.43 -2.188 17.062 1 92.31 11 ILE B CA 1
ATOM 1707 C C . ILE B 1 11 ? 3.236 -2.943 16.484 1 92.31 11 ILE B C 1
ATOM 1709 O O . ILE B 1 11 ? 3.393 -3.738 15.547 1 92.31 11 ILE B O 1
ATOM 1713 N N . LEU B 1 12 ? 2.074 -2.676 17 1 94.38 12 LEU B N 1
ATOM 1714 C CA . LEU B 1 12 ? 0.882 -3.389 16.547 1 94.38 12 LEU B CA 1
ATOM 1715 C C . LEU B 1 12 ? 0.596 -3.098 15.078 1 94.38 12 LEU B C 1
ATOM 1717 O O . LEU B 1 12 ? 0.133 -3.977 14.344 1 94.38 12 LEU B O 1
ATOM 1721 N N . THR B 1 13 ? 0.886 -1.881 14.703 1 96.06 13 THR B N 1
ATOM 1722 C CA . THR B 1 13 ? 0.703 -1.487 13.312 1 96.06 13 THR B CA 1
ATOM 1723 C C . THR B 1 13 ? 1.646 -2.268 12.398 1 96.06 13 THR B C 1
ATOM 1725 O O . THR B 1 13 ? 1.231 -2.768 11.352 1 96.06 13 THR B O 1
ATOM 1728 N N . TYR B 1 14 ? 2.896 -2.453 12.867 1 96.94 14 TYR B N 1
ATOM 1729 C CA . TYR B 1 14 ? 3.875 -3.205 12.086 1 96.94 14 TYR B CA 1
ATOM 1730 C C . TYR B 1 14 ? 3.521 -4.688 12.055 1 96.94 14 TYR B C 1
ATOM 1732 O O . TYR B 1 14 ? 3.727 -5.359 11.039 1 96.94 14 TYR B O 1
ATOM 1740 N N . ILE B 1 15 ? 3.018 -5.164 13.117 1 97.06 15 ILE B N 1
ATOM 1741 C CA . ILE B 1 15 ? 2.572 -6.551 13.172 1 97.06 15 ILE B CA 1
ATOM 1742 C C . ILE B 1 15 ? 1.444 -6.77 12.164 1 97.06 15 ILE B C 1
ATOM 1744 O O . ILE B 1 15 ? 1.438 -7.766 11.438 1 97.06 15 ILE B O 1
ATOM 1748 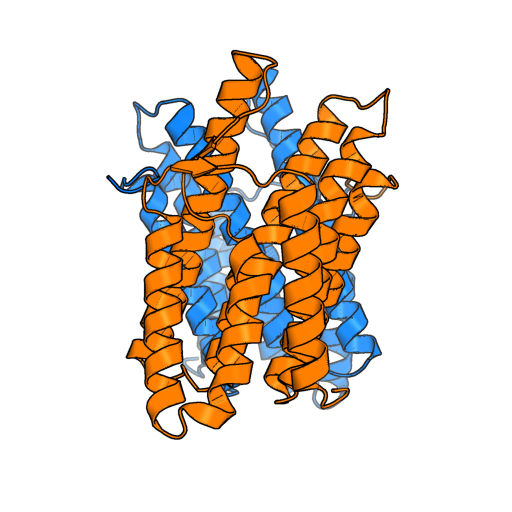N N . SER B 1 16 ? 0.527 -5.852 12.125 1 97.62 16 SER B N 1
ATOM 1749 C CA . SER B 1 16 ? -0.578 -5.922 11.172 1 97.62 16 SER B CA 1
ATOM 1750 C C . SER B 1 16 ? -0.067 -5.992 9.734 1 97.62 16 SER B C 1
ATOM 1752 O O . SER B 1 16 ? -0.548 -6.801 8.938 1 97.62 16 SER B O 1
ATOM 1754 N N . LEU B 1 17 ? 0.91 -5.207 9.461 1 98.25 17 LEU B N 1
ATOM 1755 C CA . LEU B 1 17 ? 1.497 -5.195 8.125 1 98.25 17 LEU B CA 1
ATOM 1756 C C . LEU B 1 17 ? 2.188 -6.52 7.824 1 98.25 17 LEU B C 1
ATOM 1758 O O . LEU B 1 17 ? 2.016 -7.082 6.742 1 98.25 17 LEU B O 1
ATOM 1762 N N . GLY B 1 18 ? 2.949 -7.004 8.797 1 98.44 18 GLY B N 1
ATOM 1763 C CA . GLY B 1 18 ? 3.617 -8.281 8.617 1 98.44 18 GLY B CA 1
ATOM 1764 C C . GLY B 1 18 ? 2.654 -9.43 8.359 1 98.44 18 GLY B C 1
ATOM 1765 O O . GLY B 1 18 ? 2.879 -10.242 7.465 1 98.44 18 GLY B O 1
ATOM 1766 N N . ILE B 1 19 ? 1.592 -9.453 9.086 1 98.31 19 ILE B N 1
ATOM 1767 C CA . ILE B 1 19 ? 0.555 -10.469 8.93 1 98.31 19 ILE B CA 1
ATOM 1768 C C . ILE B 1 19 ? -0.054 -10.367 7.531 1 98.31 19 ILE B C 1
ATOM 1770 O O . ILE B 1 19 ? -0.311 -11.383 6.883 1 98.31 19 ILE B O 1
ATOM 1774 N N . SER B 1 20 ? -0.243 -9.203 7.086 1 98.56 20 SER B N 1
ATOM 1775 C CA . SER B 1 20 ? -0.861 -8.977 5.785 1 98.56 20 SER B CA 1
ATOM 1776 C C . SER B 1 20 ? 0.064 -9.406 4.652 1 98.56 20 SER B C 1
ATOM 1778 O O . SER B 1 20 ? -0.381 -10.016 3.676 1 98.56 20 SER B O 1
ATOM 1780 N N . VAL B 1 21 ? 1.334 -9.078 4.777 1 98.44 21 VAL B N 1
ATOM 1781 C CA . VAL B 1 21 ? 2.299 -9.5 3.771 1 98.44 21 VAL B CA 1
ATOM 1782 C C . VAL B 1 21 ? 2.363 -11.031 3.732 1 98.44 21 VAL B C 1
ATOM 1784 O O . VAL B 1 21 ? 2.336 -11.633 2.656 1 98.44 21 VAL B O 1
ATOM 1787 N N . PHE B 1 22 ? 2.391 -11.602 4.891 1 98.44 22 PHE B N 1
ATOM 1788 C CA . PHE B 1 22 ? 2.344 -13.055 4.969 1 98.44 22 PHE B CA 1
ATOM 1789 C C . PHE B 1 22 ? 1.055 -13.586 4.352 1 98.44 22 PHE B C 1
ATOM 1791 O O . PHE B 1 22 ? 1.076 -14.57 3.607 1 98.44 22 PHE B O 1
ATOM 1798 N N . GLY B 1 23 ? -0.034 -12.953 4.656 1 98.56 23 GLY B N 1
ATOM 1799 C CA . GLY B 1 23 ? -1.321 -13.344 4.105 1 98.5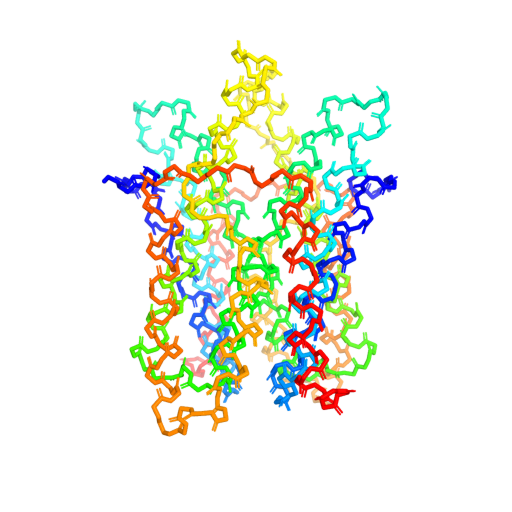6 23 GLY B CA 1
ATOM 1800 C C . GLY B 1 23 ? -1.364 -13.297 2.59 1 98.56 23 GLY B C 1
ATOM 1801 O O . GLY B 1 23 ? -1.962 -14.164 1.951 1 98.56 23 GLY B O 1
ATOM 1802 N N . ILE B 1 24 ? -0.727 -12.305 2.031 1 98.19 24 ILE B N 1
ATOM 1803 C CA . ILE B 1 24 ? -0.668 -12.188 0.577 1 98.19 24 ILE B CA 1
ATOM 1804 C C . ILE B 1 24 ? 0.038 -13.414 -0.007 1 98.19 24 ILE B C 1
ATOM 1806 O O . ILE B 1 24 ? -0.424 -13.992 -0.993 1 98.19 24 ILE B O 1
ATOM 1810 N N . THR B 1 25 ? 1.14 -13.836 0.618 1 97.94 25 THR B N 1
ATOM 1811 C CA . THR B 1 25 ? 1.864 -15 0.122 1 97.94 25 THR B CA 1
ATOM 1812 C C . THR B 1 25 ? 0.997 -16.25 0.208 1 97.94 25 THR B C 1
ATOM 1814 O O . THR B 1 25 ? 1.062 -17.125 -0.667 1 97.94 25 THR B O 1
ATOM 1817 N N . ARG B 1 26 ? 0.149 -16.312 1.235 1 97.94 26 ARG B N 1
ATOM 1818 C CA . ARG B 1 26 ? -0.745 -17.453 1.37 1 97.94 26 ARG B CA 1
ATOM 1819 C C . ARG B 1 26 ? -1.819 -17.453 0.288 1 97.94 26 ARG B C 1
ATOM 1821 O O . ARG B 1 26 ? -2.186 -18.5 -0.242 1 97.94 26 ARG B O 1
ATOM 1828 N N . ALA B 1 27 ? -2.295 -16.281 -0.011 1 97.44 27 ALA B N 1
ATOM 1829 C CA . ALA B 1 27 ? -3.264 -16.172 -1.097 1 97.44 27 ALA B CA 1
ATOM 1830 C C . ALA B 1 27 ? -2.66 -16.625 -2.422 1 97.44 27 ALA B C 1
ATOM 1832 O O . ALA B 1 27 ? -3.32 -17.312 -3.213 1 97.44 27 ALA B O 1
ATOM 1833 N N . LEU B 1 28 ? -1.386 -16.312 -2.629 1 95.5 28 LEU B N 1
ATOM 1834 C CA . LEU B 1 28 ? -0.682 -16.672 -3.857 1 95.5 28 LEU B CA 1
ATOM 1835 C C . LEU B 1 28 ? -0.521 -18.188 -3.975 1 95.5 28 LEU B C 1
ATOM 1837 O O . LEU B 1 28 ? -0.491 -18.719 -5.082 1 95.5 28 LEU B O 1
ATOM 1841 N N . GLU B 1 29 ? -0.451 -18.812 -2.824 1 95.88 29 GLU B N 1
ATOM 1842 C CA . GLU B 1 29 ? -0.27 -20.25 -2.801 1 95.88 29 GLU B CA 1
ATOM 1843 C C . GLU B 1 29 ? -1.613 -20.984 -2.799 1 95.88 29 GLU B C 1
ATOM 1845 O O . GLU B 1 29 ? -1.662 -22.203 -2.727 1 95.88 29 GLU B O 1
ATOM 1850 N N . GLY B 1 30 ? -2.672 -20.25 -2.723 1 95.88 30 GLY B N 1
ATOM 1851 C CA . GLY B 1 30 ? -4 -20.828 -2.797 1 95.88 30 GLY B CA 1
ATOM 1852 C C . GLY B 1 30 ? -4.582 -21.172 -1.437 1 95.88 30 GLY B C 1
ATOM 1853 O O . GLY B 1 30 ? -5.641 -21.797 -1.345 1 95.88 30 GLY B O 1
ATOM 1854 N N . ASP B 1 31 ? -3.857 -20.766 -0.416 1 97.19 31 ASP B N 1
ATOM 1855 C CA . ASP B 1 31 ? -4.359 -20.969 0.94 1 97.19 31 ASP B CA 1
ATOM 1856 C C . ASP B 1 31 ? -5.238 -19.797 1.379 1 97.19 31 ASP B C 1
ATOM 1858 O O . ASP B 1 31 ? -4.855 -19.016 2.258 1 97.19 31 ASP B O 1
ATOM 1862 N N . PHE B 1 32 ? -6.434 -19.828 0.85 1 96.75 32 PHE B N 1
ATOM 1863 C CA . PHE B 1 32 ? -7.32 -18.672 1.012 1 96.75 32 PHE B CA 1
ATOM 1864 C C . PHE B 1 32 ? -7.82 -18.578 2.449 1 96.75 32 PHE B C 1
ATOM 1866 O O . PHE B 1 32 ? -8.023 -17.469 2.965 1 96.75 32 PHE B O 1
ATOM 1873 N N . LYS B 1 33 ? -8.008 -19.734 3.109 1 96.31 33 LYS B N 1
ATOM 1874 C CA . LYS B 1 33 ? -8.469 -19.703 4.496 1 96.31 33 LYS B CA 1
ATOM 1875 C C . LYS B 1 33 ? -7.473 -18.984 5.391 1 96.31 33 LYS B C 1
ATOM 1877 O O . LYS B 1 33 ? -7.859 -18.109 6.18 1 96.31 33 LYS B O 1
ATOM 1882 N N . VAL B 1 34 ? -6.254 -19.297 5.191 1 97.38 34 VAL B N 1
ATOM 1883 C CA . VAL B 1 34 ? -5.207 -18.672 5.992 1 97.38 34 VAL B CA 1
ATOM 1884 C C . VAL B 1 34 ? -5.086 -17.188 5.617 1 97.38 34 VAL B C 1
ATOM 1886 O O . VAL B 1 34 ? -4.906 -16.328 6.488 1 97.38 34 VAL B O 1
ATOM 1889 N N . ALA B 1 35 ? -5.184 -16.906 4.344 1 98.19 35 ALA B N 1
ATOM 1890 C CA . ALA B 1 35 ? -5.102 -15.523 3.883 1 98.19 35 ALA B CA 1
ATOM 1891 C C . ALA B 1 35 ? -6.211 -14.672 4.496 1 98.19 35 ALA B C 1
ATOM 1893 O O . ALA B 1 35 ? -5.953 -13.578 5.004 1 98.19 35 ALA B O 1
ATOM 1894 N N . ILE B 1 36 ? -7.391 -15.203 4.465 1 97.5 36 ILE B N 1
ATOM 1895 C CA . ILE B 1 36 ? -8.539 -14.461 4.984 1 97.5 36 ILE B CA 1
ATOM 1896 C C . ILE B 1 36 ? -8.438 -14.352 6.504 1 97.5 36 ILE B C 1
ATOM 1898 O O . ILE B 1 36 ? -8.797 -13.32 7.082 1 97.5 36 ILE B O 1
ATOM 1902 N N . PHE B 1 37 ? -7.918 -15.375 7.125 1 97.06 37 PHE B N 1
ATOM 1903 C CA . PHE B 1 37 ? -7.645 -15.312 8.555 1 97.06 37 PHE B CA 1
ATOM 1904 C C . PHE B 1 37 ? -6.656 -14.195 8.867 1 97.06 37 PHE B C 1
ATOM 1906 O O . PHE B 1 37 ? -6.852 -13.43 9.82 1 97.06 37 PHE B O 1
ATOM 1913 N N . CYS B 1 38 ? -5.641 -14.102 8.078 1 98.19 38 CYS B N 1
ATOM 1914 C CA . CYS B 1 38 ? -4.652 -13.047 8.242 1 98.19 38 CYS B CA 1
ATOM 1915 C C . CYS B 1 38 ? -5.289 -11.672 8.062 1 98.19 38 CYS B C 1
ATOM 1917 O O . CYS B 1 38 ? -4.965 -10.734 8.789 1 98.19 38 CYS B O 1
ATOM 1919 N N . LEU B 1 39 ? -6.188 -11.578 7.098 1 97.88 39 LEU B N 1
ATOM 1920 C CA . LEU B 1 39 ? -6.887 -10.32 6.867 1 97.88 39 LEU B CA 1
ATOM 1921 C C . LEU B 1 39 ? -7.703 -9.914 8.094 1 97.88 39 LEU B C 1
ATOM 1923 O O . LEU B 1 39 ? -7.652 -8.758 8.523 1 97.88 39 LEU B O 1
ATOM 1927 N N . ALA B 1 40 ? -8.391 -10.859 8.633 1 96.38 40 ALA B N 1
ATOM 1928 C CA . ALA B 1 40 ? -9.195 -10.609 9.828 1 96.38 40 ALA B CA 1
ATOM 1929 C C . ALA B 1 40 ? -8.32 -10.211 11.008 1 96.38 40 ALA B C 1
ATOM 1931 O O . ALA B 1 40 ? -8.648 -9.289 11.75 1 96.38 40 ALA B O 1
ATOM 1932 N N . LEU B 1 41 ? -7.246 -10.922 11.164 1 96.62 41 LEU B N 1
ATOM 1933 C CA . LEU B 1 41 ? -6.316 -10.625 12.25 1 96.62 41 LEU B CA 1
ATOM 1934 C C . LEU B 1 41 ? -5.727 -9.227 12.086 1 96.62 41 LEU B C 1
ATOM 1936 O O . LEU B 1 41 ? -5.547 -8.508 13.078 1 96.62 41 LEU B O 1
ATOM 1940 N N . SER B 1 42 ? -5.367 -8.891 10.883 1 97.38 42 SER B N 1
ATOM 1941 C CA . SER B 1 42 ? -4.879 -7.543 10.609 1 97.38 42 SER B CA 1
ATOM 1942 C C . SER B 1 42 ? -5.922 -6.496 10.977 1 97.38 42 SER B C 1
ATOM 1944 O O . SER B 1 42 ? -5.59 -5.453 11.547 1 97.38 42 SER B O 1
ATOM 1946 N N . GLY B 1 43 ? -7.188 -6.785 10.602 1 95.19 43 GLY B N 1
ATOM 1947 C CA . GLY B 1 43 ? -8.273 -5.895 10.992 1 95.19 43 GLY B CA 1
ATOM 1948 C C . GLY B 1 43 ? -8.391 -5.723 12.492 1 95.19 43 GLY B C 1
ATOM 1949 O O . GLY B 1 43 ? -8.641 -4.613 12.977 1 95.19 43 GLY B O 1
ATOM 1950 N N . LEU B 1 44 ? -8.164 -6.758 13.188 1 93.12 44 LEU B N 1
ATOM 1951 C CA . LEU B 1 44 ? -8.203 -6.711 14.648 1 93.12 44 LEU B CA 1
ATOM 1952 C C . LEU B 1 44 ? -7.07 -5.848 15.195 1 93.12 44 LEU B C 1
ATOM 1954 O O . LEU B 1 44 ? -7.281 -5.043 16.109 1 93.12 44 LEU B O 1
ATOM 1958 N N . CYS B 1 45 ? -5.914 -6.027 14.656 1 94.25 45 CYS B N 1
ATOM 1959 C CA . CYS B 1 45 ? -4.77 -5.223 15.062 1 94.25 45 CYS B CA 1
ATOM 1960 C C . CYS B 1 45 ? -5.027 -3.74 14.812 1 94.25 45 CYS B C 1
ATOM 1962 O O . CYS B 1 45 ? -4.699 -2.898 15.641 1 94.25 45 CYS B O 1
ATOM 1964 N N . ASP B 1 46 ? -5.629 -3.48 13.688 1 91.56 46 ASP B N 1
ATOM 1965 C CA . ASP B 1 46 ? -5.926 -2.102 13.312 1 91.56 46 ASP B CA 1
ATOM 1966 C C . ASP B 1 46 ? -6.906 -1.463 14.289 1 91.56 46 ASP B C 1
ATOM 1968 O O . ASP B 1 46 ? -6.797 -0.275 14.602 1 91.56 46 ASP B O 1
ATOM 1972 N N . MET B 1 47 ? -7.816 -2.209 14.75 1 87.5 47 MET B N 1
ATOM 1973 C CA . MET B 1 47 ? -8.828 -1.721 15.68 1 87.5 47 MET B CA 1
ATOM 1974 C C . MET B 1 47 ? -8.203 -1.326 17.016 1 87.5 47 MET B C 1
ATOM 1976 O O . MET B 1 47 ? -8.648 -0.375 17.656 1 87.5 47 MET B O 1
ATOM 1980 N N . PHE B 1 48 ? -7.105 -1.955 17.312 1 89.81 48 PHE B N 1
ATOM 1981 C CA . PHE B 1 48 ? -6.543 -1.746 18.641 1 89.81 48 PHE B CA 1
ATOM 1982 C C . PHE B 1 48 ? -5.324 -0.835 18.578 1 89.81 48 PHE B C 1
ATOM 1984 O O . PHE B 1 48 ? -4.906 -0.272 19.594 1 89.81 48 PHE B O 1
ATOM 1991 N N . ASP B 1 49 ? -4.781 -0.749 17.453 1 89 49 ASP B N 1
ATOM 1992 C CA . ASP B 1 49 ? -3.531 0.002 17.391 1 89 49 ASP B CA 1
ATOM 1993 C C . ASP B 1 49 ? -3.77 1.486 17.656 1 89 49 ASP B C 1
ATOM 1995 O O . ASP B 1 49 ? -2.939 2.148 18.281 1 89 49 ASP B O 1
ATOM 1999 N N . GLY B 1 50 ? -4.91 2.021 17.219 1 83.75 50 GLY B N 1
ATOM 2000 C CA . GLY B 1 50 ? -5.242 3.396 17.562 1 83.75 50 GLY B CA 1
ATOM 2001 C C . GLY B 1 50 ? -5.434 3.613 19.047 1 83.75 50 GLY B C 1
ATOM 2002 O O . GLY B 1 50 ? -4.953 4.602 19.609 1 83.75 50 GLY B O 1
ATOM 2003 N N . LYS B 1 51 ? -6.102 2.678 19.672 1 84.06 51 LYS B N 1
ATOM 2004 C CA . LYS B 1 51 ? -6.348 2.768 21.109 1 84.06 51 LYS B CA 1
ATOM 2005 C C . LYS B 1 51 ? -5.039 2.703 21.891 1 84.06 51 LYS B C 1
ATOM 2007 O O . LYS B 1 51 ? -4.844 3.465 22.844 1 84.06 51 LYS B O 1
ATOM 2012 N N . ILE B 1 52 ? -4.211 1.852 21.438 1 86.06 52 ILE B N 1
ATOM 2013 C CA . ILE B 1 52 ? -2.926 1.681 22.094 1 86.06 52 ILE B CA 1
ATOM 2014 C C . ILE B 1 52 ? -2.076 2.936 21.922 1 86.06 52 ILE B C 1
ATOM 2016 O O . ILE B 1 52 ? -1.433 3.402 22.859 1 86.06 52 ILE B O 1
ATOM 2020 N N . ALA B 1 53 ? -2.096 3.523 20.812 1 83.81 53 ALA B N 1
ATOM 2021 C CA . ALA B 1 53 ? -1.331 4.734 20.531 1 83.81 53 ALA B CA 1
ATOM 2022 C C . ALA B 1 53 ? -1.776 5.887 21.422 1 83.81 53 ALA B C 1
ATOM 2024 O O . ALA B 1 53 ? -0.951 6.684 21.875 1 83.81 53 ALA B O 1
ATOM 2025 N N . ARG B 1 54 ? -3.018 5.914 21.75 1 82.94 54 ARG B N 1
ATOM 2026 C CA . ARG B 1 54 ? -3.59 7.016 22.516 1 82.94 54 ARG B CA 1
ATOM 2027 C C . ARG B 1 54 ? -3.297 6.855 24.016 1 82.94 54 ARG B C 1
ATOM 2029 O O . ARG B 1 54 ? -3.447 7.805 24.781 1 82.94 54 ARG B O 1
ATOM 2036 N N . THR B 1 55 ? -2.826 5.734 24.391 1 85.12 55 THR B N 1
ATOM 2037 C CA . THR B 1 55 ? -2.531 5.5 25.797 1 85.12 55 THR B CA 1
ATOM 2038 C C . THR B 1 55 ? -1.213 6.16 26.188 1 85.12 55 THR B C 1
ATOM 2040 O O . THR B 1 55 ? -0.952 6.375 27.375 1 85.12 55 THR B O 1
ATOM 2043 N N . LYS B 1 56 ? -0.415 6.48 25.281 1 85.56 56 LYS B N 1
ATOM 2044 C CA . LYS B 1 56 ? 0.853 7.133 25.594 1 85.56 56 LYS B CA 1
ATOM 2045 C C . LYS B 1 56 ? 0.643 8.609 25.922 1 85.56 56 LYS B C 1
ATOM 2047 O O . LYS B 1 56 ? 0.168 9.383 25.094 1 85.56 56 LYS B O 1
ATOM 2052 N N . LYS B 1 57 ? 0.858 9.195 27.188 1 77.56 57 LYS B N 1
ATOM 2053 C CA . LYS B 1 57 ? 0.531 10.508 27.734 1 77.56 57 LYS B CA 1
ATOM 2054 C C . LYS B 1 57 ? 1.49 11.578 27.219 1 77.56 57 LYS B C 1
ATOM 2056 O O . LYS B 1 57 ? 1.088 12.719 26.984 1 77.56 57 LYS B O 1
ATOM 2061 N N . ASN B 1 58 ? 2.688 11.234 26.922 1 83.81 58 ASN B N 1
ATOM 2062 C CA . ASN B 1 58 ? 3.676 12.25 26.578 1 83.81 58 ASN B CA 1
ATOM 2063 C C . ASN B 1 58 ? 4.184 12.062 25.156 1 83.81 58 ASN B C 1
ATOM 2065 O O . ASN B 1 58 ? 5.387 12.156 24.906 1 83.81 58 ASN B O 1
ATOM 2069 N N . ARG B 1 59 ? 3.096 12.055 24.312 1 84.75 59 ARG B N 1
ATOM 2070 C CA . ARG B 1 59 ? 3.5 11.906 22.922 1 84.75 59 ARG B CA 1
ATOM 2071 C C . ARG B 1 59 ? 3.766 13.258 22.281 1 84.75 59 ARG B C 1
ATOM 2073 O O . ARG B 1 59 ? 2.959 14.18 22.406 1 84.75 59 ARG B O 1
ATOM 2080 N N . THR B 1 60 ? 4.934 13.312 21.734 1 87.31 60 THR B N 1
ATOM 2081 C CA . THR B 1 60 ? 5.254 14.516 20.969 1 87.31 60 THR B CA 1
ATOM 2082 C C . THR B 1 60 ? 4.43 14.586 19.688 1 87.31 60 THR B C 1
ATOM 2084 O O . THR B 1 60 ? 3.865 13.578 19.25 1 87.31 60 THR B O 1
ATOM 2087 N N . ASP B 1 61 ? 4.352 15.727 19.094 1 86.81 61 ASP B N 1
ATOM 2088 C CA . ASP B 1 61 ? 3.631 15.914 17.844 1 86.81 61 ASP B CA 1
ATOM 2089 C C . ASP B 1 61 ? 4.223 15.039 16.734 1 86.81 61 ASP B C 1
ATOM 2091 O O . ASP B 1 61 ? 3.488 14.492 15.914 1 86.81 61 ASP B O 1
ATOM 2095 N N . ASP B 1 62 ? 5.504 14.969 16.781 1 88.19 62 ASP B N 1
ATOM 2096 C CA . ASP B 1 62 ? 6.184 14.156 15.773 1 88.19 62 ASP B CA 1
ATOM 2097 C C . ASP B 1 62 ? 5.816 12.68 15.914 1 88.19 62 ASP B C 1
ATOM 2099 O O . ASP B 1 62 ? 5.617 11.984 14.914 1 88.19 62 ASP B O 1
ATOM 2103 N N . GLU B 1 63 ? 5.723 12.281 17.141 1 89.44 63 GLU B N 1
ATOM 2104 C CA . GLU B 1 63 ? 5.352 10.89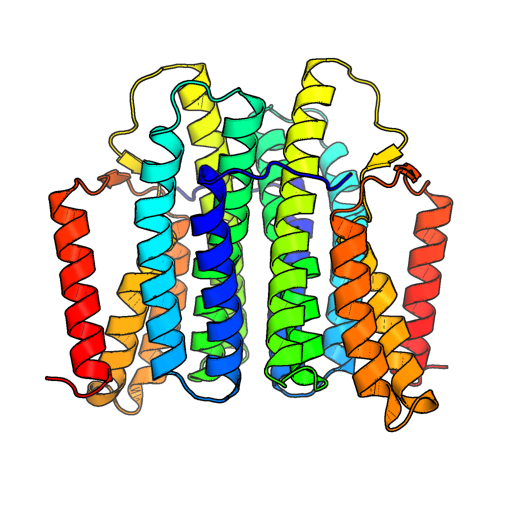1 17.406 1 89.44 63 GLU B CA 1
ATOM 2105 C C . GLU B 1 63 ? 3.922 10.609 16.953 1 89.44 63 GLU B C 1
ATOM 2107 O O . GLU B 1 63 ? 3.652 9.562 16.344 1 89.44 63 GLU B O 1
ATOM 2112 N N . LYS B 1 64 ? 3.086 11.523 17.234 1 89 64 LYS B N 1
ATOM 2113 C CA . LYS B 1 64 ? 1.685 11.391 16.844 1 89 64 LYS B CA 1
ATOM 2114 C C . LYS B 1 64 ? 1.538 11.344 15.32 1 89 64 LYS B C 1
ATOM 2116 O O . LYS B 1 64 ? 0.883 10.453 14.781 1 89 64 LYS B O 1
ATOM 2121 N N . ASN B 1 65 ? 2.223 12.305 14.734 1 91.06 65 ASN B N 1
ATOM 2122 C CA . ASN B 1 65 ? 2.139 12.391 13.281 1 91.06 65 ASN B CA 1
ATOM 2123 C C . ASN B 1 65 ? 2.76 11.172 12.609 1 91.06 65 ASN B C 1
ATOM 2125 O O . ASN B 1 65 ? 2.254 10.695 11.594 1 91.06 65 ASN B O 1
ATOM 2129 N N . PHE B 1 66 ? 3.824 10.727 13.188 1 93.31 66 PHE B N 1
ATOM 2130 C CA . PHE B 1 66 ? 4.469 9.531 12.664 1 93.31 66 PHE B CA 1
ATOM 2131 C C . PHE B 1 66 ? 3.531 8.336 12.75 1 93.31 66 PHE B C 1
ATOM 2133 O O . PHE B 1 66 ? 3.4 7.574 11.781 1 93.31 66 PHE B O 1
ATOM 2140 N N . GLY B 1 67 ? 2.865 8.211 13.844 1 92.31 67 GLY B N 1
ATOM 2141 C CA . GLY B 1 67 ? 1.896 7.141 14.023 1 92.31 67 GLY B CA 1
ATOM 2142 C C . GLY B 1 67 ? 0.756 7.195 13.031 1 92.31 67 GLY B C 1
ATOM 2143 O O . GLY B 1 67 ? 0.35 6.164 12.484 1 92.31 67 GLY B O 1
ATOM 2144 N N . ILE B 1 68 ? 0.281 8.359 12.773 1 90.94 68 ILE B N 1
ATOM 2145 C CA . ILE B 1 68 ? -0.808 8.562 11.82 1 90.94 68 ILE B CA 1
ATOM 2146 C C . ILE B 1 68 ? -0.358 8.148 10.422 1 90.94 68 ILE B C 1
ATOM 2148 O O . ILE B 1 68 ? -1.095 7.473 9.703 1 90.94 68 ILE B O 1
ATOM 2152 N N . GLN B 1 69 ? 0.868 8.492 10.133 1 94.25 69 GLN B N 1
ATOM 2153 C CA . GLN B 1 69 ? 1.413 8.164 8.82 1 94.25 69 GLN B CA 1
ATOM 2154 C C . GLN B 1 69 ? 1.563 6.66 8.648 1 94.25 69 GLN B C 1
ATOM 2156 O O . GLN B 1 69 ? 1.12 6.098 7.641 1 94.25 69 GLN B O 1
ATOM 2161 N N . ILE B 1 70 ? 2.143 6.051 9.617 1 95.94 70 ILE B N 1
ATOM 2162 C CA . ILE B 1 70 ? 2.389 4.621 9.477 1 95.94 70 ILE B CA 1
ATOM 2163 C C . ILE B 1 70 ? 1.061 3.869 9.438 1 95.94 70 ILE B C 1
ATOM 2165 O O . ILE B 1 70 ? 0.922 2.875 8.727 1 95.94 70 ILE B O 1
ATOM 2169 N N . ASP B 1 71 ? 0.157 4.387 10.227 1 95.06 71 ASP B N 1
ATOM 2170 C CA . ASP B 1 71 ? -1.16 3.756 10.258 1 95.06 71 ASP B CA 1
ATOM 2171 C C . ASP B 1 71 ? -1.816 3.795 8.875 1 95.06 71 ASP B C 1
ATOM 2173 O O . ASP B 1 71 ? -2.293 2.771 8.383 1 95.06 71 ASP B O 1
ATOM 2177 N N . SER B 1 72 ? -1.781 4.875 8.266 1 96.25 72 SER B N 1
ATOM 2178 C CA . SER B 1 72 ? -2.395 5.062 6.957 1 96.25 72 SER B CA 1
ATOM 2179 C C . SER B 1 72 ? -1.674 4.242 5.891 1 96.25 72 SER B C 1
ATOM 2181 O O . SER B 1 72 ? -2.314 3.619 5.043 1 96.25 72 SER B O 1
ATOM 2183 N N . LEU B 1 73 ? -0.373 4.219 5.914 1 97.88 73 LEU B N 1
ATOM 2184 C CA . LEU B 1 73 ? 0.441 3.479 4.957 1 97.88 73 LEU B CA 1
ATOM 2185 C C . LEU B 1 73 ? 0.199 1.978 5.078 1 97.88 73 LEU B C 1
ATOM 2187 O O . LEU B 1 73 ? 0.12 1.272 4.07 1 97.88 73 LEU B O 1
ATOM 2191 N N . CYS B 1 74 ? 0.079 1.583 6.285 1 98.06 74 CYS B N 1
ATOM 2192 C CA . CYS B 1 74 ? -0.199 0.169 6.512 1 98.06 74 CYS B CA 1
ATOM 2193 C C . CYS B 1 74 ? -1.617 -0.184 6.082 1 98.06 74 CYS B C 1
ATOM 2195 O O . CYS B 1 74 ? -1.848 -1.25 5.504 1 98.06 74 CYS B O 1
ATOM 2197 N N . ASP B 1 75 ? -2.516 0.726 6.332 1 97.56 75 ASP B N 1
ATOM 2198 C CA . ASP B 1 75 ? -3.92 0.473 6.02 1 97.56 75 ASP B CA 1
ATOM 2199 C C . ASP B 1 75 ? -4.113 0.218 4.527 1 97.56 75 ASP B C 1
ATOM 2201 O O . ASP B 1 75 ? -4.898 -0.651 4.137 1 97.56 75 ASP B O 1
ATOM 2205 N N . VAL B 1 76 ? -3.455 0.952 3.711 1 98.19 76 VAL B N 1
ATOM 2206 C CA . VAL B 1 76 ? -3.666 0.797 2.275 1 98.19 76 VAL B CA 1
ATOM 2207 C C . VAL B 1 76 ? -3.15 -0.567 1.822 1 98.19 76 VAL B C 1
ATOM 2209 O O . VAL B 1 76 ? -3.717 -1.182 0.915 1 98.19 76 VAL B O 1
ATOM 2212 N N . VAL B 1 77 ? -2.133 -1.08 2.438 1 98.5 77 VAL B N 1
ATOM 2213 C CA . VAL B 1 77 ? -1.603 -2.4 2.111 1 98.5 77 VAL B CA 1
ATOM 2214 C C . VAL B 1 77 ? -2.537 -3.48 2.654 1 98.5 77 VAL B C 1
ATOM 2216 O O . VAL B 1 77 ? -2.928 -4.395 1.925 1 98.5 77 VAL B O 1
ATOM 2219 N N . CYS B 1 78 ? -2.965 -3.309 3.891 1 98.5 78 CYS B N 1
ATOM 2220 C CA . CYS B 1 78 ? -3.686 -4.344 4.621 1 98.5 78 CYS B CA 1
ATOM 2221 C C . CYS B 1 78 ? -5.117 -4.473 4.121 1 98.5 78 CYS B C 1
ATOM 2223 O O . CYS B 1 78 ? -5.664 -5.574 4.051 1 98.5 78 CYS B O 1
ATOM 2225 N N . PHE B 1 79 ? -5.691 -3.33 3.74 1 98.06 79 PHE B N 1
ATOM 2226 C CA . PHE B 1 79 ? -7.125 -3.365 3.49 1 98.06 79 PHE B CA 1
ATOM 2227 C C . PHE B 1 79 ? -7.441 -2.883 2.08 1 98.06 79 PHE B C 1
ATOM 2229 O O . PHE B 1 79 ? -8.594 -2.938 1.644 1 98.06 79 PHE B O 1
ATOM 2236 N N . GLY B 1 80 ? -6.449 -2.434 1.396 1 98.12 80 GLY B N 1
ATOM 2237 C CA . GLY B 1 80 ? -6.582 -2.064 -0.005 1 98.12 80 GLY B CA 1
ATOM 2238 C C . GLY B 1 80 ? -6.008 -3.102 -0.953 1 98.12 80 GLY B C 1
ATOM 2239 O O . GLY B 1 80 ? -6.754 -3.848 -1.589 1 98.12 80 GLY B O 1
ATOM 2240 N N . ILE B 1 81 ? -4.707 -3.334 -0.847 1 98.62 81 ILE B N 1
ATOM 2241 C CA . ILE B 1 81 ? -3.996 -4.176 -1.801 1 98.62 81 ILE B CA 1
ATOM 2242 C C . ILE B 1 81 ? -4.172 -5.645 -1.423 1 98.62 81 ILE B C 1
ATOM 2244 O O . ILE B 1 81 ? -4.418 -6.492 -2.287 1 98.62 81 ILE B O 1
ATOM 2248 N N . PHE B 1 82 ? -4.062 -5.949 -0.132 1 98.75 82 PHE B N 1
ATOM 2249 C CA . PHE B 1 82 ? -4.148 -7.328 0.333 1 98.75 82 PHE B CA 1
ATOM 2250 C C . PHE B 1 82 ? -5.473 -7.957 -0.086 1 98.75 82 PHE B C 1
ATOM 2252 O O . PHE B 1 82 ? -5.488 -8.984 -0.766 1 98.75 82 PHE B O 1
ATOM 2259 N N . PRO B 1 83 ? -6.617 -7.344 0.168 1 98.44 83 PRO B N 1
ATOM 2260 C CA . PRO B 1 83 ? -7.887 -7.91 -0.299 1 98.44 83 PRO B CA 1
ATOM 2261 C C . PRO B 1 83 ? -7.969 -7.992 -1.822 1 98.44 83 PRO B C 1
ATOM 2263 O O . PRO B 1 83 ? -8.562 -8.93 -2.361 1 98.44 83 PRO B O 1
ATOM 2266 N N . ALA B 1 84 ? -7.426 -7.023 -2.498 1 98.38 84 ALA B N 1
ATOM 2267 C CA . ALA B 1 84 ? -7.414 -7.059 -3.959 1 98.38 84 ALA B CA 1
ATOM 2268 C C . ALA B 1 84 ? -6.668 -8.289 -4.473 1 98.38 84 ALA B C 1
ATOM 2270 O O . ALA B 1 84 ? -7.113 -8.938 -5.422 1 98.38 84 ALA B O 1
ATOM 2271 N N . MET B 1 85 ? -5.582 -8.625 -3.83 1 98.12 85 MET B N 1
ATOM 2272 C CA . MET B 1 85 ? -4.801 -9.781 -4.25 1 98.12 85 MET B CA 1
ATOM 2273 C C . MET B 1 85 ? -5.539 -11.078 -3.938 1 98.12 85 MET B C 1
ATOM 2275 O O . MET B 1 85 ? -5.488 -12.031 -4.719 1 98.12 85 MET B O 1
ATOM 2279 N N . ILE B 1 86 ? -6.199 -11.117 -2.809 1 98 86 ILE B N 1
ATOM 2280 C CA . ILE B 1 86 ? -7.004 -12.289 -2.484 1 98 86 ILE B CA 1
ATOM 2281 C C . ILE B 1 86 ? -8.062 -12.5 -3.562 1 98 86 ILE B C 1
ATOM 2283 O O . ILE B 1 86 ? -8.227 -13.609 -4.074 1 98 86 ILE B O 1
ATOM 2287 N N . CYS B 1 87 ? -8.727 -11.422 -3.924 1 97.75 87 CYS B N 1
ATOM 2288 C CA . CYS B 1 87 ? -9.789 -11.508 -4.918 1 97.75 87 CYS B CA 1
ATOM 2289 C C . CYS B 1 87 ? -9.242 -11.953 -6.27 1 97.75 87 CYS B C 1
ATOM 2291 O O . CYS B 1 87 ? -9.867 -12.75 -6.969 1 97.75 87 CYS B O 1
ATOM 2293 N N . TYR B 1 88 ? -8.078 -11.453 -6.598 1 97.88 88 TYR B N 1
ATOM 2294 C CA . TYR B 1 88 ? -7.449 -11.883 -7.84 1 97.88 88 TYR B CA 1
ATOM 2295 C C . TYR B 1 88 ? -7.219 -13.391 -7.844 1 97.88 88 TYR B C 1
ATOM 2297 O O . TYR B 1 88 ? -7.559 -14.07 -8.812 1 97.88 88 TYR B O 1
ATOM 2305 N N . CYS B 1 89 ? -6.68 -13.891 -6.715 1 96.88 89 CYS B N 1
ATOM 2306 C CA . CYS B 1 89 ? -6.332 -15.305 -6.617 1 96.88 89 CYS B CA 1
ATOM 2307 C C . CYS B 1 89 ? -7.586 -16.172 -6.539 1 96.88 89 CYS B C 1
ATOM 2309 O O . CYS B 1 89 ? -7.551 -17.359 -6.883 1 96.88 89 CYS B O 1
ATOM 2311 N N . LEU B 1 90 ? -8.688 -15.578 -6.09 1 95.5 90 LEU B N 1
ATOM 2312 C CA . LEU B 1 90 ? -9.953 -16.297 -6.008 1 95.5 90 LEU B CA 1
ATOM 2313 C C . LEU B 1 90 ? -10.609 -16.406 -7.379 1 95.5 90 LEU B C 1
ATOM 2315 O O . LEU B 1 90 ? -11.602 -17.109 -7.547 1 95.5 90 LEU B O 1
ATOM 2319 N N . GLY B 1 91 ? -10.109 -15.57 -8.32 1 94.38 91 GLY B N 1
ATOM 2320 C CA . GLY B 1 91 ? -10.625 -15.75 -9.664 1 94.38 91 GLY B CA 1
ATOM 2321 C C . GLY B 1 91 ? -11 -14.438 -10.336 1 94.38 91 GLY B C 1
ATOM 2322 O O . GLY B 1 91 ? -11.445 -14.43 -11.484 1 94.38 91 GLY B O 1
ATOM 2323 N N . VAL B 1 92 ? -10.875 -13.375 -9.664 1 95.69 92 VAL B N 1
ATOM 2324 C CA . VAL B 1 92 ? -11.117 -12.07 -10.273 1 95.69 92 VAL B CA 1
ATOM 2325 C C . VAL B 1 92 ? -9.914 -11.656 -11.109 1 95.69 92 VAL B C 1
ATOM 2327 O O . VAL B 1 92 ? -9.281 -10.641 -10.836 1 95.69 92 VAL B O 1
ATOM 2330 N N . ASN B 1 93 ? -9.664 -12.492 -12.133 1 96 93 ASN B N 1
ATOM 2331 C CA . ASN B 1 93 ? -8.406 -12.312 -12.852 1 96 93 ASN B CA 1
ATOM 2332 C C . ASN B 1 93 ? -8.641 -12.086 -14.336 1 96 93 ASN B C 1
ATOM 2334 O O . ASN B 1 93 ? -7.699 -12.133 -15.133 1 96 93 ASN B O 1
ATOM 2338 N N . THR B 1 94 ? -9.938 -11.812 -14.758 1 95.5 94 THR B N 1
ATOM 2339 C CA . THR B 1 94 ? -10.234 -11.375 -16.125 1 95.5 94 THR B CA 1
ATOM 2340 C C . THR B 1 94 ? -9.836 -9.914 -16.328 1 95.5 94 THR B C 1
ATOM 2342 O O . THR B 1 94 ? -9.586 -9.195 -15.352 1 95.5 94 THR B O 1
ATOM 2345 N N . PRO B 1 95 ? -9.68 -9.461 -17.562 1 96.5 95 PRO B N 1
ATOM 2346 C CA . PRO B 1 95 ? -9.367 -8.047 -17.781 1 96.5 95 PRO B CA 1
ATOM 2347 C C . PRO B 1 95 ? -10.336 -7.109 -17.062 1 96.5 95 PRO B C 1
ATOM 2349 O O . PRO B 1 95 ? -9.914 -6.125 -16.453 1 96.5 95 PRO B O 1
ATOM 2352 N N . ALA B 1 96 ? -11.555 -7.492 -17.141 1 96 96 ALA B N 1
ATOM 2353 C CA . ALA B 1 96 ? -12.555 -6.703 -16.422 1 96 96 ALA B CA 1
ATOM 2354 C C . ALA B 1 96 ? -12.328 -6.793 -14.906 1 96 96 ALA B C 1
ATOM 2356 O O . ALA B 1 96 ? -12.5 -5.805 -14.188 1 96 96 ALA B O 1
ATOM 2357 N N . GLY B 1 97 ? -11.969 -7.969 -14.43 1 97.44 97 GLY B N 1
ATOM 2358 C CA . GLY B 1 97 ? -11.664 -8.156 -13.016 1 97.44 97 GLY B CA 1
ATOM 2359 C C . GLY B 1 97 ? -10.469 -7.348 -12.555 1 97.44 97 GLY B C 1
ATOM 2360 O O . GLY B 1 97 ? -10.508 -6.723 -11.492 1 97.44 97 GLY B O 1
ATOM 2361 N N . ILE B 1 98 ? -9.461 -7.355 -13.406 1 98.06 98 ILE B N 1
ATOM 2362 C CA . ILE B 1 98 ? -8.258 -6.594 -13.086 1 98.06 98 ILE B CA 1
ATOM 2363 C C . ILE B 1 98 ? -8.586 -5.105 -13.047 1 98.06 98 ILE B C 1
ATOM 2365 O O . ILE B 1 98 ? -8.125 -4.383 -12.164 1 98.06 98 ILE B O 1
ATOM 2369 N N . GLY B 1 99 ? -9.414 -4.688 -13.992 1 98.25 99 GLY B N 1
ATOM 2370 C CA . GLY B 1 99 ? -9.898 -3.314 -13.961 1 98.25 99 GLY B CA 1
ATOM 2371 C C . GLY B 1 99 ? -10.633 -2.971 -12.672 1 98.25 99 GLY B C 1
ATOM 2372 O O . GLY B 1 99 ? -10.43 -1.894 -12.109 1 98.25 99 GLY B O 1
ATOM 2373 N N . ALA B 1 100 ? -11.445 -3.879 -12.219 1 97.75 100 ALA B N 1
ATOM 2374 C CA . ALA B 1 100 ? -12.18 -3.693 -10.977 1 97.75 100 ALA B CA 1
ATOM 2375 C C . ALA B 1 100 ? -11.234 -3.611 -9.781 1 97.75 100 ALA B C 1
ATOM 2377 O O . ALA B 1 100 ? -11.453 -2.818 -8.859 1 97.75 100 ALA B O 1
ATOM 2378 N N . LEU B 1 101 ? -10.211 -4.434 -9.82 1 98.5 101 LEU B N 1
ATOM 2379 C CA . LEU B 1 101 ? -9.242 -4.438 -8.727 1 98.5 101 LEU B CA 1
ATOM 2380 C C . LEU B 1 101 ? -8.445 -3.141 -8.703 1 98.5 101 LEU B C 1
ATOM 2382 O O . LEU B 1 101 ? -8.125 -2.619 -7.633 1 98.5 101 LEU B O 1
ATOM 2386 N N . ILE B 1 102 ? -8.141 -2.604 -9.883 1 98.56 102 ILE B N 1
ATOM 2387 C CA . ILE B 1 102 ? -7.453 -1.323 -9.992 1 98.56 102 ILE B CA 1
ATOM 2388 C C . ILE B 1 102 ? -8.344 -0.208 -9.445 1 98.56 102 ILE B C 1
ATOM 2390 O O . ILE B 1 102 ? -7.895 0.631 -8.664 1 98.56 102 ILE B O 1
ATOM 2394 N N . PHE B 1 103 ? -9.562 -0.207 -9.805 1 97.94 103 PHE B N 1
ATOM 2395 C CA . PHE B 1 103 ? -10.523 0.767 -9.312 1 97.94 103 PHE B CA 1
ATOM 2396 C C . PHE B 1 103 ? -10.625 0.709 -7.789 1 97.94 103 PHE B C 1
ATOM 2398 O O . PHE B 1 103 ? -10.562 1.741 -7.117 1 97.94 103 PHE B O 1
ATOM 2405 N N . TYR B 1 104 ? -10.766 -0.506 -7.27 1 98 104 TYR B N 1
ATOM 2406 C CA . TYR B 1 104 ? -10.844 -0.722 -5.828 1 98 104 TYR B CA 1
ATOM 2407 C C . TYR B 1 104 ? -9.617 -0.146 -5.129 1 98 104 TYR B C 1
ATOM 2409 O O . TYR B 1 104 ? -9.734 0.511 -4.09 1 98 104 TYR B O 1
ATOM 2417 N N . SER B 1 105 ? -8.453 -0.411 -5.695 1 98.44 105 SER B N 1
ATOM 2418 C CA . SER B 1 105 ? -7.199 0.052 -5.109 1 98.44 105 SER B CA 1
ATOM 2419 C C . SER B 1 105 ? -7.113 1.574 -5.117 1 98.44 105 SER B C 1
ATOM 2421 O O . SER B 1 105 ? -6.738 2.186 -4.113 1 98.44 105 SER B O 1
ATOM 2423 N N . VAL B 1 106 ? -7.488 2.172 -6.23 1 97.81 106 VAL B N 1
ATOM 2424 C CA . VAL B 1 106 ? -7.465 3.625 -6.352 1 97.81 106 VAL B CA 1
ATOM 2425 C C . VAL B 1 106 ? -8.469 4.242 -5.379 1 97.81 106 VAL B C 1
ATOM 2427 O O . VAL B 1 106 ? -8.164 5.23 -4.707 1 97.81 106 VAL B O 1
ATOM 2430 N N . ALA B 1 107 ? -9.641 3.627 -5.312 1 97.06 107 ALA B N 1
ATOM 2431 C CA . ALA B 1 107 ? -10.672 4.102 -4.395 1 97.06 107 ALA B CA 1
ATOM 2432 C C . ALA B 1 107 ? -10.195 4.051 -2.947 1 97.06 107 ALA B C 1
ATOM 2434 O O . ALA B 1 107 ? -10.508 4.934 -2.148 1 97.06 107 ALA B O 1
ATOM 2435 N N . SER B 1 108 ? -9.445 3.006 -2.639 1 97.25 108 SER B N 1
ATOM 2436 C CA . SER B 1 108 ? -8.922 2.873 -1.286 1 97.25 108 SER B CA 1
ATOM 2437 C C . SER B 1 108 ? -7.953 4.008 -0.957 1 97.25 108 SER B C 1
ATOM 2439 O O . SER B 1 108 ? -7.996 4.562 0.143 1 97.25 108 SER B O 1
ATOM 2441 N N . VAL B 1 109 ? -7.137 4.363 -1.915 1 97.5 109 VAL B N 1
ATOM 2442 C CA . VAL B 1 109 ? -6.16 5.43 -1.736 1 97.5 109 VAL B CA 1
ATOM 2443 C C . VAL B 1 109 ? -6.879 6.77 -1.589 1 97.5 109 VAL B C 1
ATOM 2445 O O . VAL B 1 109 ? -6.539 7.57 -0.711 1 97.5 109 VAL B O 1
ATOM 2448 N N . ILE B 1 110 ? -7.871 6.984 -2.398 1 95.88 110 ILE B N 1
ATOM 2449 C CA . ILE B 1 110 ? -8.625 8.227 -2.354 1 95.88 110 ILE B CA 1
AT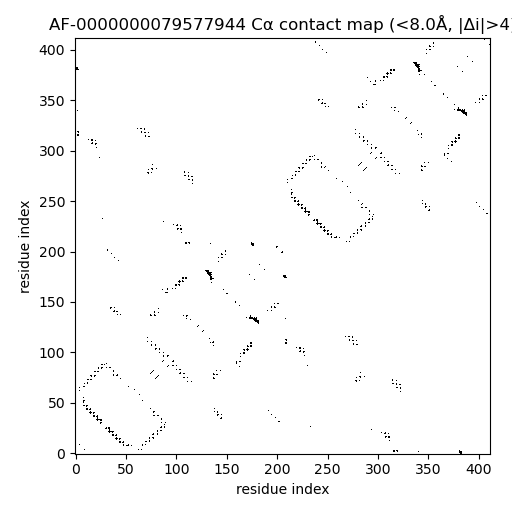OM 2450 C C . ILE B 1 110 ? -9.312 8.367 -0.997 1 95.88 110 ILE B C 1
ATOM 2452 O O . ILE B 1 110 ? -9.258 9.43 -0.374 1 95.88 110 ILE B O 1
ATOM 2456 N N . ARG B 1 111 ? -9.875 7.367 -0.562 1 94.44 111 ARG B N 1
ATOM 2457 C CA . ARG B 1 111 ? -10.586 7.375 0.711 1 94.44 111 ARG B CA 1
ATOM 2458 C C . ARG B 1 111 ? -9.641 7.688 1.866 1 94.44 111 ARG B C 1
ATOM 2460 O O . ARG B 1 111 ? -9.953 8.516 2.725 1 94.44 111 ARG B O 1
ATOM 2467 N N . LEU B 1 112 ? -8.578 7.039 1.927 1 95 112 LEU B N 1
ATOM 2468 C CA . LEU B 1 112 ? -7.625 7.234 3.012 1 95 112 LEU B CA 1
ATOM 2469 C C . LEU B 1 112 ? -7.047 8.648 2.986 1 95 112 LEU B C 1
ATOM 2471 O O . LEU B 1 112 ? -6.906 9.281 4.035 1 95 112 LEU B O 1
ATOM 2475 N N . ALA B 1 113 ? -6.715 9.055 1.769 1 95.12 113 ALA B N 1
ATOM 2476 C CA . ALA B 1 113 ? -6.16 10.398 1.637 1 95.12 113 ALA B CA 1
ATOM 2477 C C . ALA B 1 113 ? -7.164 11.453 2.1 1 95.12 113 ALA B C 1
ATOM 2479 O O . ALA B 1 113 ? -6.805 12.383 2.824 1 95.12 113 ALA B O 1
ATOM 2480 N N . TYR B 1 114 ? -8.352 11.273 1.686 1 92.81 114 TYR B N 1
ATOM 2481 C CA . TYR B 1 114 ? -9.406 12.203 2.086 1 92.81 114 TYR B CA 1
ATOM 2482 C C . TYR B 1 114 ? -9.586 12.203 3.6 1 92.81 114 TYR B C 1
ATOM 2484 O O . TYR B 1 114 ? -9.688 13.266 4.215 1 92.81 114 TYR B O 1
ATOM 2492 N N . PHE B 1 115 ? -9.602 11.109 4.172 1 90.88 115 PHE B N 1
ATOM 2493 C CA . PHE B 1 115 ? -9.766 10.977 5.613 1 90.88 115 PHE B CA 1
ATOM 2494 C C . PHE B 1 115 ? -8.609 11.648 6.352 1 90.88 115 PHE B C 1
ATOM 2496 O O . PHE B 1 115 ? -8.828 12.359 7.332 1 90.88 115 PHE B O 1
ATOM 2503 N N . ASN B 1 116 ? -7.426 11.422 5.891 1 91.75 116 ASN B N 1
ATOM 2504 C CA . ASN B 1 116 ? -6.246 11.992 6.535 1 91.75 116 ASN B CA 1
ATOM 2505 C C . ASN B 1 116 ? -6.27 13.516 6.496 1 91.75 116 ASN B C 1
ATOM 2507 O O . ASN B 1 116 ? -6.004 14.172 7.508 1 91.75 116 ASN B O 1
ATOM 2511 N N . VAL B 1 117 ? -6.617 14.047 5.383 1 91.5 117 VAL B N 1
ATOM 2512 C CA . VAL B 1 117 ? -6.617 15.492 5.211 1 91.5 117 VAL B CA 1
ATOM 2513 C C . VAL B 1 117 ? -7.758 16.109 6.02 1 91.5 117 VAL B C 1
ATOM 2515 O O . VAL B 1 117 ? -7.57 17.125 6.691 1 91.5 117 VAL B O 1
ATOM 2518 N N . SER B 1 118 ? -8.945 15.484 5.938 1 89.19 118 SER B N 1
ATOM 2519 C CA . SER B 1 118 ? -10.102 15.977 6.676 1 89.19 118 SER B CA 1
ATOM 2520 C C . SER B 1 118 ? -9.867 15.914 8.18 1 89.19 118 SER B C 1
ATOM 2522 O O . SER B 1 118 ? -10.25 16.828 8.914 1 89.19 118 SER B O 1
ATOM 2524 N N . GLU B 1 119 ? -9.25 14.836 8.594 1 86.62 119 GLU B N 1
ATOM 2525 C CA . GLU B 1 119 ? -8.977 14.672 10.016 1 86.62 119 GLU B CA 1
ATOM 2526 C C . GLU B 1 119 ? -7.934 15.68 10.5 1 86.62 119 GLU B C 1
ATOM 2528 O O . GLU B 1 119 ? -8.039 16.203 11.609 1 86.62 119 GLU B O 1
ATOM 2533 N N . ALA B 1 120 ? -6.926 15.914 9.711 1 85.19 120 ALA B N 1
ATOM 2534 C CA . ALA B 1 120 ? -5.91 16.906 10.055 1 85.19 120 ALA B CA 1
ATOM 2535 C C . ALA B 1 120 ? -6.523 18.297 10.188 1 85.19 120 ALA B C 1
ATOM 2537 O O . ALA B 1 120 ? -6.184 19.047 11.102 1 85.19 120 ALA B O 1
ATOM 2538 N N . LYS B 1 121 ? -7.418 18.578 9.312 1 85.06 121 LYS B N 1
ATOM 2539 C CA . LYS B 1 121 ? -8.102 19.875 9.359 1 85.06 121 LYS B CA 1
ATOM 2540 C C . LYS B 1 121 ? -8.961 19.984 10.617 1 85.06 121 LYS B C 1
ATOM 2542 O O . LYS B 1 121 ? -8.961 21.016 11.289 1 85.06 121 LYS B O 1
ATOM 2547 N N . ARG B 1 122 ? -9.633 18.969 10.875 1 81.81 122 ARG B N 1
ATOM 2548 C CA . ARG B 1 122 ? -10.484 18.938 12.062 1 81.81 122 ARG B CA 1
ATOM 2549 C C . ARG B 1 122 ? -9.664 19.141 13.328 1 81.81 122 ARG B C 1
ATOM 2551 O O . ARG B 1 122 ? -10.047 19.906 14.211 1 81.81 122 ARG B O 1
ATOM 2558 N N . GLN B 1 123 ? -8.555 18.406 13.445 1 79.88 123 GLN B N 1
ATOM 2559 C CA . GLN B 1 123 ? -7.707 18.469 14.625 1 79.88 123 GLN B CA 1
ATOM 2560 C C . GLN B 1 123 ? -7.137 19.875 14.812 1 79.88 123 GLN B C 1
ATOM 2562 O O . GLN B 1 123 ? -6.867 20.297 15.938 1 79.88 123 GLN B O 1
ATOM 2567 N N . ASN B 1 124 ? -7.02 20.594 13.711 1 80 124 ASN B N 1
ATOM 2568 C CA . ASN B 1 124 ? -6.531 21.969 13.773 1 80 124 ASN B CA 1
ATOM 2569 C C . ASN B 1 124 ? -7.633 22.938 14.211 1 80 124 ASN B C 1
ATOM 2571 O O . ASN B 1 124 ? -7.348 24.016 14.742 1 80 124 ASN B O 1
ATOM 2575 N N . GLU B 1 125 ? -8.867 22.531 13.961 1 81.56 125 GLU B N 1
ATOM 2576 C CA . GLU B 1 125 ? -9.992 23.422 14.234 1 81.56 125 GLU B CA 1
ATOM 2577 C C . GLU B 1 125 ? -10.625 23.109 15.586 1 81.56 125 GLU B C 1
ATOM 2579 O O . GLU B 1 125 ? -11.094 24.016 16.281 1 81.56 125 GLU B O 1
ATOM 2584 N N . THR B 1 126 ? -10.797 21.766 15.852 1 75.62 126 THR B N 1
ATOM 2585 C CA . THR B 1 126 ? -11.461 21.391 17.094 1 75.62 126 THR B CA 1
ATOM 2586 C C . THR B 1 126 ? -10.82 20.141 17.688 1 75.62 126 THR B C 1
ATOM 2588 O O . THR B 1 126 ? -10.305 19.297 16.969 1 75.62 126 THR B O 1
ATOM 2591 N N . SER B 1 127 ? -10.961 20.031 19 1 75.31 127 SER B N 1
ATOM 2592 C CA . SER B 1 127 ? -10.414 18.875 19.703 1 75.31 127 SER B CA 1
ATOM 2593 C C . SER B 1 127 ? -11.445 17.75 19.797 1 75.31 127 SER B C 1
ATOM 2595 O O . SER B 1 127 ? -11.125 16.641 20.219 1 75.31 127 SER B O 1
ATOM 2597 N N . GLU B 1 128 ? -12.672 18.016 19.328 1 69.62 128 GLU B N 1
ATOM 2598 C CA . GLU B 1 128 ? -13.734 17.031 19.453 1 69.62 128 GLU B CA 1
ATOM 2599 C C . GLU B 1 128 ? -13.547 15.883 18.469 1 69.62 128 GLU B C 1
ATOM 2601 O O . GLU B 1 128 ? -13.086 16.094 17.344 1 69.62 128 GLU B O 1
ATOM 2606 N N . ASN B 1 129 ? -13.812 14.695 18.969 1 67.12 129 ASN B N 1
ATOM 2607 C CA . ASN B 1 129 ? -13.719 13.516 18.125 1 67.12 129 ASN B CA 1
ATOM 2608 C C . ASN B 1 129 ? -14.859 13.461 17.109 1 67.12 129 ASN B C 1
ATOM 2610 O O . ASN B 1 129 ? -15.969 13.922 17.391 1 67.12 129 ASN B O 1
ATOM 2614 N N . ARG B 1 130 ? -14.531 13.062 15.922 1 65.94 130 ARG B N 1
ATOM 2615 C CA . ARG B 1 130 ? -15.547 12.898 14.883 1 65.94 130 ARG B CA 1
ATOM 2616 C C . ARG B 1 130 ? -16.594 11.867 15.297 1 65.94 130 ARG B C 1
ATOM 2618 O O . ARG B 1 130 ? -16.25 10.828 15.859 1 65.94 130 ARG B O 1
ATOM 2625 N N . GLN B 1 131 ? -17.797 12.234 15.055 1 66.94 131 GLN B N 1
ATOM 2626 C CA . GLN B 1 131 ? -18.875 11.297 15.352 1 66.94 131 GLN B CA 1
ATOM 2627 C C . GLN B 1 131 ? -19.234 10.453 14.133 1 66.94 131 GLN B C 1
ATOM 2629 O O . GLN B 1 131 ? -19.766 9.352 14.258 1 66.94 131 GLN B O 1
ATOM 2634 N N . TYR B 1 132 ? -18.844 11.016 12.992 1 66.94 132 TYR B N 1
ATOM 2635 C CA . TYR B 1 132 ? -19.203 10.344 11.75 1 66.94 132 TYR B CA 1
ATOM 2636 C C . TYR B 1 132 ? -18.016 10.273 10.797 1 66.94 132 TYR B C 1
ATOM 2638 O O . TYR B 1 132 ? -17.188 11.188 10.773 1 66.94 132 TYR B O 1
ATOM 2646 N N . TYR B 1 133 ? -17.922 8.984 10.242 1 70.06 133 TYR B N 1
ATOM 2647 C CA . TYR B 1 133 ? -16.969 8.891 9.148 1 70.06 133 TYR B CA 1
ATOM 2648 C C . TYR B 1 133 ? -17.625 9.281 7.824 1 70.06 133 TYR B C 1
ATOM 2650 O O . TYR B 1 133 ? -18.812 9.039 7.613 1 70.06 133 TYR B O 1
ATOM 2658 N N . GLN B 1 134 ? -16.828 9.945 7.059 1 74.75 134 GLN B N 1
ATOM 2659 C CA . GLN B 1 134 ? -17.266 10.156 5.68 1 74.75 134 GLN B CA 1
ATOM 2660 C C . GLN B 1 134 ? -16.719 9.062 4.762 1 74.75 134 GLN B C 1
ATOM 2662 O O . GLN B 1 134 ? -15.5 8.891 4.652 1 74.75 134 GLN B O 1
ATOM 2667 N N . GLY B 1 135 ? -17.562 8.195 4.176 1 78.38 135 GLY B N 1
ATOM 2668 C CA . GLY B 1 135 ? -17.172 7.047 3.377 1 78.38 135 GLY B CA 1
ATOM 2669 C C . GLY B 1 135 ? -17 5.781 4.195 1 78.38 135 GLY B C 1
ATOM 2670 O O . GLY B 1 135 ? -16.797 5.848 5.414 1 78.38 135 GLY B O 1
ATOM 2671 N N . LEU B 1 136 ? -17.031 4.648 3.521 1 86.94 136 LEU B N 1
ATOM 2672 C CA . LEU B 1 136 ? -16.844 3.373 4.199 1 86.94 136 LEU B CA 1
ATOM 2673 C C . LEU B 1 136 ? -15.383 3.197 4.613 1 86.94 136 LEU B C 1
ATOM 2675 O O . LEU B 1 136 ? -14.477 3.391 3.799 1 86.94 136 LEU B O 1
ATOM 2679 N N . PRO B 1 137 ? -15.234 2.928 5.898 1 89.56 137 PRO B N 1
ATOM 2680 C CA . PRO B 1 137 ? -13.852 2.68 6.316 1 89.56 137 PRO B CA 1
ATOM 2681 C C . PRO B 1 137 ? -13.219 1.492 5.59 1 89.56 137 PRO B C 1
ATOM 2683 O O . PRO B 1 137 ? -13.883 0.478 5.363 1 89.56 137 PRO B O 1
ATOM 2686 N N . ILE B 1 138 ? -11.984 1.62 5.223 1 92.56 138 ILE B N 1
ATOM 2687 C CA . ILE B 1 138 ? -11.305 0.63 4.395 1 92.56 138 ILE B CA 1
ATOM 2688 C C . ILE B 1 138 ? -11.148 -0.676 5.172 1 92.56 138 ILE B C 1
ATOM 2690 O O . ILE B 1 138 ? -11.078 -1.754 4.578 1 92.56 138 ILE B O 1
ATOM 2694 N N . THR B 1 139 ? -11.172 -0.601 6.5 1 92.06 139 THR B N 1
ATOM 2695 C CA . THR B 1 139 ? -11.016 -1.769 7.359 1 92.06 139 THR B CA 1
ATOM 2696 C C . THR B 1 139 ? -12.234 -2.678 7.266 1 92.06 139 THR B C 1
ATOM 2698 O O . THR B 1 139 ? -12.188 -3.832 7.699 1 92.06 139 THR B O 1
ATOM 2701 N N . SER B 1 140 ? -13.328 -2.186 6.738 1 91.56 140 SER B N 1
ATOM 2702 C CA . SER B 1 140 ? -14.547 -2.971 6.578 1 91.56 140 SER B CA 1
ATOM 2703 C C . SER B 1 140 ? -14.305 -4.215 5.73 1 91.56 140 SER B C 1
ATOM 2705 O O . SER B 1 140 ? -15.008 -5.215 5.863 1 91.56 140 SER B O 1
ATOM 2707 N N . MET B 1 141 ? -13.305 -4.145 4.918 1 93.75 141 MET B N 1
ATOM 2708 C CA . MET B 1 141 ? -13 -5.277 4.047 1 93.75 141 MET B CA 1
ATOM 2709 C C . MET B 1 141 ? -12.586 -6.496 4.867 1 93.75 141 MET B C 1
ATOM 2711 O O . MET B 1 141 ? -12.734 -7.633 4.418 1 93.75 141 MET B O 1
ATOM 2715 N N . ALA B 1 142 ? -12.023 -6.262 6.074 1 93.94 142 ALA B N 1
ATOM 2716 C CA . ALA B 1 142 ? -11.648 -7.352 6.973 1 93.94 142 ALA B CA 1
ATOM 2717 C C . ALA B 1 142 ? -12.883 -8.109 7.457 1 93.94 142 ALA B C 1
ATOM 2719 O O . ALA B 1 142 ? -12.773 -9.25 7.914 1 93.94 142 ALA B O 1
ATOM 2720 N N . ILE B 1 143 ? -14.016 -7.492 7.352 1 91.44 143 ILE B N 1
ATOM 2721 C CA . ILE B 1 143 ? -15.273 -8.109 7.742 1 91.44 143 ILE B CA 1
ATOM 2722 C C . ILE B 1 143 ? -15.992 -8.664 6.512 1 91.44 143 ILE B C 1
ATOM 2724 O O . ILE B 1 143 ? -16.453 -9.805 6.512 1 91.44 143 ILE B O 1
ATOM 2728 N N . ILE B 1 144 ? -15.984 -7.945 5.469 1 93.62 144 ILE B N 1
ATOM 2729 C CA . ILE B 1 144 ? -16.75 -8.242 4.27 1 93.62 144 ILE B CA 1
ATOM 2730 C C . ILE B 1 144 ? -16.188 -9.484 3.584 1 93.62 144 ILE B C 1
ATOM 2732 O O . ILE B 1 144 ? -16.938 -10.398 3.211 1 93.62 144 ILE B O 1
ATOM 2736 N N . LEU B 1 145 ? -14.93 -9.609 3.471 1 94.94 145 LEU B N 1
ATOM 2737 C CA . LEU B 1 145 ? -14.312 -10.641 2.645 1 94.94 145 LEU B CA 1
ATOM 2738 C C . LEU B 1 145 ? -14.477 -12.016 3.281 1 94.94 145 LEU B C 1
ATOM 2740 O O . LEU B 1 145 ? -14.75 -13 2.59 1 94.94 145 LEU B O 1
ATOM 2744 N N . PRO B 1 146 ? -14.258 -12.156 4.664 1 93.69 146 PRO B N 1
ATOM 2745 C CA . PRO B 1 146 ? -14.547 -13.453 5.281 1 93.69 146 PRO B CA 1
ATOM 2746 C C . PRO B 1 146 ? -15.969 -13.938 5.008 1 93.69 146 PRO B C 1
ATOM 2748 O O . PRO B 1 146 ? -16.188 -15.125 4.754 1 93.69 146 PRO B O 1
ATOM 2751 N N . PHE B 1 147 ? -16.859 -13.055 4.98 1 91.94 147 PHE B N 1
ATOM 2752 C CA . PHE B 1 147 ? -18.25 -13.422 4.73 1 91.94 147 PHE B CA 1
ATOM 2753 C C . PHE B 1 147 ? -18.453 -13.805 3.27 1 91.94 147 PHE B C 1
ATOM 2755 O O . PHE B 1 147 ? -19.156 -14.773 2.967 1 91.94 147 PHE B O 1
ATOM 2762 N N . LEU B 1 148 ? -17.875 -13.031 2.422 1 92.06 148 LEU B N 1
ATOM 2763 C CA . LEU B 1 148 ? -17.984 -13.336 0.998 1 92.06 148 LEU B CA 1
ATOM 2764 C C . LEU B 1 148 ? -17.391 -14.703 0.69 1 92.06 148 LEU B C 1
ATOM 2766 O O . LEU B 1 148 ? -17.938 -15.461 -0.11 1 92.06 148 LEU B O 1
ATOM 2770 N N . TYR B 1 149 ? -16.281 -14.961 1.31 1 93.12 149 TYR B N 1
ATOM 2771 C CA . TYR B 1 149 ? -15.625 -16.25 1.078 1 93.12 149 TYR B CA 1
ATOM 2772 C C . TYR B 1 149 ? -16.5 -17.406 1.553 1 93.12 149 TYR B C 1
ATOM 2774 O O . TYR B 1 149 ? -16.562 -18.453 0.905 1 93.12 149 TYR B O 1
ATOM 2782 N N . LEU B 1 150 ? -17.156 -17.203 2.711 1 88.94 150 LEU B N 1
ATOM 2783 C CA . LEU B 1 150 ? -18.047 -18.234 3.24 1 88.94 150 LEU B CA 1
ATOM 2784 C C . LEU B 1 150 ? -19.203 -18.484 2.279 1 88.94 150 LEU B C 1
ATOM 2786 O O . LEU B 1 150 ? -19.719 -19.609 2.207 1 88.94 150 LEU B O 1
ATOM 2790 N N . MET B 1 151 ? -19.625 -17.5 1.546 1 88.19 151 MET B N 1
ATOM 2791 C CA . MET B 1 151 ? -20.75 -17.609 0.612 1 88.19 151 MET B CA 1
ATOM 2792 C C . MET B 1 151 ? -20.359 -18.422 -0.61 1 88.19 151 MET B C 1
ATOM 2794 O O . MET B 1 151 ? -21.219 -18.859 -1.378 1 88.19 151 MET B O 1
ATOM 2798 N N . ARG B 1 152 ? -19.047 -18.594 -0.771 1 87 152 ARG B N 1
ATOM 2799 C CA . ARG B 1 152 ? -18.562 -19.375 -1.909 1 87 152 ARG B CA 1
ATOM 2800 C C . ARG B 1 152 ? -19.25 -20.734 -1.977 1 87 152 ARG B C 1
ATOM 2802 O O . ARG B 1 152 ? -19.609 -21.203 -3.059 1 87 152 ARG B O 1
ATOM 2809 N N . ARG B 1 153 ? -19.484 -21.344 -0.863 1 83.25 153 ARG B N 1
ATOM 2810 C CA . ARG B 1 153 ? -20.109 -22.672 -0.778 1 83.25 153 ARG B CA 1
ATOM 2811 C C . ARG B 1 153 ? -21.562 -22.625 -1.237 1 83.25 153 ARG B C 1
ATOM 2813 O O . ARG B 1 153 ? -22.078 -23.594 -1.787 1 83.25 153 ARG B O 1
ATOM 2820 N N . TYR B 1 154 ? -22.125 -21.453 -1.135 1 84.81 154 TYR B N 1
ATOM 2821 C CA . TYR B 1 154 ? -23.547 -21.344 -1.414 1 84.81 154 TYR B CA 1
ATOM 2822 C C . TYR B 1 154 ? -23.797 -20.828 -2.828 1 84.81 154 TYR B C 1
ATOM 2824 O O . TYR B 1 154 ? -24.828 -21.125 -3.438 1 84.81 154 TYR B O 1
ATOM 2832 N N . CYS B 1 155 ? -22.875 -20.109 -3.377 1 85.19 155 CYS B N 1
ATOM 2833 C CA . CYS B 1 155 ? -23.078 -19.438 -4.652 1 85.19 155 CYS B CA 1
ATOM 2834 C C . CYS B 1 155 ? -22.609 -20.297 -5.812 1 85.19 155 CYS B C 1
ATOM 2836 O O . CYS B 1 155 ? -23.031 -20.109 -6.953 1 85.19 155 CYS B O 1
ATOM 2838 N N . GLY B 1 156 ? -21.844 -21.25 -5.629 1 82.75 156 GLY B N 1
ATOM 2839 C CA . GLY B 1 156 ? -21.344 -22.094 -6.699 1 82.75 156 GLY B CA 1
ATOM 2840 C C . GLY B 1 156 ? -20.656 -21.312 -7.801 1 82.75 156 GLY B C 1
ATOM 2841 O O . GLY B 1 156 ? -19.734 -20.531 -7.535 1 82.75 156 GLY B O 1
ATOM 2842 N N . LEU B 1 157 ? -21.219 -21.359 -9.023 1 82 157 LEU B N 1
ATOM 2843 C CA . LEU B 1 157 ? -20.641 -20.719 -10.203 1 82 157 LEU B CA 1
ATOM 2844 C C . LEU B 1 157 ? -20.828 -19.219 -10.164 1 82 157 LEU B C 1
ATOM 2846 O O . LEU B 1 157 ? -20.062 -18.469 -10.789 1 82 157 LEU B O 1
ATOM 2850 N N . TYR B 1 158 ? -21.75 -18.797 -9.359 1 90.88 158 TYR B N 1
ATOM 2851 C CA . TYR B 1 158 ? -22.062 -17.375 -9.312 1 90.88 158 TYR B CA 1
ATOM 2852 C C . TYR B 1 158 ? -21.141 -16.641 -8.367 1 90.88 158 TYR B C 1
ATOM 2854 O O . TYR B 1 158 ? -21.188 -15.406 -8.273 1 90.88 158 TYR B O 1
ATOM 2862 N N . PHE B 1 159 ? -20.234 -17.328 -7.762 1 91.94 159 PHE B N 1
ATOM 2863 C CA . PHE B 1 159 ? -19.344 -16.75 -6.773 1 91.94 159 PHE B CA 1
ATOM 2864 C C . PHE B 1 159 ? -18.422 -15.711 -7.414 1 91.94 159 PHE B C 1
ATOM 2866 O O . PHE B 1 159 ? -18.188 -14.641 -6.848 1 91.94 159 PHE B O 1
ATOM 2873 N N . LEU B 1 160 ? -18.031 -16.078 -8.617 1 92.06 160 LEU B N 1
ATOM 2874 C CA . LEU B 1 160 ? -17.125 -15.172 -9.297 1 92.06 160 LEU B CA 1
ATOM 2875 C C . LEU B 1 160 ? -17.812 -13.852 -9.625 1 92.06 160 LEU B C 1
ATOM 2877 O O . LEU B 1 160 ? -17.203 -12.781 -9.484 1 92.06 160 LEU B O 1
ATOM 2881 N N . ILE B 1 161 ? -19.016 -13.953 -9.961 1 92.81 161 ILE B N 1
ATOM 2882 C CA . ILE B 1 161 ? -19.781 -12.758 -10.258 1 92.81 161 ILE B CA 1
ATOM 2883 C C . ILE B 1 161 ? -20 -11.945 -8.984 1 92.81 161 ILE B C 1
ATOM 2885 O O . ILE B 1 161 ? -19.844 -10.719 -8.984 1 92.81 161 ILE B O 1
ATOM 2889 N N . VAL B 1 162 ? -20.281 -12.617 -7.977 1 93.69 162 VAL B N 1
ATOM 2890 C CA . VAL B 1 162 ? -20.562 -11.984 -6.691 1 93.69 162 VAL B CA 1
ATOM 2891 C C . VAL B 1 162 ? -19.328 -11.234 -6.211 1 93.69 162 VAL B C 1
ATOM 2893 O O . VAL B 1 162 ? -19.406 -10.078 -5.793 1 93.69 162 VAL B O 1
ATOM 2896 N N . ILE B 1 163 ? -18.188 -11.875 -6.305 1 94.81 163 ILE B N 1
ATOM 2897 C CA . ILE B 1 163 ? -16.969 -11.266 -5.793 1 94.81 163 ILE B CA 1
ATOM 2898 C C . ILE B 1 163 ? -16.562 -10.094 -6.688 1 94.81 163 ILE B C 1
ATOM 2900 O O . ILE B 1 163 ? -16.047 -9.086 -6.203 1 94.81 163 ILE B O 1
ATOM 2904 N N . HIS B 1 164 ? -16.812 -10.172 -7.992 1 95.44 164 HIS B N 1
ATOM 2905 C CA . HIS B 1 164 ? -16.578 -9.055 -8.898 1 95.44 164 HIS B CA 1
ATOM 2906 C C . HIS B 1 164 ? -17.422 -7.84 -8.516 1 95.44 164 HIS B C 1
ATOM 2908 O O . HIS B 1 164 ? -16.891 -6.73 -8.398 1 95.44 164 HIS B O 1
ATOM 2914 N N . ILE B 1 165 ? -18.609 -8.094 -8.266 1 95.25 165 ILE B N 1
ATOM 2915 C CA . ILE B 1 165 ? -19.562 -7.027 -7.934 1 95.25 165 ILE B CA 1
ATOM 2916 C C . ILE B 1 165 ? -19.219 -6.441 -6.566 1 95.25 165 ILE B C 1
ATOM 2918 O O . ILE B 1 165 ? -19.25 -5.223 -6.379 1 95.25 165 ILE B O 1
ATOM 2922 N N . ALA B 1 166 ? -18.859 -7.309 -5.695 1 95.44 166 ALA B N 1
ATOM 2923 C CA . ALA B 1 166 ? -18.531 -6.875 -4.34 1 95.44 166 ALA B CA 1
ATOM 2924 C C . ALA B 1 166 ? -17.344 -5.918 -4.344 1 95.44 166 ALA B C 1
ATOM 2926 O O . ALA B 1 166 ? -17.375 -4.887 -3.666 1 95.44 166 ALA B O 1
ATOM 2927 N N . VAL B 1 167 ? -16.359 -6.281 -5.125 1 96 167 VAL B N 1
ATOM 2928 C CA . VAL B 1 167 ? -15.148 -5.457 -5.184 1 96 167 VAL B CA 1
ATOM 2929 C C . VAL B 1 167 ? -15.492 -4.074 -5.734 1 96 167 VAL B C 1
ATOM 2931 O O . VAL B 1 167 ? -15.016 -3.061 -5.223 1 96 167 VAL B O 1
ATOM 2934 N N . ILE B 1 168 ? -16.328 -3.98 -6.707 1 97.12 168 ILE B N 1
ATOM 2935 C CA . ILE B 1 168 ? -16.734 -2.725 -7.328 1 97.12 168 ILE B CA 1
ATOM 2936 C C . ILE B 1 168 ? -17.578 -1.916 -6.352 1 97.12 168 ILE B C 1
ATOM 2938 O O . ILE B 1 168 ? -17.344 -0.721 -6.156 1 97.12 168 ILE B O 1
ATOM 2942 N N . ILE B 1 169 ? -18.469 -2.555 -5.703 1 96.69 169 ILE B N 1
ATOM 2943 C CA . ILE B 1 169 ? -19.375 -1.891 -4.785 1 96.69 169 ILE B CA 1
ATOM 2944 C C . ILE B 1 169 ? -18.609 -1.325 -3.6 1 96.69 169 ILE B C 1
ATOM 2946 O O . ILE B 1 169 ? -18.812 -0.176 -3.203 1 96.69 169 ILE B O 1
ATOM 2950 N N . VAL B 1 170 ? -17.766 -2.146 -3.039 1 95.81 170 VAL B N 1
ATOM 2951 C CA . VAL B 1 170 ? -16.984 -1.693 -1.888 1 95.81 170 VAL B CA 1
ATOM 2952 C C . VAL B 1 170 ? -16.109 -0.515 -2.289 1 95.81 170 VAL B C 1
ATOM 2954 O O . VAL B 1 170 ? -16 0.469 -1.554 1 95.81 170 VAL B O 1
ATOM 2957 N N . GLY B 1 171 ? -15.469 -0.59 -3.518 1 96.19 171 GLY B N 1
ATOM 2958 C CA . GLY B 1 171 ? -14.703 0.536 -4.027 1 96.19 171 GLY B CA 1
ATOM 2959 C C . GLY B 1 171 ? -15.516 1.808 -4.148 1 96.19 171 GLY B C 1
ATOM 2960 O O . GLY B 1 171 ? -15.055 2.889 -3.781 1 96.19 171 GLY B O 1
ATOM 2961 N N . LEU B 1 172 ? -16.703 1.649 -4.59 1 95.31 172 LEU B N 1
ATOM 2962 C CA . LEU B 1 172 ? -17.594 2.791 -4.734 1 95.31 172 LEU B CA 1
ATOM 2963 C C . LEU B 1 172 ? -17.984 3.361 -3.373 1 95.31 172 LEU B C 1
ATOM 2965 O O . LEU B 1 172 ? -18.047 4.582 -3.201 1 95.31 172 LEU B O 1
ATOM 2969 N N . LEU B 1 173 ? -18.188 2.514 -2.443 1 93.94 173 LEU B N 1
ATOM 2970 C CA . LEU B 1 173 ? -18.578 2.936 -1.105 1 93.94 173 LEU B CA 1
ATOM 2971 C C . LEU B 1 173 ? -17.453 3.676 -0.406 1 93.94 173 LEU B C 1
ATOM 2973 O O . LEU B 1 173 ? -17.688 4.504 0.475 1 93.94 173 LEU B O 1
ATOM 2977 N N . PHE B 1 174 ? -16.234 3.365 -0.771 1 93.81 174 PHE B N 1
ATOM 2978 C CA . PHE B 1 174 ? -15.086 4.066 -0.2 1 93.81 174 PHE B CA 1
ATOM 2979 C C . PHE B 1 174 ? -15.125 5.547 -0.557 1 93.81 174 PHE B C 1
ATOM 2981 O O . PHE B 1 174 ? -14.758 6.395 0.257 1 93.81 174 PHE B O 1
ATOM 2988 N N . ILE B 1 175 ? -15.633 5.852 -1.78 1 93.44 175 ILE B N 1
ATOM 2989 C CA . ILE B 1 175 ? -15.445 7.211 -2.273 1 93.44 175 ILE B CA 1
ATOM 2990 C C . ILE B 1 175 ? -16.781 7.941 -2.293 1 93.44 175 ILE B C 1
ATOM 2992 O O . ILE B 1 175 ? -16.859 9.109 -2.691 1 93.44 175 ILE B O 1
ATOM 2996 N N . LEU B 1 176 ? -17.797 7.25 -1.921 1 90.06 176 LEU B N 1
ATOM 2997 C CA . LEU B 1 176 ? -19.094 7.902 -1.797 1 90.06 176 LEU B CA 1
ATOM 2998 C C . LEU B 1 176 ? -19.188 8.688 -0.494 1 90.06 176 LEU B C 1
ATOM 3000 O O . LEU B 1 176 ? -18.703 8.234 0.545 1 90.06 176 LEU B O 1
ATOM 3004 N N . ASP B 1 177 ? -19.734 9.891 -0.611 1 86.19 177 ASP B N 1
ATOM 3005 C CA . ASP B 1 177 ? -19.891 10.75 0.564 1 86.19 177 ASP B CA 1
ATOM 3006 C C . ASP B 1 177 ? -21.047 10.273 1.438 1 86.19 177 ASP B C 1
ATOM 3008 O O . ASP B 1 177 ? -22.094 10.93 1.504 1 86.19 177 ASP B O 1
ATOM 3012 N N . ILE B 1 178 ? -20.828 9.18 2 1 79.19 178 ILE B N 1
ATOM 3013 C CA . ILE B 1 178 ? -21.828 8.656 2.928 1 79.19 178 ILE B CA 1
ATOM 3014 C C . ILE 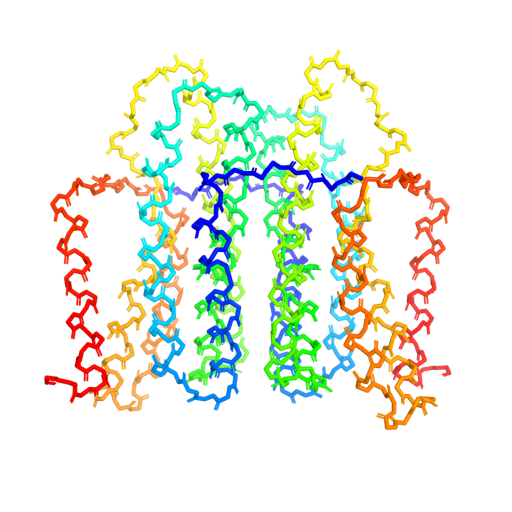B 1 178 ? -21.344 8.828 4.363 1 79.19 178 ILE B C 1
ATOM 3016 O O . ILE B 1 178 ? -20.141 8.688 4.641 1 79.19 178 ILE B O 1
ATOM 3020 N N . LYS B 1 179 ? -22.234 9.289 5.109 1 75.94 179 LYS B N 1
ATOM 3021 C CA . LYS B 1 179 ? -21.906 9.414 6.523 1 75.94 179 LYS B CA 1
ATOM 3022 C C . LYS B 1 179 ? -22.062 8.078 7.246 1 75.94 179 LYS B C 1
ATOM 3024 O O . LYS B 1 179 ? -23.156 7.512 7.293 1 75.94 179 LYS B O 1
ATOM 3029 N N . VAL B 1 180 ? -20.938 7.531 7.656 1 74.31 180 VAL B N 1
ATOM 3030 C CA . VAL B 1 180 ? -20.953 6.281 8.414 1 74.31 180 VAL B CA 1
ATOM 3031 C C . VAL B 1 180 ? -20.625 6.559 9.875 1 74.31 180 VAL B C 1
ATOM 3033 O O . VAL B 1 180 ? -19.609 7.203 10.188 1 74.31 180 VAL B O 1
ATOM 3036 N N . LYS B 1 181 ? -21.625 6.145 10.703 1 70.12 181 LYS B N 1
ATOM 3037 C CA . LYS B 1 181 ? -21.422 6.367 12.133 1 70.12 181 LYS B CA 1
ATOM 3038 C C . LYS B 1 181 ? -20.219 5.598 12.648 1 70.12 181 LYS B C 1
ATOM 3040 O O . LYS B 1 181 ? -20 4.445 12.273 1 70.12 181 LYS B O 1
ATOM 3045 N N . LYS B 1 182 ? -19.422 6.176 13.43 1 69.62 182 LYS B N 1
ATOM 3046 C CA . LYS B 1 182 ? -18.281 5.512 14.047 1 69.62 182 LYS B CA 1
ATOM 3047 C C . LYS B 1 182 ? -18.734 4.422 15.016 1 69.62 182 LYS B C 1
ATOM 3049 O O . LYS B 1 182 ? -19.578 4.66 15.875 1 69.62 182 LYS B O 1
ATOM 3054 N N . PRO B 1 183 ? -18.188 3.254 14.695 1 63.91 183 PRO B N 1
ATOM 3055 C CA . PRO B 1 183 ? -18.625 2.191 15.602 1 63.91 183 PRO B CA 1
ATOM 3056 C C . PRO B 1 183 ? -18.203 2.428 17.047 1 63.91 183 PRO B C 1
ATOM 3058 O O . PRO B 1 183 ? -17.047 2.773 17.297 1 63.91 183 PRO B O 1
ATOM 3061 N N . GLN B 1 184 ? -19.172 2.408 17.828 1 70.88 184 GLN B N 1
ATOM 3062 C CA . GLN B 1 184 ? -18.891 2.48 19.266 1 70.88 184 GLN B CA 1
ATOM 3063 C C . GLN B 1 184 ? -18.344 1.157 19.781 1 70.88 184 GLN B C 1
ATOM 3065 O O . GLN B 1 184 ? -18.328 0.156 19.062 1 70.88 184 GLN B O 1
ATOM 3070 N N . ASN B 1 185 ? -17.812 1.057 20.844 1 74.19 185 ASN B N 1
ATOM 3071 C CA . ASN B 1 185 ? -17.141 -0.09 21.438 1 74.19 185 ASN B CA 1
ATOM 3072 C C . ASN B 1 185 ? -17.984 -1.353 21.344 1 74.19 185 ASN B C 1
ATOM 3074 O O . ASN B 1 185 ? -17.5 -2.41 20.938 1 74.19 185 ASN B O 1
ATOM 3078 N N . PRO B 1 186 ? -19.219 -1.251 21.578 1 70.06 186 PRO B N 1
ATOM 3079 C CA . PRO B 1 186 ? -20.016 -2.477 21.484 1 70.06 186 PRO B CA 1
ATOM 3080 C C . PRO B 1 186 ? -20.141 -2.994 20.047 1 70.06 186 PRO B C 1
ATOM 3082 O O . PRO B 1 186 ? -20.141 -4.207 19.828 1 70.06 186 PRO B O 1
ATOM 3085 N N . VAL B 1 187 ? -20.266 -2.068 19.188 1 72 187 VAL B N 1
ATOM 3086 C CA . VAL B 1 187 ? -20.375 -2.445 17.781 1 72 187 VAL B CA 1
ATOM 3087 C C . VAL B 1 187 ? -19.062 -3.066 17.312 1 72 187 VAL B C 1
ATOM 3089 O O . VAL B 1 187 ? -19.078 -4.043 16.547 1 72 187 VAL B O 1
ATOM 3092 N N . ARG B 1 188 ? -18.031 -2.594 17.812 1 78.56 188 ARG B N 1
ATOM 3093 C CA . ARG B 1 188 ? -16.734 -3.156 17.484 1 78.56 188 ARG B CA 1
ATOM 3094 C C . ARG B 1 188 ? -16.609 -4.594 17.969 1 78.56 188 ARG B C 1
ATOM 3096 O O . ARG B 1 188 ? -16.125 -5.465 17.25 1 78.56 188 ARG B O 1
ATOM 3103 N N . ILE B 1 189 ? -17.094 -4.762 19.141 1 80 189 ILE B N 1
ATOM 3104 C CA . ILE B 1 189 ? -17.031 -6.09 19.734 1 80 189 ILE B CA 1
ATOM 3105 C C . ILE B 1 189 ? -17.906 -7.055 18.953 1 80 189 ILE B C 1
ATOM 3107 O O . ILE B 1 189 ? -17.516 -8.195 18.688 1 80 189 ILE B O 1
ATOM 3111 N N . LEU B 1 190 ? -18.984 -6.551 18.578 1 82.56 190 LEU B N 1
ATOM 3112 C CA . LEU B 1 190 ? -19.891 -7.371 17.797 1 82.56 190 LEU B CA 1
ATOM 3113 C C . LEU B 1 190 ? -19.281 -7.738 16.453 1 82.56 190 LEU B C 1
ATOM 3115 O O . LEU B 1 190 ? -19.375 -8.883 16.016 1 82.56 190 LEU B O 1
ATOM 3119 N N . LEU B 1 191 ? -18.641 -6.828 15.914 1 83.12 191 LEU B N 1
ATOM 3120 C CA . LEU B 1 191 ? -18.016 -7.059 14.617 1 83.12 191 LEU B CA 1
ATOM 3121 C C . LEU B 1 191 ? -16.906 -8.094 14.727 1 83.12 191 LEU B C 1
ATOM 3123 O O . LEU B 1 191 ? -16.797 -8.977 13.875 1 83.12 191 LEU B O 1
ATOM 3127 N N . VAL B 1 192 ? -16.172 -7.988 15.812 1 85.94 192 VAL B N 1
ATOM 3128 C CA . VAL B 1 192 ? -15.094 -8.938 16.047 1 85.94 192 VAL B CA 1
ATOM 3129 C C . VAL B 1 192 ? -15.664 -10.336 16.25 1 85.94 192 VAL B C 1
ATOM 3131 O O . VAL B 1 192 ? -15.141 -11.312 15.703 1 85.94 192 VAL B O 1
ATOM 3134 N N . ALA B 1 193 ? -16.719 -10.359 16.953 1 87 193 ALA B N 1
ATOM 3135 C CA . ALA B 1 193 ? -17.359 -11.641 17.234 1 87 193 ALA B CA 1
ATOM 3136 C C . ALA B 1 193 ? -17.906 -12.273 15.953 1 87 193 ALA B C 1
ATOM 3138 O O . ALA B 1 193 ? -17.734 -13.477 15.727 1 87 193 ALA B O 1
ATOM 3139 N N . VAL B 1 194 ? -18.484 -11.492 15.188 1 86.5 194 VAL B N 1
ATOM 3140 C CA . VAL B 1 194 ? -19.078 -11.984 13.953 1 86.5 194 VAL B CA 1
ATOM 3141 C C . VAL B 1 194 ? -17.984 -12.492 13.016 1 86.5 194 VAL B C 1
ATOM 3143 O O . VAL B 1 194 ? -18.141 -13.539 12.383 1 86.5 194 VAL B O 1
ATOM 3146 N N . VAL B 1 195 ? -16.922 -11.805 12.961 1 87.88 195 VAL B N 1
ATOM 3147 C CA . VAL B 1 195 ? -15.812 -12.219 12.117 1 87.88 195 VAL B CA 1
ATOM 3148 C C . VAL B 1 195 ? -15.195 -13.508 12.656 1 87.88 195 VAL B C 1
ATOM 3150 O O . VAL B 1 195 ? -14.867 -14.414 11.891 1 87.88 195 VAL B O 1
ATOM 3153 N N . ALA B 1 196 ? -15.133 -13.547 13.969 1 88.69 196 ALA B N 1
ATOM 3154 C CA . ALA B 1 196 ? -14.609 -14.75 14.602 1 88.69 196 ALA B CA 1
ATOM 3155 C C . ALA B 1 196 ? -15.484 -15.961 14.281 1 88.69 196 ALA B C 1
ATOM 3157 O O . ALA B 1 196 ? -14.969 -17.047 14.008 1 88.69 196 ALA B O 1
ATOM 3158 N N . LEU B 1 197 ? -16.719 -15.742 14.266 1 87.75 197 LEU B N 1
ATOM 3159 C CA . LEU B 1 197 ? -17.641 -16.812 13.945 1 87.75 197 LEU B CA 1
ATOM 3160 C C . LEU B 1 197 ? -17.5 -17.234 12.492 1 87.75 197 LEU B C 1
ATOM 3162 O O . LEU B 1 197 ? -17.516 -18.438 12.18 1 87.75 197 LEU B O 1
ATOM 3166 N N . ALA B 1 198 ? -17.359 -16.297 11.688 1 86.44 198 ALA B N 1
ATOM 3167 C CA . ALA B 1 198 ? -17.172 -16.594 10.266 1 86.44 198 ALA B CA 1
ATOM 3168 C C . ALA B 1 198 ? -15.898 -17.391 10.039 1 86.44 198 ALA B C 1
ATOM 3170 O O . ALA B 1 198 ? -15.891 -18.344 9.25 1 86.44 198 ALA B O 1
ATOM 3171 N N . LEU B 1 199 ? -14.922 -17.062 10.742 1 88.38 199 LEU B N 1
ATOM 3172 C CA . LEU B 1 199 ? -13.656 -17.781 10.617 1 88.38 199 LEU B CA 1
ATOM 3173 C C . LEU B 1 199 ? -13.773 -19.203 11.164 1 88.38 199 LEU B C 1
ATOM 3175 O O . LEU B 1 199 ? -13.242 -20.141 10.578 1 88.38 199 LEU B O 1
ATOM 3179 N N . ALA B 1 200 ? -14.453 -19.25 12.281 1 88.31 200 ALA B N 1
ATOM 3180 C CA . ALA B 1 200 ? -14.664 -20.578 12.859 1 88.31 200 ALA B CA 1
ATOM 3181 C C . ALA B 1 200 ? -15.391 -21.5 11.883 1 88.31 200 ALA B C 1
ATOM 3183 O O . ALA B 1 200 ? -15.055 -22.672 11.758 1 88.31 200 ALA B O 1
ATOM 3184 N N . LYS B 1 201 ? -16.328 -20.953 11.203 1 86.75 201 LYS B N 1
ATOM 3185 C CA . LYS B 1 201 ? -17.062 -21.719 10.195 1 86.75 201 LYS B CA 1
ATOM 3186 C C . LYS B 1 201 ? -16.172 -22.047 9 1 86.75 201 LYS B C 1
ATOM 3188 O O . LYS B 1 201 ? -16.219 -23.156 8.461 1 86.75 201 LYS B O 1
ATOM 3193 N N . MET B 1 202 ? -15.375 -21.125 8.672 1 86 202 MET B N 1
ATOM 3194 C CA . MET B 1 202 ? -14.469 -21.297 7.539 1 86 202 MET B CA 1
ATOM 3195 C C . MET B 1 202 ? -13.484 -22.438 7.809 1 86 202 MET B C 1
ATOM 3197 O O . MET B 1 202 ? -13.211 -23.25 6.918 1 86 202 MET B O 1
ATOM 3201 N N . PHE B 1 203 ? -12.992 -22.484 9.008 1 89 203 PHE B N 1
ATOM 3202 C CA . PHE B 1 203 ? -12.031 -23.531 9.367 1 89 203 PHE B CA 1
ATOM 3203 C C . PHE B 1 203 ? -12.75 -24.781 9.859 1 89 203 PHE B C 1
ATOM 3205 O O . PHE B 1 203 ? -12.109 -25.703 10.359 1 89 203 PHE B O 1
ATOM 3212 N N . ARG B 1 204 ? -14.055 -24.781 9.75 1 86.44 204 ARG B N 1
ATOM 3213 C CA . ARG B 1 204 ? -14.906 -25.906 10.125 1 86.44 204 ARG B CA 1
ATOM 3214 C C . ARG B 1 204 ? -14.734 -26.266 11.594 1 86.44 204 ARG B C 1
ATOM 3216 O O . ARG B 1 204 ? -14.648 -27.438 11.953 1 86.44 204 ARG B O 1
ATOM 3223 N N . LEU B 1 205 ? -14.492 -25.156 12.344 1 84.12 205 LEU B N 1
ATOM 3224 C CA . LEU B 1 205 ? -14.422 -25.375 13.781 1 84.12 205 LEU B CA 1
ATOM 3225 C C . LEU B 1 205 ? -15.812 -25.375 14.398 1 84.12 205 LEU B C 1
ATOM 3227 O O . LEU B 1 205 ? -15.992 -25.812 15.547 1 84.12 205 LEU B O 1
ATOM 3231 N N . ILE B 1 206 ? -16.828 -24.984 13.688 1 76.25 206 ILE B N 1
ATOM 3232 C CA . ILE B 1 206 ? -18.25 -25.031 14.047 1 76.25 206 ILE B CA 1
ATOM 3233 C C . ILE B 1 206 ? -19.094 -25.312 12.805 1 76.25 206 ILE B C 1
ATOM 3235 O O . ILE B 1 206 ? -18.656 -25.031 11.68 1 76.25 206 ILE B O 1
#

Solvent-accessible surface area (backbone atoms only — not comparable to full-atom values): 20919 Å² total; per-residue (Å²): 112,67,55,62,82,90,54,80,52,48,47,44,49,50,50,23,39,38,39,25,52,52,16,45,54,30,22,74,71,65,38,50,70,60,16,46,49,23,34,35,50,25,37,52,32,56,67,44,26,60,60,51,40,66,66,54,87,84,65,49,70,66,55,51,50,33,49,53,38,38,47,53,49,35,43,46,46,46,40,23,47,35,52,41,51,42,44,33,63,73,59,40,65,46,75,68,32,45,50,37,41,34,49,26,38,49,23,41,42,39,32,51,21,41,50,52,48,54,48,53,52,41,62,73,72,40,89,70,77,78,65,56,34,77,13,52,63,56,58,50,48,34,52,49,48,52,52,54,57,60,42,38,78,75,42,56,84,50,33,61,56,49,53,51,50,47,42,44,49,52,21,49,39,20,23,30,69,40,79,33,71,58,74,48,70,67,53,48,50,49,50,51,50,52,44,51,50,44,48,33,44,68,70,63,73,97,112,67,55,62,82,91,53,79,52,48,47,44,49,50,48,21,38,38,38,26,52,52,17,43,55,29,23,74,73,65,38,48,70,58,16,46,47,24,35,36,50,26,39,52,31,58,67,44,26,60,58,51,40,65,66,55,87,83,64,48,70,66,55,50,50,33,49,54,38,39,47,53,48,36,43,46,45,46,39,24,48,35,53,42,50,41,43,33,64,75,60,40,64,46,74,68,32,45,50,37,42,34,48,25,38,50,22,41,41,39,32,51,23,42,48,53,48,52,48,54,51,40,61,74,74,42,89,72,77,78,66,57,34,78,14,49,62,57,59,50,48,36,52,50,48,52,51,55,58,60,42,38,81,75,41,58,84,50,31,61,56,51,53,51,50,47,44,44,50,52,22,49,39,20,23,31,69,39,79,34,72,57,74,47,72,67,53,48,50,49,50,52,49,51,44,49,49,45,47,32,44,70,71,62,73,96

Foldseek 3Di:
DDDDDDDPLCVLLVVLLVLLVVLLVCLVVVNLLSSLVSLLVSLVSLVCSVVSNVPPPDDDPVNVVRNLVSSLVSLLSSLQVSVLSSLCSVPLVPPLSVVLSVLSSVLSVVLSVVQVVVVVVCVVVDVDDDFWDFFDHSSCSSQVVLVLVLCCVVCPPCSNVVSSVVSNVNSVRSNHGDIHGDDDPVSVVVSSVNSVVSSCVVVPVD/DDDDDDDPLCVLLVVLLVLLVVLLVCLVVVNLLSSLVSLLVSLVSLVCSVVSNVPPPDDDPVNVVRNLVSSLVSLLSSLQVSVLSSLCSVPLVPPLSVVLSVLSSVLSVVLSVVQVVVVVVCVVVDVDDDFWDFFDHSSCSSQVVLVLVLCCVVCPPCSNVVSSVVSNVNSVRSNHRDIHGDDDPVSVVVSSVNSVVSSCVVVPVD

Organism: NCBI:txid418240

Nearest PDB structures (foldseek):
  4o6m-assembly1_A  TM=6.743E-01  e=1.057E-02  Archaeoglobus fulgidus DSM 4304
  4q7c-assembly1_A  TM=7.214E-01  e=3.048E-02  Archaeoglobus fulgidus DSM 4304
  6h59-assembly1_A  TM=7.108E-01  e=6.587E-02  Mycobacterium tuberculosis H37Rv
  6wmv-assembly1_A  TM=6.817E-01  e=4.481E-02  Archaeoglobus fulgidus
  4q7c-assembly1_B  TM=6.519E-01  e=4.702E-02  Archaeoglobus fulgidus DSM 4304

InterPro domains:
  IPR000462 CDP-alcohol phosphatidyltransferase [PF01066] (11-165)
  IPR043130 CDP-alcohol phosphatidyltransferase, transmembrane domain [G3DSA:1.20.120.1760] (10-182)

Secondary structure (DSSP, 8-state):
-BSS--SHHHHHHHHHHHHHHHHHHHHHTT-HHHHHHHHHHHHHHHHHHHHHHHT-TT--HHHHHHHHHHHHHHHIIIIIIHHHHHHHHHT--SHHHHHHHHHHHHHHHHHHHHHHHHHHHHHHH--SPPSEEES--GGGHHHHHHHHHHTHHHHGGGHHHHHHHHHHHHHHHHHB--EEEPPPHHHHHHHHHHHHHHHHHHTT--/-BSS--SHHHHHHHHHHHHHHHHHHHHHTT-HHHHHHHHHHHHHHHHHHHHHHHT-TT--HHHHHHHHHHHHHHHIIIIIIHHHHHHHHHT--SHHHHHHHHHHHHHHHHHHHHHHHHHHHHHHH--SPPSEEES--GGGHHHHHHHHHHHHHHHGGGHHHHHHHHHHHHHHHHHB--EEEPPPHHHHHHHHHHHHHHHHHHTT--